Protein AF-V4JZV5-F1 (afdb_monomer)

Secondary structure (DSSP, 8-state):
--HHHHHHHHHHHHHHHHTS---------EEESS-SS-EEEEEETTTSTT--EEEEPGGG-EEEEE---TTEEEEEEEEEEEEETTEEEEEEEEEEEEESSTTS---B--EEEEEEE-STTT-EE----TTS-SSEEGGG----EEEEEEEEEEEESEEEEEEEEEEEESSTT-SS--TT-EEEEEEEEESS--TT-TT-EEEEEEEEEEEETTEEEEEEEEEEEEEEETSTTPEEEEEEEE--S--TTS-SS-SEEEEEEEHHHHHHHHHHHHHHHHTT--TT--EEEEEEEEEEEE-STT--EEEEEEEEEEEEE-PPPTT-------EE--B-----SSS-----B--EE-----------------HHHHHHHHHHHHHHHHHHHHHHHTT-

pLDDT: mean 79.64, std 24.13, range [24.34, 98.81]

Sequence (396 aa):
MSPRALSLLAVLILLALAVAPQASAQCMICYPMISNASYTLFSYAVLNNYNAYFMKLPQGATAMISPMLWNLVGGNGNVTMVLSDGHLAVYVNITGVVRAISFIPVVGFPDIMYGDYSWGPFYTMTSTYSFLRLPMPTDQVPSLWSIVNYSLSLREGSYNDFSYDIWLVRHPGATSLGPSDVELMLWMYANQSLAGLPYWVTWHSVTMPTIIDGQLKNLSYQVFILPRNGGPSGWMLIILIPELNYSEGAYHGLTRGVFGVNLRDLISTAVNIVGEFNGTQWESGLYLSVIQLGAEVDASGNGTMLMNFTVYSWDLCGNLSATQTYTVTQTVTRTVTSTLTSVSTTTLTSTVNRTLYSTVTEVVKEVLLTPIIVAAAVAVIAVAAAAALTVRTRRG

Solvent-accessible surface area (backbone atoms only — not comparable to full-atom values): 21598 Å² total; per-residue (Å²): 131,60,78,70,59,58,56,52,51,54,51,52,51,52,50,61,65,69,64,58,79,76,75,73,81,74,76,77,59,64,45,60,69,45,31,63,53,76,50,73,51,77,27,46,48,60,80,34,31,72,48,71,48,80,41,62,31,72,94,74,11,31,29,34,38,32,51,34,28,79,26,43,67,39,45,51,50,32,37,39,38,40,33,42,82,26,23,42,38,38,40,39,42,36,36,52,36,34,56,74,51,79,88,51,71,60,31,23,42,38,31,39,38,38,25,37,44,43,24,86,93,71,57,43,66,40,46,51,44,89,82,61,51,46,54,31,51,58,91,68,51,53,68,27,33,44,36,35,30,38,38,62,46,80,78,40,48,46,55,56,27,35,27,37,49,30,39,32,31,62,51,81,82,46,59,68,84,27,70,73,23,36,41,42,32,42,27,51,16,28,56,69,82,65,74,89,40,88,81,45,40,76,52,76,67,49,74,46,67,29,30,52,72,71,41,82,41,78,42,50,22,47,29,38,35,29,73,41,43,92,40,98,66,14,21,28,34,39,40,36,33,40,79,33,69,81,56,94,92,53,36,32,35,51,64,52,50,34,45,27,38,36,49,31,62,55,52,51,49,52,53,48,50,48,41,71,73,66,44,81,81,62,85,80,54,46,18,40,20,29,46,29,43,33,32,35,33,26,36,65,76,57,31,35,30,36,34,36,40,34,36,64,36,38,32,43,23,50,78,80,64,98,84,66,78,61,59,76,64,64,80,58,84,58,82,65,85,78,86,64,101,54,101,68,91,76,88,60,84,60,86,55,87,54,82,53,87,64,85,83,81,76,83,70,76,76,73,79,82,48,75,60,60,60,51,51,53,51,50,52,52,51,51,52,51,51,53,54,51,56,60,58,64,74,75,110

Mean predicted aligned error: 13.45 Å

Radius of gyration: 28.51 Å; Cα contacts (8 Å, |Δi|>4): 849; chains: 1; bounding box: 48×74×106 Å

Structure (mmCIF, N/CA/C/O backbone):
data_AF-V4JZV5-F1
#
_entry.id   AF-V4JZV5-F1
#
loop_
_atom_site.group_PDB
_atom_site.id
_atom_site.type_symbol
_atom_site.label_atom_id
_atom_site.label_alt_id
_atom_site.label_comp_id
_atom_site.label_asym_id
_atom_site.label_entity_id
_atom_site.label_seq_id
_atom_site.pdbx_PDB_ins_code
_atom_site.Cartn_x
_atom_site.Cartn_y
_atom_site.Cartn_z
_atom_site.occupancy
_atom_site.B_iso_or_equiv
_atom_site.auth_seq_id
_atom_site.auth_comp_id
_atom_site.auth_asym_id
_atom_site.auth_atom_id
_atom_site.pdbx_PDB_model_num
ATOM 1 N N . MET A 1 1 ? -6.642 2.880 71.887 1.00 51.09 1 MET A N 1
ATOM 2 C CA . MET A 1 1 ? -7.810 2.529 71.044 1.00 51.09 1 MET A CA 1
ATOM 3 C C . MET A 1 1 ? -8.387 1.216 71.534 1.00 51.09 1 MET A C 1
ATOM 5 O O . MET A 1 1 ? -7.610 0.324 71.853 1.00 51.09 1 MET A O 1
ATOM 9 N N . SER A 1 2 ? -9.712 1.104 71.660 1.00 48.66 2 SER A N 1
ATOM 10 C CA . SER A 1 2 ? -10.324 -0.158 72.090 1.00 48.66 2 SER A CA 1
ATOM 11 C C . SER A 1 2 ? -10.124 -1.229 71.005 1.00 48.66 2 SER A C 1
ATOM 13 O O . SER A 1 2 ? -10.115 -0.893 69.818 1.00 48.66 2 SER A O 1
ATOM 15 N N . PRO A 1 3 ? -9.980 -2.514 71.370 1.00 54.81 3 PRO A N 1
ATOM 16 C CA . PRO A 1 3 ? -9.777 -3.599 70.407 1.00 54.81 3 PRO A CA 1
ATOM 17 C C . PRO A 1 3 ? -10.898 -3.705 69.356 1.00 54.81 3 PRO A C 1
ATOM 19 O O . PRO A 1 3 ? -10.655 -4.197 68.262 1.00 54.81 3 PRO A O 1
ATOM 22 N N . ARG A 1 4 ? -12.093 -3.156 69.627 1.00 51.59 4 ARG A N 1
ATOM 23 C CA . ARG A 1 4 ? -13.196 -3.073 68.653 1.00 51.59 4 ARG A CA 1
ATOM 24 C C . ARG A 1 4 ? -12.948 -2.066 67.521 1.00 51.59 4 ARG A C 1
ATOM 26 O O . ARG A 1 4 ? -13.453 -2.268 66.423 1.00 51.59 4 ARG A O 1
ATOM 33 N N . ALA A 1 5 ? -12.164 -1.013 67.758 1.00 54.44 5 ALA A N 1
ATOM 34 C CA . ALA A 1 5 ? -11.871 0.008 66.749 1.00 54.44 5 ALA A CA 1
ATOM 35 C C . ALA A 1 5 ? -10.855 -0.472 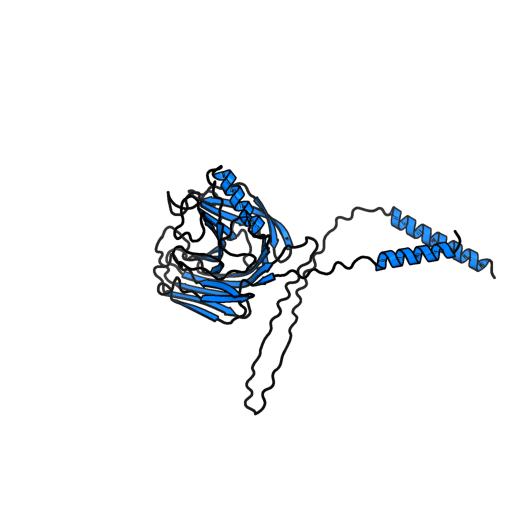65.695 1.00 54.44 5 ALA A C 1
ATOM 37 O O . ALA A 1 5 ? -10.956 -0.088 64.534 1.00 54.44 5 ALA A O 1
ATOM 38 N N . LEU A 1 6 ? -9.912 -1.349 66.073 1.00 50.91 6 LEU A N 1
ATOM 39 C CA . LEU A 1 6 ? -8.960 -1.945 65.124 1.00 50.91 6 LEU A CA 1
ATOM 40 C C . LEU A 1 6 ? -9.636 -2.951 64.184 1.00 50.91 6 LEU A C 1
ATOM 42 O O . LEU A 1 6 ? -9.325 -2.983 62.997 1.00 50.91 6 LEU A O 1
ATOM 46 N N . SER A 1 7 ? -10.579 -3.745 64.697 1.00 56.88 7 SER A N 1
ATOM 47 C CA . SER A 1 7 ? -11.317 -4.722 63.890 1.00 56.88 7 SER A CA 1
ATOM 48 C C . SER A 1 7 ? -12.187 -4.047 62.829 1.00 56.88 7 SER A C 1
ATOM 50 O O . SER A 1 7 ? -12.248 -4.521 61.700 1.00 56.88 7 SER A O 1
ATOM 52 N N . LEU A 1 8 ? -12.814 -2.912 63.164 1.00 58.75 8 LEU A N 1
ATOM 53 C CA . LEU A 1 8 ? -13.633 -2.154 62.215 1.00 58.75 8 LEU A CA 1
ATOM 54 C C . LEU A 1 8 ? -12.788 -1.536 61.092 1.00 58.75 8 LEU A C 1
ATOM 56 O O . LEU A 1 8 ? -13.187 -1.571 59.932 1.00 58.75 8 LEU A O 1
ATOM 60 N N . LEU A 1 9 ? -11.605 -1.011 61.429 1.00 59.06 9 LEU A N 1
ATOM 61 C CA . LEU A 1 9 ? -10.692 -0.402 60.461 1.00 59.06 9 LEU A CA 1
ATOM 62 C C . LEU A 1 9 ? -10.106 -1.446 59.497 1.00 59.06 9 LEU A C 1
ATOM 64 O O . LEU A 1 9 ? -10.027 -1.197 58.299 1.00 59.06 9 LEU A O 1
ATOM 68 N N . ALA A 1 10 ? -9.762 -2.638 59.998 1.00 58.75 10 ALA A N 1
ATOM 69 C CA . ALA A 1 10 ? -9.284 -3.743 59.168 1.00 58.75 10 ALA A CA 1
ATOM 70 C C . ALA A 1 10 ? -10.363 -4.248 58.192 1.00 58.75 10 ALA A C 1
ATOM 72 O O . ALA A 1 10 ? -10.065 -4.504 57.028 1.00 58.75 10 ALA A O 1
ATOM 73 N N . VAL A 1 11 ? -11.622 -4.332 58.637 1.00 62.78 11 VAL A N 1
ATOM 74 C CA . VAL A 1 11 ? -12.759 -4.713 57.782 1.00 62.78 11 VAL A CA 1
ATOM 75 C C . VAL A 1 11 ? -13.055 -3.635 56.735 1.00 62.78 11 VAL A C 1
ATOM 77 O O . VAL A 1 11 ? -13.302 -3.972 55.584 1.00 62.78 11 VAL A O 1
ATOM 80 N N . LEU A 1 12 ? -12.963 -2.349 57.088 1.00 52.53 12 LEU A N 1
ATOM 81 C CA . LEU A 1 12 ? -13.133 -1.238 56.142 1.00 52.53 12 LEU A CA 1
ATOM 82 C C . LEU A 1 12 ? -12.025 -1.185 55.081 1.00 52.53 12 LEU A C 1
ATOM 84 O O . LEU A 1 12 ? -12.325 -0.919 53.923 1.00 52.53 12 LEU A O 1
ATOM 88 N N . ILE A 1 13 ? -10.773 -1.488 55.439 1.00 54.53 13 ILE A N 1
ATOM 89 C CA . ILE A 1 13 ? -9.659 -1.579 54.478 1.00 54.53 13 ILE A CA 1
ATOM 90 C C . ILE A 1 13 ? -9.827 -2.802 53.562 1.00 54.53 13 ILE A C 1
ATOM 92 O O . ILE A 1 13 ? -9.618 -2.694 52.357 1.00 54.53 13 ILE A O 1
ATOM 96 N N . LEU A 1 14 ? -10.273 -3.944 54.098 1.00 47.50 14 LEU A N 1
ATOM 97 C CA . LEU A 1 14 ? -10.587 -5.137 53.301 1.00 47.50 14 LEU A CA 1
ATOM 98 C C . LEU A 1 14 ? -11.783 -4.920 52.362 1.00 47.50 14 LEU A C 1
ATOM 100 O O . LEU A 1 14 ? -11.731 -5.364 51.219 1.00 47.50 14 LEU A O 1
ATOM 104 N N . LEU A 1 15 ? -12.825 -4.196 52.792 1.00 43.84 15 LEU A N 1
ATOM 105 C CA . LEU A 1 15 ? -13.930 -3.802 51.911 1.00 43.84 15 LEU A CA 1
ATOM 106 C C . LEU A 1 15 ? -13.495 -2.761 50.870 1.00 43.84 15 LEU A C 1
ATOM 108 O O . LEU A 1 15 ? -13.915 -2.856 49.724 1.00 43.84 15 LEU A O 1
ATOM 112 N N . ALA A 1 16 ? -12.629 -1.807 51.220 1.00 46.97 16 ALA A N 1
ATOM 113 C CA . ALA A 1 16 ? -12.101 -0.829 50.267 1.00 46.97 16 ALA A CA 1
ATOM 114 C C . ALA A 1 16 ? -11.192 -1.474 49.201 1.00 46.97 16 ALA A C 1
ATOM 116 O O . ALA A 1 16 ? -11.177 -1.023 48.059 1.00 46.97 16 ALA A O 1
ATOM 117 N N . LEU A 1 17 ? -10.486 -2.558 49.543 1.00 45.44 17 LEU A N 1
ATOM 118 C CA . LEU A 1 17 ? -9.688 -3.357 48.602 1.00 45.44 17 LEU A CA 1
ATOM 119 C C . LEU A 1 17 ? -10.535 -4.328 47.760 1.00 45.44 17 LEU A C 1
ATOM 121 O O . LEU A 1 17 ? -10.130 -4.683 46.657 1.00 45.44 17 LEU A O 1
ATOM 125 N N . ALA A 1 18 ? -11.712 -4.739 48.243 1.00 43.03 18 ALA A N 1
ATOM 126 C CA . ALA A 1 18 ? -12.619 -5.639 47.525 1.00 43.03 18 ALA A CA 1
ATOM 127 C C . ALA A 1 18 ? -13.550 -4.926 46.521 1.00 43.03 18 ALA A C 1
ATOM 129 O O . ALA A 1 18 ? -14.179 -5.592 45.703 1.00 43.03 18 ALA A O 1
ATOM 130 N N . VAL A 1 19 ? -13.637 -3.590 46.567 1.00 40.59 19 VAL A N 1
ATOM 131 C CA . VAL A 1 19 ? -14.480 -2.765 45.672 1.00 40.59 19 VAL A CA 1
ATOM 132 C C . VAL A 1 19 ? -13.623 -1.917 44.721 1.00 40.59 19 VAL A C 1
ATOM 134 O O . VAL A 1 19 ? -14.071 -0.904 44.192 1.00 40.59 19 VAL A O 1
ATOM 137 N N . ALA A 1 20 ? -12.382 -2.329 44.450 1.00 39.53 20 ALA A N 1
ATOM 138 C CA . ALA A 1 20 ? -11.700 -1.827 43.265 1.00 39.53 20 ALA A CA 1
ATOM 139 C C . ALA A 1 20 ? -12.520 -2.290 42.046 1.00 39.53 20 ALA A C 1
ATOM 141 O O . ALA A 1 20 ? -12.701 -3.501 41.882 1.00 39.53 20 ALA A O 1
ATOM 142 N N . PRO A 1 21 ? -13.069 -1.379 41.221 1.00 38.00 21 PRO A N 1
ATOM 143 C CA . PRO A 1 21 ? -13.766 -1.786 40.016 1.00 38.00 21 PRO A CA 1
ATOM 144 C C . PRO A 1 21 ? -12.775 -2.599 39.188 1.00 38.00 21 PRO A C 1
ATOM 146 O O . PRO A 1 21 ? -11.748 -2.080 38.752 1.00 38.00 21 PRO A O 1
ATOM 149 N N . GLN A 1 22 ? -13.057 -3.891 39.006 1.00 39.22 22 GLN A N 1
ATOM 150 C CA . GLN A 1 22 ? -12.410 -4.651 37.951 1.00 39.22 22 GLN A CA 1
ATOM 151 C C . GLN A 1 22 ? -12.743 -3.899 36.671 1.00 39.22 22 GLN A C 1
ATOM 153 O O . GLN A 1 22 ? -13.903 -3.866 36.259 1.00 39.22 22 GLN A O 1
ATOM 158 N N . ALA A 1 23 ? -11.746 -3.218 36.103 1.00 39.34 23 ALA A N 1
ATOM 159 C CA . ALA A 1 23 ? -11.871 -2.612 34.796 1.00 39.34 23 ALA A CA 1
ATOM 160 C C . ALA A 1 23 ? -12.347 -3.725 33.865 1.00 39.34 23 ALA A C 1
ATOM 162 O O . ALA A 1 23 ? -11.618 -4.686 33.614 1.00 39.34 23 ALA A O 1
ATOM 163 N N . SER A 1 24 ? -13.609 -3.653 33.438 1.00 40.38 24 SER A N 1
ATOM 164 C CA . SER A 1 24 ? -14.135 -4.581 32.452 1.00 40.38 24 SER A CA 1
ATOM 165 C C . SER A 1 24 ? -13.2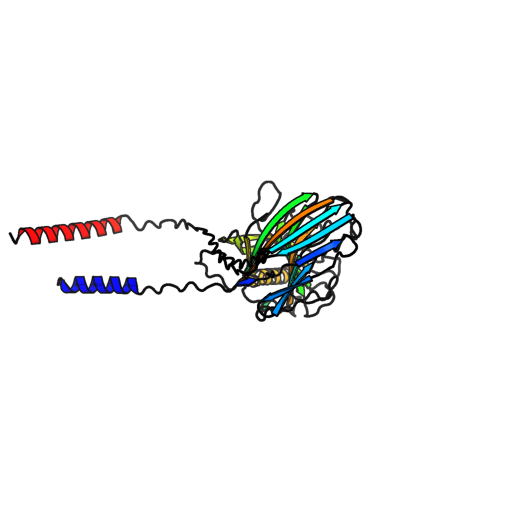06 -4.477 31.254 1.00 40.38 24 SER A C 1
ATOM 167 O O . SER A 1 24 ? -13.059 -3.379 30.712 1.00 40.38 24 SER A O 1
ATOM 169 N N . ALA A 1 25 ? -12.548 -5.575 30.883 1.00 43.59 25 ALA A N 1
ATOM 170 C CA . ALA A 1 25 ? -11.766 -5.639 29.662 1.00 43.59 25 ALA A CA 1
ATOM 171 C C . ALA A 1 25 ? -12.708 -5.265 28.515 1.00 43.59 25 ALA A C 1
ATOM 173 O O . ALA A 1 25 ? -13.576 -6.045 28.122 1.00 43.59 25 ALA A O 1
ATOM 174 N N . GLN A 1 26 ? -12.625 -4.015 28.067 1.00 44.69 26 GLN A N 1
ATOM 175 C CA . GLN A 1 26 ? -13.451 -3.519 26.986 1.00 44.69 26 GLN A CA 1
ATOM 176 C C . GLN A 1 26 ? -12.947 -4.250 25.749 1.00 44.69 26 GLN A C 1
ATOM 178 O O . GLN A 1 26 ? -11.830 -4.008 25.295 1.00 44.69 26 GLN A O 1
ATOM 183 N N . CYS A 1 27 ? -13.722 -5.233 25.291 1.00 51.75 27 CYS A N 1
ATOM 184 C CA . CYS A 1 27 ? -13.360 -6.042 24.142 1.00 51.75 27 CYS A CA 1
ATOM 185 C C . CYS A 1 27 ? -13.239 -5.098 22.945 1.00 51.75 27 CYS A C 1
ATOM 187 O O . CYS A 1 27 ? -14.209 -4.442 22.559 1.00 51.75 27 CYS A O 1
ATOM 189 N N . MET A 1 28 ? -12.023 -4.960 22.427 1.00 68.69 28 MET A N 1
ATOM 190 C CA . MET A 1 28 ? -11.754 -4.137 21.262 1.00 68.69 28 MET A CA 1
ATOM 191 C C . MET A 1 28 ? -12.550 -4.688 20.085 1.00 68.69 28 MET A C 1
ATOM 193 O O . MET A 1 28 ? -12.433 -5.862 19.739 1.00 68.69 28 MET A O 1
ATOM 197 N N . ILE A 1 29 ? -13.378 -3.840 19.484 1.00 83.56 29 ILE A N 1
ATOM 198 C CA . ILE A 1 29 ? -14.111 -4.215 18.281 1.00 83.56 29 ILE A CA 1
ATOM 199 C C . ILE A 1 29 ? -13.151 -4.057 17.103 1.00 83.56 29 ILE A C 1
ATOM 201 O O . ILE A 1 29 ? -12.681 -2.946 16.843 1.00 83.56 29 ILE A O 1
ATOM 205 N N . CYS A 1 30 ? -12.871 -5.167 16.423 1.00 91.88 30 CYS A N 1
ATOM 206 C CA . CYS A 1 30 ? -12.075 -5.221 15.203 1.00 91.88 30 CYS A CA 1
ATOM 207 C C . CYS A 1 30 ? -12.938 -5.689 14.029 1.00 91.88 30 CYS A C 1
ATOM 209 O O . CYS A 1 30 ? -13.787 -6.573 14.172 1.00 91.88 30 CYS A O 1
ATOM 211 N N . TYR A 1 31 ? -12.708 -5.080 12.873 1.00 94.62 31 TYR A N 1
ATOM 212 C CA . TYR A 1 31 ? -13.408 -5.338 11.626 1.00 94.62 31 TYR A CA 1
ATOM 213 C C . TYR A 1 31 ? -12.410 -5.897 10.613 1.00 94.62 31 TYR A C 1
ATOM 215 O O . TYR A 1 31 ? -11.485 -5.175 10.233 1.00 94.62 31 TYR A O 1
ATOM 223 N N . PRO A 1 32 ? -12.571 -7.152 10.166 1.00 96.00 32 PRO A N 1
ATOM 224 C CA . PRO A 1 32 ? -11.630 -7.751 9.239 1.00 96.00 32 PRO A CA 1
ATOM 225 C C . PRO A 1 32 ? -11.742 -7.098 7.862 1.00 96.00 32 PRO A C 1
ATOM 227 O O . PRO A 1 32 ? -12.836 -6.799 7.372 1.00 96.00 32 PRO A O 1
ATOM 230 N N . MET A 1 33 ? -10.592 -6.923 7.228 1.00 97.88 33 MET A N 1
ATOM 231 C CA . MET A 1 33 ? -10.426 -6.437 5.857 1.00 97.88 33 MET A CA 1
ATOM 232 C C . MET A 1 33 ? -10.083 -7.570 4.887 1.00 97.88 33 MET A C 1
ATOM 234 O O . MET A 1 33 ? -9.890 -7.333 3.700 1.00 97.88 33 MET A O 1
ATOM 238 N N . ILE A 1 34 ? -10.045 -8.810 5.384 1.00 97.19 34 ILE A N 1
ATOM 239 C CA . ILE A 1 34 ? -9.881 -10.037 4.606 1.00 97.19 34 ILE A CA 1
ATOM 240 C C . ILE A 1 34 ? -11.060 -10.953 4.912 1.00 97.19 34 ILE A C 1
ATOM 242 O O . ILE A 1 34 ? -11.467 -11.116 6.062 1.00 97.19 34 ILE A O 1
ATOM 246 N N . SER A 1 35 ? -11.647 -11.533 3.870 1.00 94.25 35 SER A N 1
ATOM 247 C CA . SER A 1 35 ? -12.785 -12.434 4.024 1.00 94.25 35 SER A CA 1
ATOM 248 C C . SER A 1 35 ? -12.348 -13.823 4.497 1.00 94.25 35 SER A C 1
ATOM 250 O O . SER A 1 35 ? -11.322 -14.343 4.069 1.00 94.25 35 SER A O 1
ATOM 252 N N . ASN A 1 36 ? -13.182 -14.474 5.311 1.00 92.50 36 ASN A N 1
ATOM 253 C CA . ASN A 1 36 ? -12.994 -15.879 5.699 1.00 92.50 36 ASN A CA 1
ATOM 254 C C . ASN A 1 36 ? -13.418 -16.873 4.601 1.00 92.50 36 ASN A C 1
ATOM 256 O O . ASN A 1 36 ? -13.377 -18.082 4.818 1.00 92.50 36 ASN A O 1
ATOM 260 N N . ALA A 1 37 ? -13.880 -16.387 3.446 1.00 91.00 37 ALA A N 1
ATOM 261 C CA . ALA A 1 37 ? -14.220 -17.234 2.310 1.00 91.00 37 ALA A CA 1
ATOM 262 C C . ALA A 1 37 ? -12.968 -17.873 1.687 1.00 91.00 37 ALA A C 1
ATOM 264 O O . ALA A 1 37 ? -11.870 -17.338 1.791 1.00 91.00 37 ALA A O 1
ATOM 265 N N . SER A 1 38 ? -13.152 -18.988 0.980 1.00 95.94 38 SER A N 1
ATOM 266 C CA . SER A 1 38 ? -12.095 -19.584 0.161 1.00 95.94 38 SER A CA 1
ATOM 267 C C . SER A 1 38 ? -12.269 -19.181 -1.300 1.00 95.94 38 SER A C 1
ATOM 269 O O . SER A 1 38 ? -13.339 -19.385 -1.878 1.00 95.94 38 SER A O 1
ATOM 271 N N . TYR A 1 39 ? -11.228 -18.618 -1.907 1.00 97.50 39 TYR A N 1
ATOM 272 C CA . TYR A 1 39 ? -11.208 -18.251 -3.322 1.00 97.50 39 TYR A CA 1
ATOM 273 C C . TYR A 1 39 ? -9.778 -18.292 -3.866 1.00 97.50 39 TYR A C 1
ATOM 275 O O . TYR A 1 39 ? -8.817 -18.064 -3.138 1.00 97.50 39 TYR A O 1
ATOM 283 N N . THR A 1 40 ? -9.610 -18.573 -5.156 1.00 98.06 40 THR A N 1
ATOM 284 C CA . THR A 1 40 ? -8.309 -18.470 -5.826 1.00 98.06 40 THR A CA 1
ATOM 285 C C . THR A 1 40 ? -8.460 -17.634 -7.082 1.00 98.06 40 THR A C 1
ATOM 287 O O . THR A 1 40 ? -9.161 -18.023 -8.015 1.00 98.06 40 THR A O 1
ATOM 290 N N . LEU A 1 41 ? -7.793 -16.483 -7.099 1.00 97.69 41 LEU A N 1
ATOM 291 C CA . LEU A 1 41 ? -7.659 -15.642 -8.274 1.00 97.69 41 LEU A CA 1
ATOM 292 C C . LEU A 1 41 ? -6.385 -16.047 -9.008 1.00 97.69 41 LEU A C 1
ATOM 294 O O . LEU A 1 41 ? -5.286 -15.916 -8.474 1.00 97.69 41 LEU A O 1
ATOM 298 N N . PHE A 1 42 ? -6.536 -16.544 -10.229 1.00 96.88 42 PHE A N 1
ATOM 299 C CA . PHE A 1 42 ? -5.415 -16.898 -11.086 1.00 96.88 42 PHE A CA 1
ATOM 300 C C . PHE A 1 42 ? -5.340 -15.925 -12.264 1.00 96.88 42 PHE A C 1
ATOM 302 O O . PHE A 1 42 ? -6.315 -15.764 -13.004 1.00 96.88 42 PHE A O 1
ATOM 309 N N . SER A 1 43 ? -4.175 -15.312 -12.463 1.00 95.88 43 SER A N 1
ATOM 310 C CA . SER A 1 43 ? -3.954 -14.318 -13.511 1.00 95.88 43 SER A CA 1
ATOM 311 C C . SER A 1 43 ? -2.691 -14.635 -14.294 1.00 95.88 43 SER A C 1
ATOM 313 O O . SER A 1 43 ? -1.581 -14.546 -13.773 1.00 95.88 43 SER A O 1
ATOM 315 N N . TYR A 1 44 ? -2.856 -14.990 -15.568 1.00 96.06 44 TYR A N 1
ATOM 316 C CA . TYR A 1 44 ? -1.735 -15.094 -16.497 1.00 96.06 44 TYR A CA 1
ATOM 317 C C . TYR A 1 44 ? -1.124 -13.713 -16.741 1.00 96.06 44 TYR A C 1
ATOM 319 O O . TYR A 1 44 ? -1.854 -12.738 -16.951 1.00 96.06 44 TYR A O 1
ATOM 327 N N . ALA A 1 45 ? 0.209 -13.660 -16.739 1.00 91.69 45 ALA A N 1
ATOM 328 C CA . ALA A 1 45 ? 0.969 -12.465 -17.081 1.00 91.69 45 ALA A CA 1
ATOM 329 C C . ALA A 1 45 ? 0.504 -11.889 -18.431 1.00 91.69 45 ALA A C 1
ATOM 331 O O . ALA A 1 45 ? 0.243 -12.644 -19.369 1.00 91.69 45 ALA A O 1
ATOM 332 N N . VAL A 1 46 ? 0.412 -10.559 -18.526 1.00 89.81 46 VAL A N 1
ATOM 333 C CA . VAL A 1 46 ? 0.015 -9.773 -19.713 1.00 89.81 46 VAL A CA 1
ATOM 334 C C . VAL A 1 46 ? -1.470 -9.865 -20.077 1.00 89.81 46 VAL A C 1
ATOM 336 O O . VAL A 1 46 ? -2.064 -8.858 -20.449 1.00 89.81 46 VAL A O 1
ATOM 339 N N . LEU A 1 47 ? -2.100 -11.035 -19.955 1.00 89.62 47 LEU A N 1
ATOM 340 C CA . LEU A 1 47 ? -3.501 -11.219 -20.352 1.00 89.62 47 LEU A CA 1
ATOM 341 C C . LEU A 1 47 ? -4.479 -10.609 -19.344 1.00 89.62 47 LEU A C 1
ATOM 343 O O . LEU A 1 47 ? -5.459 -9.984 -19.732 1.00 89.62 47 LEU A O 1
ATOM 347 N N . ASN A 1 48 ? -4.205 -10.801 -18.052 1.00 89.38 48 ASN A N 1
ATOM 348 C CA . ASN A 1 48 ? -5.159 -10.561 -16.968 1.00 89.38 48 ASN A CA 1
ATOM 349 C C . ASN A 1 48 ? -4.532 -9.739 -15.829 1.00 89.38 48 ASN A C 1
ATOM 351 O O . ASN A 1 48 ? -4.799 -9.984 -14.652 1.00 89.38 48 ASN A O 1
ATOM 355 N N . ASN A 1 49 ? -3.697 -8.756 -16.179 1.00 91.94 49 ASN A N 1
ATOM 356 C CA . ASN A 1 49 ? -2.944 -7.925 -15.229 1.00 91.94 49 ASN A CA 1
ATOM 357 C C . ASN A 1 49 ? -3.816 -7.163 -14.220 1.00 91.94 49 ASN A C 1
ATOM 359 O O . ASN A 1 49 ? -3.323 -6.807 -13.153 1.00 91.94 49 ASN A O 1
ATOM 363 N N . TYR A 1 50 ? -5.087 -6.926 -14.553 1.00 93.81 50 TYR A N 1
ATOM 364 C CA . TYR A 1 50 ? -6.058 -6.202 -13.724 1.00 93.81 50 TYR A CA 1
ATOM 365 C C . TYR A 1 50 ? -7.275 -7.058 -13.350 1.00 93.81 50 TYR A C 1
ATOM 367 O O . TYR A 1 50 ? -8.321 -6.524 -12.990 1.00 93.81 50 TYR A O 1
ATOM 375 N N . ASN A 1 51 ? -7.179 -8.386 -13.482 1.00 94.56 51 ASN A N 1
ATOM 376 C CA . ASN A 1 51 ? -8.253 -9.273 -13.042 1.00 94.56 51 ASN A CA 1
ATOM 377 C C . ASN A 1 51 ? -8.503 -9.080 -11.544 1.00 94.56 51 ASN A C 1
ATOM 379 O O . ASN A 1 51 ? -7.554 -8.953 -10.781 1.00 94.56 51 ASN A O 1
ATOM 383 N N . ALA A 1 52 ? -9.759 -9.085 -11.120 1.00 96.38 52 ALA A N 1
ATOM 384 C CA . ALA A 1 52 ? -10.114 -8.696 -9.767 1.00 96.38 52 ALA A CA 1
ATOM 385 C C . ALA A 1 52 ? -11.201 -9.595 -9.183 1.00 96.38 52 ALA A C 1
ATOM 387 O O . ALA A 1 52 ? -12.041 -10.144 -9.899 1.00 96.38 52 ALA A O 1
ATOM 388 N N . TYR A 1 53 ? -11.209 -9.715 -7.858 1.00 97.50 53 TYR A N 1
ATOM 389 C CA . TYR A 1 53 ? -12.269 -10.394 -7.122 1.00 97.50 53 TYR A CA 1
ATOM 390 C C . TYR A 1 53 ? -12.723 -9.563 -5.924 1.00 97.50 53 TYR A C 1
ATOM 392 O O . TYR A 1 53 ? -11.911 -9.177 -5.087 1.00 97.50 53 TYR A O 1
ATOM 400 N N . PHE A 1 54 ? -14.034 -9.331 -5.824 1.00 97.88 54 PHE A N 1
ATOM 401 C CA . PHE A 1 54 ? -14.657 -8.642 -4.695 1.00 97.88 54 PHE A CA 1
ATOM 402 C C . PHE A 1 54 ? -15.008 -9.648 -3.603 1.00 97.88 54 PHE A C 1
ATOM 404 O O . PHE A 1 54 ? -15.970 -10.412 -3.712 1.00 97.88 54 PHE A O 1
ATOM 411 N N . MET A 1 55 ? -14.237 -9.632 -2.524 1.00 97.38 55 MET A N 1
ATOM 412 C CA . MET A 1 55 ? -14.507 -10.436 -1.345 1.00 97.38 55 MET A CA 1
ATOM 413 C C . MET A 1 55 ? -15.485 -9.729 -0.404 1.00 97.38 55 MET A C 1
ATOM 415 O O . MET A 1 55 ? -15.392 -8.526 -0.155 1.00 97.38 55 MET A O 1
ATOM 419 N N . LYS A 1 56 ? -16.436 -10.494 0.142 1.00 97.31 56 LYS A N 1
ATOM 420 C CA . LYS A 1 56 ? -17.406 -9.993 1.124 1.00 97.31 56 LYS A CA 1
ATOM 421 C C . LYS A 1 56 ? -16.775 -9.915 2.506 1.00 97.31 56 LYS A C 1
ATOM 423 O O . LYS A 1 56 ? -16.225 -10.903 2.995 1.00 97.31 56 LYS A O 1
ATOM 428 N N . LEU A 1 57 ? -16.932 -8.766 3.141 1.00 96.75 57 LEU A N 1
ATOM 429 C CA . LEU A 1 57 ? -16.583 -8.508 4.529 1.00 96.75 57 LEU A CA 1
ATOM 430 C C . LEU A 1 57 ? -17.866 -8.493 5.391 1.00 96.75 57 LEU A C 1
ATOM 432 O O . LEU A 1 57 ? -18.984 -8.500 4.858 1.00 96.75 57 LEU A O 1
ATOM 436 N N . PRO A 1 58 ? -17.751 -8.503 6.730 1.00 93.44 58 PRO A N 1
ATOM 437 C CA . PRO A 1 58 ? -18.888 -8.296 7.620 1.00 93.44 58 PRO A CA 1
ATOM 438 C C . PRO A 1 58 ? -19.698 -7.027 7.313 1.00 93.44 58 PRO A C 1
ATOM 440 O O . PRO A 1 58 ? -19.225 -6.081 6.692 1.00 93.44 58 PRO A O 1
ATOM 443 N N . GLN A 1 59 ? -20.947 -7.001 7.791 1.00 92.44 59 GLN A N 1
ATOM 444 C CA . GLN A 1 59 ? -21.848 -5.838 7.693 1.00 92.44 59 GLN A CA 1
ATOM 445 C C . GLN A 1 59 ? -22.136 -5.351 6.261 1.00 92.44 59 GLN A C 1
ATOM 447 O O . GLN A 1 59 ? -22.551 -4.213 6.065 1.00 92.44 59 GLN A O 1
ATOM 452 N N . GLY A 1 60 ? -21.948 -6.216 5.260 1.00 92.69 60 GLY A N 1
ATOM 453 C CA . GLY A 1 60 ? -22.209 -5.892 3.857 1.00 92.69 60 GLY A CA 1
ATOM 454 C C . GLY A 1 60 ? -21.100 -5.088 3.177 1.00 92.69 60 GLY A C 1
ATOM 455 O O . GLY A 1 60 ? -21.258 -4.735 2.012 1.00 92.69 60 GLY A O 1
ATOM 456 N N . ALA A 1 61 ? -19.985 -4.826 3.865 1.00 97.75 61 ALA A N 1
ATOM 457 C CA . ALA A 1 61 ? -18.801 -4.254 3.242 1.00 97.75 61 ALA A CA 1
ATOM 458 C C . ALA A 1 61 ? -18.117 -5.275 2.312 1.00 97.75 61 ALA A C 1
ATOM 460 O O . ALA A 1 61 ? -18.370 -6.481 2.358 1.00 97.75 61 ALA A O 1
ATOM 461 N N . THR A 1 62 ? -17.225 -4.790 1.459 1.00 98.38 62 THR A N 1
ATOM 462 C CA . THR A 1 62 ? -16.427 -5.584 0.524 1.00 98.38 62 THR A CA 1
ATOM 463 C C . THR A 1 62 ? -15.029 -4.989 0.402 1.00 98.38 62 THR A C 1
ATOM 465 O O . THR A 1 62 ? -14.847 -3.785 0.583 1.00 98.38 62 THR A O 1
ATOM 468 N N . ALA A 1 63 ? -14.069 -5.825 0.037 1.00 98.12 63 ALA A N 1
ATOM 469 C CA . ALA A 1 63 ? -12.747 -5.421 -0.427 1.00 98.12 63 ALA A CA 1
ATOM 470 C C . ALA A 1 63 ? -12.452 -6.143 -1.746 1.00 98.12 63 ALA A C 1
ATOM 472 O O . ALA A 1 63 ? -13.073 -7.163 -2.048 1.00 98.12 63 ALA A O 1
ATOM 473 N N . MET A 1 64 ? -11.537 -5.615 -2.544 1.00 97.94 64 MET A N 1
ATOM 474 C CA . MET A 1 64 ? -11.141 -6.188 -3.827 1.00 97.94 64 MET A CA 1
ATOM 475 C C . MET A 1 64 ? -9.713 -6.712 -3.727 1.00 97.94 64 MET A C 1
ATOM 477 O O . MET A 1 64 ? -8.877 -6.050 -3.134 1.00 97.94 64 MET A O 1
ATOM 481 N N . ILE A 1 65 ? -9.427 -7.880 -4.295 1.00 98.25 65 ILE A N 1
ATOM 482 C CA . ILE A 1 65 ? -8.049 -8.334 -4.525 1.00 98.25 65 ILE A CA 1
ATOM 483 C C . ILE A 1 65 ? -7.727 -8.281 -6.013 1.00 98.25 65 ILE A C 1
ATOM 485 O O . ILE A 1 65 ? -8.588 -8.622 -6.832 1.00 98.25 65 ILE A O 1
ATOM 489 N N . SER A 1 66 ? -6.507 -7.879 -6.357 1.00 97.94 66 SER A N 1
ATOM 490 C CA . SER A 1 66 ? -6.035 -7.787 -7.739 1.00 97.94 66 SER A CA 1
ATOM 491 C C . SER A 1 66 ? -4.523 -8.023 -7.817 1.00 97.94 66 SER A C 1
ATOM 493 O O . SER A 1 66 ? -3.798 -7.651 -6.900 1.00 97.94 66 SER A O 1
ATOM 495 N N . PRO A 1 67 ? -3.993 -8.630 -8.895 1.00 97.44 67 PRO A N 1
ATOM 496 C CA . PRO A 1 67 ? -2.554 -8.697 -9.104 1.00 97.44 67 PRO A CA 1
ATOM 497 C C . PRO A 1 67 ? -1.966 -7.345 -9.549 1.00 97.44 67 PRO A C 1
ATOM 499 O O . PRO A 1 67 ? -0.754 -7.186 -9.471 1.00 97.44 67 PRO A O 1
ATOM 502 N N . MET A 1 68 ? -2.797 -6.415 -10.046 1.00 96.75 68 MET A N 1
ATOM 503 C CA . MET A 1 68 ? -2.452 -5.042 -10.456 1.00 96.75 68 MET A CA 1
ATOM 504 C C . MET A 1 68 ? -1.056 -4.902 -11.099 1.00 96.75 68 MET A C 1
ATOM 506 O O . MET A 1 68 ? -0.215 -4.103 -10.682 1.00 96.75 68 MET A O 1
ATOM 510 N N . LEU A 1 69 ? -0.793 -5.688 -12.146 1.00 97.06 69 LEU A N 1
ATOM 511 C CA . LEU A 1 69 ? 0.492 -5.704 -12.861 1.00 97.06 69 LEU A CA 1
ATOM 512 C C . LEU A 1 69 ? 0.559 -4.570 -13.888 1.00 97.06 69 LEU A C 1
ATOM 514 O O . LEU A 1 69 ? 0.628 -4.800 -15.096 1.00 97.06 69 LEU A O 1
ATOM 518 N N . TRP A 1 70 ? 0.453 -3.336 -13.398 1.00 95.00 70 TRP A N 1
ATOM 519 C CA . TRP A 1 70 ? 0.150 -2.166 -14.216 1.00 95.00 70 TRP A CA 1
ATOM 520 C C . TRP A 1 70 ? 1.256 -1.782 -15.202 1.00 95.00 70 TRP A C 1
ATOM 522 O O . TRP A 1 70 ? 0.961 -1.181 -16.233 1.00 95.00 70 TRP A O 1
ATOM 532 N N . ASN A 1 71 ? 2.507 -2.155 -14.926 1.00 96.19 71 ASN A N 1
ATOM 533 C CA . ASN A 1 71 ? 3.639 -1.867 -15.798 1.00 96.19 71 ASN A CA 1
ATOM 534 C C . ASN A 1 71 ? 4.062 -3.086 -16.636 1.00 96.19 71 ASN A C 1
ATOM 536 O O . ASN A 1 71 ? 5.010 -2.984 -17.404 1.00 96.19 71 ASN A O 1
ATOM 540 N N . LEU A 1 72 ? 3.409 -4.248 -16.518 1.00 97.06 72 LEU A N 1
ATOM 541 C CA . LEU A 1 72 ? 3.815 -5.480 -17.206 1.00 97.06 72 LEU A CA 1
ATOM 542 C C . LEU A 1 72 ? 3.205 -5.586 -18.615 1.00 97.06 72 LEU A C 1
ATOM 544 O O . LEU A 1 72 ? 2.002 -5.775 -18.755 1.00 97.06 72 LEU A O 1
ATOM 548 N N . VAL A 1 73 ? 4.026 -5.577 -19.667 1.00 96.44 73 VAL A N 1
ATOM 549 C CA . VAL A 1 73 ? 3.563 -5.743 -21.070 1.00 96.44 73 VAL A CA 1
ATOM 550 C C . VAL A 1 73 ? 4.117 -6.982 -21.766 1.00 96.44 73 VAL A C 1
ATOM 552 O O . VAL A 1 73 ? 3.674 -7.332 -22.857 1.00 96.44 73 VAL A O 1
ATOM 555 N N . GLY A 1 74 ? 5.072 -7.668 -21.143 1.00 96.12 74 GLY A N 1
ATOM 556 C CA . GLY A 1 74 ? 5.638 -8.918 -21.642 1.00 96.12 74 GLY A CA 1
ATOM 557 C C . GLY A 1 74 ? 6.161 -9.782 -20.501 1.00 96.12 74 GLY A C 1
ATOM 558 O O . GLY A 1 74 ? 6.529 -9.271 -19.447 1.00 96.12 74 GLY A O 1
ATOM 559 N N . GLY A 1 75 ? 6.176 -11.094 -20.711 1.00 96.06 75 GLY A N 1
ATOM 560 C CA . GLY A 1 75 ? 6.644 -12.078 -19.738 1.00 96.06 75 GLY A CA 1
ATOM 561 C C . GLY A 1 75 ? 5.805 -13.349 -19.765 1.00 96.06 75 GLY A C 1
ATOM 562 O O . GLY A 1 75 ? 4.709 -13.374 -20.320 1.00 96.06 75 GLY A O 1
ATOM 563 N N . ASN A 1 76 ? 6.330 -14.414 -19.164 1.00 97.56 76 ASN A N 1
ATOM 564 C CA . ASN A 1 76 ? 5.679 -15.718 -19.089 1.00 97.56 76 ASN A CA 1
ATOM 565 C C . ASN A 1 76 ? 5.473 -16.128 -17.636 1.00 97.56 76 ASN A C 1
ATOM 567 O O . ASN A 1 76 ? 6.413 -16.077 -16.843 1.00 97.56 76 ASN A O 1
ATOM 571 N N . GLY A 1 77 ? 4.269 -16.599 -17.314 1.00 97.31 77 GLY A N 1
ATOM 572 C CA . GLY A 1 77 ? 3.926 -17.090 -15.985 1.00 97.31 77 GLY A CA 1
ATOM 573 C C . GLY A 1 77 ? 2.607 -16.523 -15.473 1.00 97.31 77 GLY A C 1
ATOM 574 O O . GLY A 1 77 ? 1.692 -16.259 -16.258 1.00 97.31 77 GLY A O 1
ATOM 575 N N . ASN A 1 78 ? 2.478 -16.394 -14.156 1.00 97.88 78 ASN A N 1
ATOM 576 C CA . ASN A 1 78 ? 1.241 -15.973 -13.509 1.00 97.88 78 ASN A CA 1
ATOM 577 C C . ASN A 1 78 ? 1.462 -15.299 -12.149 1.00 97.88 78 ASN A C 1
ATOM 579 O O . ASN A 1 78 ? 2.518 -15.419 -11.524 1.00 97.88 78 ASN A O 1
ATOM 583 N N . VAL A 1 79 ? 0.405 -14.632 -11.696 1.00 98.38 79 VAL A N 1
ATOM 584 C CA . VAL A 1 79 ? 0.170 -14.318 -10.290 1.00 98.38 79 VAL A CA 1
ATOM 585 C C . VAL A 1 79 ? -1.030 -15.127 -9.821 1.00 98.38 79 VAL A C 1
ATOM 587 O O . VAL A 1 79 ? -2.070 -15.154 -10.483 1.00 98.38 79 VAL A O 1
ATOM 590 N N . THR A 1 80 ? -0.884 -15.791 -8.680 1.00 98.56 80 THR A N 1
ATOM 591 C CA . THR A 1 80 ? -1.961 -16.535 -8.023 1.00 98.56 80 THR A CA 1
ATOM 592 C C . THR A 1 80 ? -2.208 -15.941 -6.645 1.00 98.56 80 THR A C 1
ATOM 594 O O . THR A 1 80 ? -1.290 -15.884 -5.832 1.00 98.56 80 THR A O 1
ATOM 597 N N . MET A 1 81 ? -3.441 -15.527 -6.366 1.00 98.62 81 MET A N 1
ATOM 598 C CA . MET A 1 81 ? -3.858 -15.012 -5.062 1.00 98.62 81 MET A CA 1
ATOM 599 C C . MET A 1 81 ? -4.856 -15.986 -4.437 1.00 98.62 81 MET A C 1
ATOM 601 O O . MET A 1 81 ? -5.922 -16.240 -4.997 1.00 98.62 81 MET A O 1
ATOM 605 N N . VAL A 1 82 ? -4.503 -16.559 -3.292 1.00 98.50 82 VAL A N 1
ATOM 606 C CA . VAL A 1 82 ? -5.284 -17.566 -2.573 1.00 98.50 82 VAL A CA 1
ATOM 607 C C . VAL A 1 82 ? -5.834 -16.943 -1.301 1.00 98.50 82 VAL A C 1
ATOM 609 O O . VAL A 1 82 ? -5.087 -16.629 -0.377 1.00 98.50 82 VAL A O 1
ATOM 612 N N . LEU A 1 83 ? -7.150 -16.785 -1.263 1.00 97.81 83 LEU A N 1
ATOM 613 C CA . LEU A 1 83 ? -7.903 -16.415 -0.079 1.00 97.81 83 LEU A CA 1
ATOM 614 C C . LEU A 1 83 ? -8.351 -17.702 0.626 1.00 97.81 83 LEU A C 1
ATOM 616 O O . LEU A 1 83 ? -9.010 -18.538 0.005 1.00 97.81 83 LEU A O 1
ATOM 620 N N . SER A 1 84 ? -7.999 -17.874 1.898 1.00 96.00 84 SER A N 1
ATOM 621 C CA . SER A 1 84 ? -8.499 -18.976 2.730 1.00 96.00 84 SER A CA 1
ATOM 622 C C . SER A 1 84 ? -8.403 -18.616 4.202 1.00 96.00 84 SER A C 1
ATOM 624 O O . SER A 1 84 ? -7.386 -18.085 4.638 1.00 96.00 84 SER A O 1
ATOM 626 N N . ASP A 1 85 ? -9.443 -18.943 4.970 1.00 91.31 85 ASP A N 1
ATOM 627 C CA . ASP A 1 85 ? -9.439 -18.864 6.438 1.00 91.31 85 ASP A CA 1
ATOM 628 C C . ASP A 1 85 ? -9.063 -17.476 7.002 1.00 91.31 85 ASP A C 1
ATOM 630 O O . ASP A 1 85 ? -8.463 -17.374 8.068 1.00 91.31 85 ASP A O 1
ATOM 634 N N . GLY A 1 86 ? -9.415 -16.397 6.292 1.00 92.06 86 GLY A N 1
ATOM 635 C CA . GLY A 1 86 ? -9.102 -15.022 6.710 1.00 92.06 86 GLY A CA 1
ATOM 636 C C . GLY A 1 86 ? -7.679 -14.574 6.365 1.00 92.06 86 GLY A C 1
ATOM 637 O O . GLY A 1 86 ? -7.232 -13.526 6.828 1.00 92.06 86 GLY A O 1
ATOM 638 N N . HIS A 1 87 ? -6.974 -15.348 5.540 1.00 96.56 87 HIS A N 1
ATOM 639 C CA . HIS A 1 87 ? -5.634 -15.059 5.047 1.00 96.56 87 HIS A CA 1
ATOM 640 C C . HIS A 1 87 ? -5.642 -14.853 3.530 1.00 96.56 87 HIS A C 1
ATOM 642 O O . HIS A 1 87 ? -6.419 -15.487 2.813 1.00 96.56 87 HIS A O 1
ATOM 648 N N . LEU A 1 88 ? -4.720 -14.026 3.039 1.00 98.62 88 LEU A N 1
ATOM 649 C CA . LEU A 1 88 ? -4.426 -13.884 1.615 1.00 98.62 88 LEU A CA 1
ATOM 650 C C . LEU A 1 88 ? -2.966 -14.250 1.351 1.00 98.62 88 LEU A C 1
ATOM 652 O O . LEU A 1 88 ? -2.065 -13.571 1.837 1.00 98.62 88 LEU A O 1
ATOM 656 N N . ALA A 1 89 ? -2.726 -15.286 0.553 1.00 98.69 89 ALA A N 1
ATOM 657 C CA . ALA A 1 89 ? -1.402 -15.623 0.041 1.00 98.69 89 ALA A CA 1
ATOM 658 C C . ALA A 1 89 ? -1.293 -15.224 -1.432 1.00 98.69 89 ALA A C 1
ATOM 660 O O . ALA A 1 89 ? -2.148 -15.583 -2.237 1.00 98.69 89 ALA A O 1
ATOM 661 N N . VAL A 1 90 ? -0.237 -14.506 -1.798 1.00 98.75 90 VAL A N 1
ATOM 662 C CA . VAL A 1 90 ? 0.027 -14.057 -3.166 1.00 98.75 90 VAL A CA 1
ATOM 663 C C . VAL A 1 90 ? 1.322 -14.685 -3.644 1.00 98.75 90 VAL A C 1
ATOM 665 O O . VAL A 1 90 ? 2.360 -14.534 -3.008 1.00 98.75 90 VAL A O 1
ATOM 668 N N . TYR A 1 91 ? 1.262 -15.381 -4.773 1.00 98.69 91 TYR A N 1
ATOM 669 C CA . TYR A 1 91 ? 2.390 -16.035 -5.422 1.00 98.69 91 TYR A CA 1
ATOM 670 C C . TYR A 1 91 ? 2.634 -15.377 -6.771 1.00 98.69 91 TYR A C 1
ATOM 672 O O . TYR A 1 91 ? 1.759 -15.399 -7.634 1.00 98.69 91 TYR A O 1
ATOM 680 N N . VAL A 1 92 ? 3.827 -14.825 -6.965 1.00 98.62 92 VAL A N 1
ATOM 681 C CA . VAL A 1 92 ? 4.269 -14.231 -8.226 1.00 98.62 92 VAL A CA 1
ATOM 682 C C . VAL A 1 92 ? 5.315 -15.153 -8.837 1.00 98.62 92 VAL A C 1
ATOM 684 O O . VAL A 1 92 ? 6.348 -15.435 -8.225 1.00 98.62 92 VAL A O 1
ATOM 687 N N . ASN A 1 93 ? 5.030 -15.643 -10.041 1.00 98.38 93 ASN A N 1
ATOM 688 C CA . ASN A 1 93 ? 5.939 -16.471 -10.817 1.00 98.38 93 ASN A CA 1
ATOM 689 C C . ASN A 1 93 ? 5.917 -16.004 -12.269 1.00 98.38 93 ASN A C 1
ATOM 691 O O . ASN A 1 93 ? 5.099 -16.475 -13.058 1.00 98.38 93 ASN A O 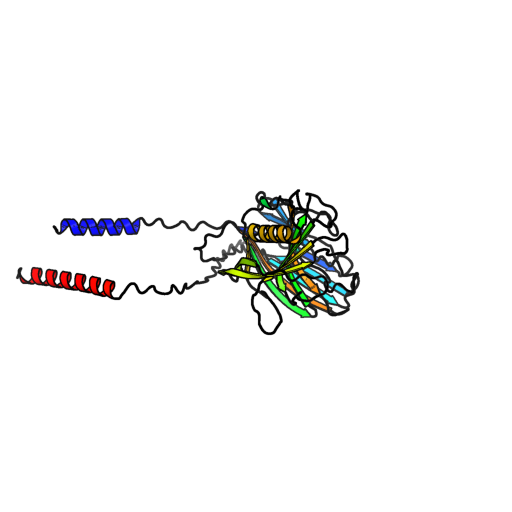1
ATOM 695 N N . ILE A 1 94 ? 6.781 -15.046 -12.597 1.00 98.31 94 ILE A N 1
ATOM 696 C CA . ILE A 1 94 ? 6.866 -14.447 -13.930 1.00 98.31 94 ILE A CA 1
ATOM 697 C C . ILE A 1 94 ? 8.332 -14.375 -14.350 1.00 98.31 94 ILE A C 1
ATOM 699 O O . ILE A 1 94 ? 9.172 -13.874 -13.613 1.00 98.31 94 ILE A O 1
ATOM 703 N N . THR A 1 95 ? 8.640 -14.849 -15.551 1.00 97.81 95 THR A N 1
ATOM 704 C CA . THR A 1 95 ? 9.979 -14.790 -16.159 1.00 97.81 95 THR A CA 1
ATOM 705 C C . THR A 1 95 ? 9.953 -13.942 -17.425 1.00 97.81 95 THR A C 1
ATOM 707 O O . THR A 1 95 ? 8.914 -13.833 -18.081 1.00 97.81 95 THR A O 1
ATOM 710 N N . GLY A 1 96 ? 11.096 -13.357 -17.790 1.00 96.81 96 GLY A N 1
ATOM 711 C CA . GLY A 1 96 ? 11.214 -12.558 -19.011 1.00 96.81 96 GLY A CA 1
ATOM 712 C C . GLY A 1 96 ? 10.368 -11.287 -18.964 1.00 96.81 96 GLY A C 1
ATOM 713 O O . GLY A 1 96 ? 9.709 -10.962 -19.949 1.00 96.81 96 GLY A O 1
ATOM 714 N N . VAL A 1 97 ? 10.328 -10.623 -17.806 1.00 97.19 97 VAL A N 1
ATOM 715 C CA . VAL A 1 97 ? 9.513 -9.422 -17.574 1.00 97.19 97 VAL A CA 1
ATOM 716 C C . VAL A 1 97 ? 9.859 -8.334 -18.593 1.00 97.19 97 VAL A C 1
ATOM 718 O O . VAL A 1 97 ? 11.024 -8.038 -18.823 1.00 97.19 97 VAL A O 1
ATOM 721 N N . VAL A 1 98 ? 8.852 -7.697 -19.184 1.00 96.31 98 VAL A N 1
ATOM 722 C CA . VAL A 1 98 ? 9.008 -6.506 -20.031 1.00 96.31 98 VAL A CA 1
ATOM 723 C C . VAL A 1 98 ? 8.053 -5.435 -19.532 1.00 96.31 98 VAL A C 1
ATOM 725 O O . VAL A 1 98 ? 6.870 -5.713 -19.317 1.00 96.31 98 VAL A O 1
ATOM 728 N N . ARG A 1 99 ? 8.566 -4.212 -19.359 1.00 96.06 99 ARG A N 1
ATOM 729 C CA . ARG A 1 99 ? 7.803 -3.076 -18.832 1.00 96.06 99 ARG A CA 1
ATOM 730 C C . ARG A 1 99 ? 7.239 -2.183 -19.927 1.00 96.06 99 ARG A C 1
ATOM 732 O O . ARG A 1 99 ? 7.907 -1.974 -20.938 1.00 96.06 99 ARG A O 1
ATOM 739 N N . ALA A 1 100 ? 6.056 -1.615 -19.692 1.00 94.62 100 ALA A N 1
ATOM 740 C CA . ALA A 1 100 ? 5.542 -0.506 -20.497 1.00 94.62 100 ALA A CA 1
ATOM 741 C C . ALA A 1 100 ? 6.454 0.721 -20.360 1.00 94.62 100 ALA A C 1
ATOM 743 O O . ALA A 1 100 ? 6.787 1.373 -21.347 1.00 94.62 100 ALA A O 1
ATOM 744 N N . ILE A 1 101 ? 6.874 1.013 -19.127 1.00 91.94 101 ILE A N 1
ATOM 745 C CA . ILE A 1 101 ? 7.672 2.176 -18.753 1.00 91.94 101 ILE A CA 1
ATOM 746 C C . ILE A 1 101 ? 8.982 1.679 -18.141 1.00 91.94 101 ILE A C 1
ATOM 748 O O . ILE A 1 101 ? 9.057 1.351 -16.960 1.00 91.94 101 ILE A O 1
ATOM 752 N N . SER A 1 102 ? 10.030 1.596 -18.962 1.00 88.38 102 SER A N 1
ATOM 753 C CA . SER A 1 102 ? 11.283 0.913 -18.608 1.00 88.38 102 SER A CA 1
ATOM 754 C C . SER A 1 102 ? 12.127 1.605 -17.534 1.00 88.38 102 SER A C 1
ATOM 756 O O . SER A 1 102 ? 12.995 0.960 -16.955 1.00 88.38 102 SER A O 1
ATOM 758 N N . PHE A 1 103 ? 11.923 2.904 -17.295 1.00 86.31 103 PHE A N 1
ATOM 759 C CA . PHE A 1 103 ? 12.654 3.657 -16.268 1.00 86.31 103 PHE A CA 1
ATOM 760 C C . PHE A 1 103 ? 11.957 3.647 -14.900 1.00 86.31 103 PHE A C 1
ATOM 762 O O . PHE A 1 103 ? 12.556 4.099 -13.928 1.00 86.31 103 PHE A O 1
ATOM 769 N N . ILE A 1 104 ? 10.718 3.145 -14.816 1.00 87.88 104 ILE A N 1
ATOM 770 C CA . ILE A 1 104 ? 10.055 2.891 -13.536 1.00 87.88 104 ILE A CA 1
ATOM 771 C C . ILE A 1 104 ? 10.331 1.430 -13.166 1.00 87.88 104 ILE A C 1
ATOM 773 O O . ILE A 1 104 ? 9.949 0.550 -13.939 1.00 87.88 104 ILE A O 1
ATOM 777 N N . PRO A 1 105 ? 11.006 1.149 -12.036 1.00 88.00 105 PRO A N 1
ATOM 778 C CA . PRO A 1 105 ? 11.378 -0.219 -11.681 1.00 88.00 105 PRO A CA 1
ATOM 779 C C . PRO A 1 105 ? 10.144 -1.089 -11.415 1.00 88.00 105 PRO A C 1
ATOM 781 O O . PRO A 1 105 ? 10.037 -2.191 -11.940 1.00 88.00 105 PRO A O 1
ATOM 784 N N . VAL A 1 106 ? 9.155 -0.560 -10.700 1.00 94.69 106 VAL A N 1
ATOM 785 C CA . VAL A 1 106 ? 7.949 -1.281 -10.277 1.00 94.69 106 VAL A CA 1
ATOM 786 C C . VAL A 1 106 ? 7.217 -1.911 -11.466 1.00 94.69 106 VAL A C 1
ATOM 788 O O . VAL A 1 106 ? 6.902 -1.243 -12.454 1.00 94.69 106 VAL A O 1
ATOM 791 N N . VAL A 1 107 ? 6.941 -3.212 -11.369 1.00 97.00 107 VAL A N 1
ATOM 792 C CA . VAL A 1 107 ? 6.193 -3.984 -12.373 1.00 97.00 107 VAL A CA 1
ATOM 793 C C . VAL A 1 107 ? 4.693 -3.959 -12.080 1.00 97.00 107 VAL A C 1
ATOM 795 O O . VAL A 1 107 ? 3.869 -3.939 -12.998 1.00 97.00 107 VAL A O 1
ATOM 798 N N . GLY A 1 108 ? 4.332 -3.970 -10.801 1.00 96.88 108 GLY A N 1
ATOM 799 C CA . GLY A 1 108 ? 2.952 -3.981 -10.346 1.00 96.88 108 GLY A CA 1
ATOM 800 C C . GLY A 1 108 ? 2.836 -3.913 -8.834 1.00 96.88 108 GLY A C 1
ATOM 801 O O . GLY A 1 108 ? 3.845 -3.957 -8.131 1.00 96.88 108 GLY A O 1
ATOM 802 N N . PHE A 1 109 ? 1.593 -3.861 -8.366 1.00 97.88 109 PHE A N 1
ATOM 803 C CA . PHE A 1 109 ? 1.250 -3.769 -6.951 1.00 97.88 109 PHE A CA 1
ATOM 804 C C . PHE A 1 109 ? 0.140 -4.768 -6.586 1.00 97.88 109 PHE A C 1
ATOM 806 O O . PHE A 1 109 ? -1.001 -4.357 -6.401 1.00 97.88 109 PHE A O 1
ATOM 813 N N . PRO A 1 110 ? 0.403 -6.093 -6.539 1.00 98.31 110 PRO A N 1
ATOM 814 C CA . PRO A 1 110 ? -0.611 -7.048 -6.101 1.00 98.31 110 PRO A CA 1
ATOM 815 C C . PRO A 1 110 ? -1.150 -6.673 -4.717 1.00 98.31 110 PRO A C 1
ATOM 817 O O . PRO A 1 110 ? -0.367 -6.546 -3.771 1.00 98.31 110 PRO A O 1
ATOM 820 N N . ASP A 1 111 ? -2.466 -6.506 -4.591 1.00 97.88 111 ASP A N 1
ATOM 821 C CA . ASP A 1 111 ? -3.039 -5.769 -3.467 1.00 97.88 111 ASP A CA 1
ATOM 822 C C . ASP A 1 111 ? -4.413 -6.257 -2.987 1.00 97.88 111 ASP A C 1
ATOM 824 O O . ASP A 1 111 ? -5.085 -7.111 -3.577 1.00 97.88 111 ASP A O 1
ATOM 828 N N . ILE A 1 112 ? -4.803 -5.679 -1.851 1.00 98.50 112 ILE A N 1
ATOM 829 C CA . ILE A 1 112 ? -6.155 -5.628 -1.316 1.00 98.50 112 ILE A CA 1
ATOM 830 C C . ILE A 1 112 ? -6.598 -4.164 -1.316 1.00 98.50 112 ILE A C 1
ATOM 832 O O . ILE A 1 112 ? -5.981 -3.345 -0.644 1.00 98.50 112 ILE A O 1
ATOM 836 N N . MET A 1 113 ? -7.701 -3.846 -1.985 1.00 98.06 113 MET A N 1
ATOM 837 C CA . MET A 1 113 ? -8.262 -2.503 -2.110 1.00 98.06 113 MET A CA 1
ATOM 838 C C . MET A 1 113 ? -9.588 -2.372 -1.346 1.00 98.06 113 MET A C 1
ATOM 840 O O . MET A 1 113 ? -10.477 -3.223 -1.449 1.00 98.06 113 MET A O 1
ATOM 844 N N . TYR A 1 114 ? -9.762 -1.260 -0.632 1.00 98.50 114 TYR A N 1
ATOM 845 C CA . TYR A 1 114 ? -11.010 -0.860 0.016 1.00 98.50 114 TYR A CA 1
ATOM 846 C C . TYR A 1 114 ? -11.320 0.616 -0.259 1.00 98.50 114 TYR A C 1
ATOM 848 O O . TYR A 1 114 ? -10.510 1.487 0.053 1.00 98.50 114 TYR A O 1
ATOM 856 N N . GLY A 1 115 ? -12.508 0.904 -0.796 1.00 98.00 115 GLY A N 1
ATOM 857 C CA . GLY A 1 115 ? -12.964 2.257 -1.116 1.00 98.00 115 GLY A CA 1
ATOM 858 C C . GLY A 1 115 ? -13.194 2.483 -2.608 1.00 98.00 115 GLY A C 1
ATOM 859 O O . GLY A 1 115 ? -13.600 1.568 -3.324 1.00 98.00 115 GLY A O 1
ATOM 860 N N . ASP A 1 116 ? -12.971 3.715 -3.050 1.00 97.31 116 ASP A N 1
ATOM 861 C CA . ASP A 1 116 ? -13.280 4.232 -4.381 1.00 97.31 116 ASP A CA 1
ATOM 862 C C . ASP A 1 116 ? -12.001 4.474 -5.201 1.00 97.31 116 ASP A C 1
ATOM 864 O O . ASP A 1 116 ? -11.237 5.400 -4.920 1.00 97.31 116 ASP A O 1
ATOM 868 N N . TYR A 1 117 ? -11.797 3.639 -6.223 1.00 95.62 117 TYR A N 1
ATOM 869 C CA . TYR A 1 117 ? -10.740 3.742 -7.230 1.00 95.62 117 TYR A CA 1
ATOM 870 C C . TYR A 1 117 ? -11.402 4.005 -8.593 1.00 95.62 117 TYR A C 1
ATOM 872 O O . TYR A 1 117 ? -11.412 3.167 -9.500 1.00 95.62 117 TYR A O 1
ATOM 880 N N . SER A 1 118 ? -12.037 5.171 -8.724 1.00 93.06 118 SER A N 1
ATOM 881 C CA . SER A 1 118 ? -12.805 5.571 -9.915 1.00 93.06 118 SER A CA 1
ATOM 882 C C . SER A 1 118 ? -11.950 6.062 -11.092 1.00 93.06 118 SER A C 1
ATOM 884 O O . SER A 1 118 ? -12.491 6.536 -12.091 1.00 93.06 118 SER A O 1
ATOM 886 N N . TRP A 1 119 ? -10.627 5.917 -11.024 1.00 93.19 119 TRP A N 1
ATOM 887 C CA . TRP A 1 119 ? -9.696 6.182 -12.123 1.00 93.19 119 TRP A CA 1
ATOM 888 C C . TRP A 1 119 ? -9.043 4.891 -12.638 1.00 93.19 119 TRP A C 1
ATOM 890 O O . TRP A 1 119 ? -9.277 3.785 -12.139 1.00 93.19 119 TRP A O 1
ATOM 900 N N . GLY A 1 120 ? -8.250 5.023 -13.701 1.00 87.88 120 GLY A N 1
ATOM 901 C CA . GLY A 1 120 ? -7.561 3.890 -14.309 1.00 87.88 120 GLY A CA 1
ATOM 902 C C . GLY A 1 120 ? -6.520 3.288 -13.359 1.00 87.88 120 GLY A C 1
ATOM 903 O O . GLY A 1 120 ? -5.809 4.048 -12.709 1.00 87.88 120 GLY A O 1
ATOM 904 N N . PRO A 1 121 ? -6.400 1.950 -13.286 1.00 88.81 121 PRO A N 1
ATOM 905 C CA . PRO A 1 121 ? -6.929 1.003 -14.269 1.00 88.81 121 PRO A CA 1
ATOM 906 C C . PRO A 1 121 ? -8.310 0.404 -13.949 1.00 88.81 121 PRO A C 1
ATOM 908 O O . PRO A 1 121 ? -8.880 -0.236 -14.830 1.00 88.81 121 PRO A O 1
ATOM 911 N N . PHE A 1 122 ? -8.853 0.561 -12.736 1.00 90.31 122 PHE A N 1
ATOM 912 C CA . PHE A 1 122 ? -10.016 -0.232 -12.311 1.00 90.31 122 PHE A CA 1
ATOM 913 C C . PHE A 1 122 ? -11.377 0.424 -12.543 1.00 90.31 122 PHE A C 1
ATOM 915 O O . PHE A 1 122 ? -12.314 -0.289 -12.899 1.00 90.31 122 PHE A O 1
ATOM 922 N N . TYR A 1 123 ? -11.507 1.741 -12.350 1.00 92.75 123 TYR A N 1
ATOM 923 C CA . TYR A 1 123 ? -12.792 2.451 -12.445 1.00 92.75 123 TYR A CA 1
ATOM 924 C C . TYR A 1 123 ? -13.908 1.796 -11.607 1.00 92.75 123 TYR A C 1
ATOM 926 O O . TYR A 1 123 ? -15.015 1.554 -12.093 1.00 92.75 123 TYR A O 1
ATOM 934 N N . THR A 1 124 ? -13.605 1.454 -10.352 1.00 94.00 124 THR A N 1
ATOM 935 C CA . THR A 1 124 ? -14.508 0.688 -9.485 1.00 94.00 124 THR A CA 1
ATOM 936 C C . THR A 1 124 ? -14.495 1.173 -8.041 1.00 94.00 124 THR A C 1
ATOM 938 O O . THR A 1 124 ? -13.544 1.796 -7.579 1.00 94.00 124 THR A O 1
ATOM 941 N N . MET A 1 125 ? -15.538 0.807 -7.298 1.00 95.62 125 MET A N 1
ATOM 942 C CA . MET A 1 125 ? -15.656 1.063 -5.86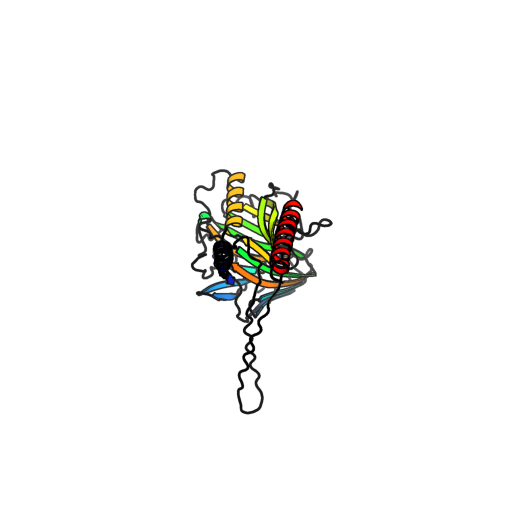5 1.00 95.62 125 MET A CA 1
ATOM 943 C C . MET A 1 125 ? -16.062 -0.204 -5.111 1.00 95.62 125 MET A C 1
ATOM 945 O O . MET A 1 125 ? -16.761 -1.067 -5.650 1.00 95.62 125 MET A O 1
ATOM 949 N N . THR A 1 126 ? -15.655 -0.314 -3.851 1.00 97.69 126 THR A N 1
ATOM 950 C CA . THR A 1 126 ? -16.145 -1.345 -2.937 1.00 97.69 126 THR A CA 1
ATOM 951 C C . THR A 1 126 ? -17.347 -0.832 -2.139 1.00 97.69 126 THR A C 1
ATOM 953 O O . THR A 1 126 ? -17.516 0.362 -1.912 1.00 97.69 126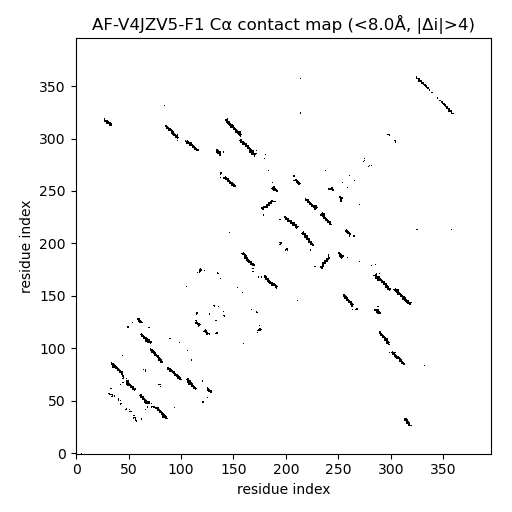 THR A O 1
ATOM 956 N N . SER A 1 127 ? -18.207 -1.739 -1.674 1.00 97.75 127 SER A N 1
ATOM 957 C CA . SER A 1 127 ? -19.136 -1.424 -0.583 1.00 97.75 127 SER A CA 1
ATOM 958 C C . SER A 1 127 ? -18.354 -1.256 0.721 1.00 97.75 127 SER A C 1
ATOM 960 O O . SER A 1 127 ? -17.538 -2.108 1.067 1.00 97.75 127 SER A O 1
ATOM 962 N N . THR A 1 128 ? -18.602 -0.185 1.465 1.00 96.81 128 THR A N 1
ATOM 963 C CA . THR A 1 128 ? -17.799 0.198 2.636 1.00 96.81 128 THR A CA 1
ATOM 964 C C . THR A 1 128 ? -18.539 -0.015 3.957 1.00 96.81 128 THR A C 1
ATOM 966 O O . THR A 1 128 ? -19.766 0.074 4.015 1.00 96.81 128 THR A O 1
ATOM 969 N N . TYR A 1 129 ? -17.798 -0.211 5.046 1.00 96.75 129 TYR A N 1
ATOM 970 C CA . TYR A 1 129 ? -18.323 -0.156 6.407 1.00 96.75 129 TYR A CA 1
ATOM 971 C C . TYR A 1 129 ? -19.008 1.180 6.701 1.00 96.75 129 TYR A C 1
ATOM 973 O O . TYR A 1 129 ? -18.595 2.242 6.236 1.00 96.75 129 TYR A O 1
ATOM 981 N N . SER A 1 130 ? -20.043 1.144 7.541 1.00 95.19 130 SER A N 1
ATOM 982 C CA . SER A 1 130 ? -20.847 2.328 7.858 1.00 95.19 130 SER A CA 1
ATOM 983 C C . SER A 1 130 ? -20.069 3.427 8.588 1.00 95.19 130 SER A C 1
ATOM 985 O O . SER A 1 130 ? -20.405 4.596 8.421 1.00 95.19 130 SER A O 1
ATOM 987 N N . PHE A 1 131 ? -19.047 3.058 9.363 1.00 94.44 131 PHE A N 1
ATOM 988 C CA . PHE A 1 131 ? -18.191 3.980 10.113 1.00 94.44 131 PHE A CA 1
ATOM 989 C C . PHE A 1 131 ? -17.011 4.529 9.291 1.00 94.44 131 PHE A C 1
ATOM 991 O O . PHE A 1 131 ? -16.414 5.517 9.699 1.00 94.44 131 PHE A O 1
ATOM 998 N N . LEU A 1 132 ? -16.671 3.909 8.155 1.00 96.69 132 LEU A N 1
ATOM 999 C CA . LEU A 1 132 ? -15.574 4.306 7.264 1.00 96.69 132 LEU A CA 1
ATOM 1000 C C . LEU A 1 132 ? -16.064 4.242 5.811 1.00 96.69 132 LEU A C 1
ATOM 1002 O O . LEU A 1 132 ? -15.650 3.381 5.034 1.00 96.69 132 LEU A O 1
ATOM 1006 N N . ARG A 1 133 ? -17.015 5.120 5.479 1.00 96.69 133 ARG A N 1
ATOM 1007 C CA . ARG A 1 133 ? -17.624 5.224 4.147 1.00 96.69 133 ARG A CA 1
ATOM 1008 C C . ARG A 1 133 ? -16.743 6.044 3.219 1.00 96.69 133 ARG A C 1
ATOM 1010 O O . ARG A 1 133 ? -16.753 7.262 3.329 1.00 96.69 133 ARG A O 1
ATOM 1017 N N . LEU A 1 134 ? -15.994 5.382 2.346 1.00 97.56 134 LEU A N 1
ATOM 1018 C CA . LEU A 1 134 ? -15.120 6.048 1.384 1.00 97.56 134 LEU A CA 1
ATOM 1019 C C . LEU A 1 134 ? -15.862 6.305 0.054 1.00 97.56 134 LEU A C 1
ATOM 1021 O O . LEU A 1 134 ? -16.646 5.444 -0.354 1.00 97.56 134 LEU A O 1
ATOM 1025 N N . PRO A 1 135 ? -15.641 7.454 -0.610 1.00 97.50 135 PRO A N 1
ATOM 1026 C CA . PRO A 1 135 ? -14.750 8.539 -0.198 1.00 97.50 135 PRO A CA 1
ATOM 1027 C C . PRO A 1 135 ? -15.277 9.328 1.019 1.00 97.50 135 PRO A C 1
ATOM 1029 O O . PRO A 1 135 ? -16.472 9.599 1.126 1.00 97.50 135 PRO A O 1
ATOM 1032 N N . MET A 1 136 ? -14.381 9.711 1.936 1.00 97.00 136 MET A N 1
ATOM 1033 C CA . MET A 1 136 ? -14.698 10.421 3.189 1.00 97.00 136 MET A CA 1
ATOM 1034 C C . MET A 1 136 ? -13.823 11.669 3.347 1.00 97.00 136 MET A C 1
ATOM 1036 O O . MET A 1 136 ? -12.619 11.551 3.131 1.00 97.00 136 MET A O 1
ATOM 1040 N N . PRO A 1 137 ? -14.352 12.831 3.780 1.00 96.50 137 PRO A N 1
ATOM 1041 C CA . PRO A 1 137 ? -13.518 13.977 4.150 1.00 96.50 137 PRO A CA 1
ATOM 1042 C C . PRO A 1 137 ? -12.418 13.586 5.147 1.00 96.50 137 PRO A C 1
ATOM 1044 O O . PRO A 1 137 ? -12.684 12.874 6.119 1.00 96.50 137 PRO A O 1
ATOM 1047 N N . THR A 1 138 ? -11.179 14.028 4.926 1.00 95.75 138 THR A N 1
ATOM 1048 C CA . THR A 1 138 ? -10.026 13.599 5.741 1.00 95.75 138 THR A CA 1
ATOM 1049 C C . THR A 1 138 ? -10.151 13.970 7.221 1.00 95.75 138 THR A C 1
ATOM 1051 O O . THR A 1 138 ? -9.653 13.247 8.081 1.00 95.75 138 THR A O 1
ATOM 1054 N N . ASP A 1 139 ? -10.852 15.058 7.538 1.00 94.00 139 ASP A N 1
ATOM 1055 C CA . ASP A 1 139 ? -11.142 15.512 8.905 1.00 94.00 139 ASP A CA 1
ATOM 1056 C C . ASP A 1 139 ? -12.225 14.674 9.617 1.00 94.00 139 ASP A C 1
ATOM 1058 O O . ASP A 1 139 ? -12.356 14.728 10.841 1.00 94.00 139 ASP A O 1
ATOM 1062 N N . GLN A 1 140 ? -12.971 13.858 8.869 1.00 96.00 140 GLN A N 1
ATOM 1063 C CA . GLN A 1 140 ? -14.011 12.963 9.384 1.00 96.00 140 GLN A CA 1
ATOM 1064 C C . GLN A 1 140 ? -13.536 11.519 9.557 1.00 96.00 140 GLN A C 1
ATOM 1066 O O . GLN A 1 140 ? -14.274 10.703 10.117 1.00 96.00 140 GLN A O 1
ATOM 1071 N N . VAL A 1 141 ? -12.308 11.194 9.136 1.00 96.25 141 VAL A N 1
ATOM 1072 C CA . VAL A 1 141 ? -11.753 9.842 9.270 1.00 96.25 141 VAL A CA 1
ATOM 1073 C C . VAL A 1 141 ? -11.782 9.419 10.750 1.00 96.25 141 VAL A C 1
ATOM 1075 O O . VAL A 1 141 ? -11.256 10.125 11.625 1.00 96.25 141 VAL A O 1
ATOM 1078 N N . PRO A 1 142 ? -12.430 8.290 11.095 1.00 95.00 142 PRO A N 1
ATOM 1079 C CA . PRO A 1 142 ? -12.486 7.810 12.469 1.00 95.00 142 PRO A CA 1
ATOM 1080 C C . PRO A 1 142 ? -11.093 7.402 12.959 1.00 95.00 142 PRO A C 1
ATOM 1082 O O . PRO A 1 142 ? -10.255 6.924 12.199 1.00 95.00 142 PRO A O 1
ATOM 1085 N N . SER A 1 143 ? -10.860 7.553 14.262 1.00 94.25 143 SER A N 1
ATOM 1086 C CA . SER A 1 143 ? -9.658 7.018 14.903 1.00 94.25 143 SER A CA 1
ATOM 1087 C C . SER A 1 143 ? -9.773 5.495 14.963 1.00 94.25 143 SER A C 1
ATOM 1089 O O . SER A 1 143 ? -10.470 4.950 15.821 1.00 94.25 143 SER A O 1
ATOM 1091 N N . LEU A 1 144 ? -9.136 4.829 14.003 1.00 95.19 144 LEU A N 1
ATOM 1092 C CA . LEU A 1 144 ? -9.113 3.380 13.852 1.00 95.19 144 LEU A CA 1
ATOM 1093 C C . LEU A 1 144 ? -7.678 2.920 13.675 1.00 95.19 144 LEU A C 1
ATOM 1095 O O . LEU A 1 144 ? -6.937 3.480 12.873 1.00 95.19 144 LEU A O 1
ATOM 1099 N N . TRP A 1 145 ? -7.313 1.862 14.376 1.00 96.94 145 TRP A N 1
ATOM 1100 C CA . TRP A 1 145 ? -6.053 1.177 14.165 1.00 96.94 145 TRP A CA 1
ATOM 1101 C C . TRP A 1 145 ? -6.186 0.210 13.000 1.00 96.94 145 TRP A C 1
ATOM 1103 O O . TRP A 1 145 ? -6.975 -0.725 13.072 1.00 96.94 145 TRP A O 1
ATOM 1113 N N . SER A 1 146 ? -5.414 0.432 11.942 1.00 97.75 146 SER A N 1
ATOM 1114 C CA . SER A 1 146 ? -5.231 -0.530 10.861 1.00 97.75 146 SER A CA 1
ATOM 1115 C C . SER A 1 146 ? -4.057 -1.427 11.218 1.00 97.75 146 SER A C 1
ATOM 1117 O O . SER A 1 146 ? -2.918 -0.961 11.246 1.00 97.75 146 SER A O 1
ATOM 1119 N N . ILE A 1 147 ? -4.339 -2.685 11.552 1.00 97.88 147 ILE A N 1
ATOM 1120 C CA . ILE A 1 147 ? -3.366 -3.657 12.056 1.00 97.88 147 ILE A CA 1
ATOM 1121 C C . ILE A 1 147 ? -3.237 -4.785 11.042 1.00 97.88 147 ILE A C 1
ATOM 1123 O O . ILE A 1 147 ? -4.225 -5.424 10.688 1.00 97.88 147 ILE A O 1
ATOM 1127 N N . VAL A 1 148 ? -2.014 -5.044 10.593 1.00 98.38 148 VAL A N 1
ATOM 1128 C CA . VAL A 1 148 ? -1.695 -6.049 9.581 1.00 98.38 148 VAL A CA 1
ATOM 1129 C C . VAL A 1 148 ? -0.668 -7.015 10.139 1.00 98.38 148 VAL A C 1
ATOM 1131 O O . VAL A 1 148 ? 0.333 -6.600 10.714 1.00 98.38 148 VAL A O 1
ATOM 1134 N N . ASN A 1 149 ? -0.897 -8.309 9.940 1.00 98.31 149 ASN A N 1
ATOM 1135 C CA . ASN A 1 149 ? 0.097 -9.350 10.160 1.00 98.31 149 ASN A CA 1
ATOM 1136 C C . ASN A 1 149 ? 0.490 -9.945 8.811 1.00 98.31 149 ASN A C 1
ATOM 1138 O O . ASN A 1 149 ? -0.375 -10.470 8.107 1.00 98.31 149 ASN A O 1
ATOM 1142 N N . TYR A 1 150 ? 1.767 -9.890 8.447 1.00 98.62 150 TYR A N 1
ATOM 1143 C CA . TYR A 1 150 ? 2.219 -10.351 7.137 1.00 98.62 150 TYR A CA 1
ATOM 1144 C C . TYR A 1 150 ? 3.583 -11.040 7.172 1.00 98.62 150 TYR A C 1
ATOM 1146 O O . TYR A 1 150 ? 4.295 -11.030 8.176 1.00 98.62 150 TYR A O 1
ATOM 1154 N N . SER A 1 151 ? 3.951 -11.662 6.053 1.00 98.06 151 SER A N 1
ATOM 1155 C CA . SER A 1 151 ? 5.312 -12.125 5.782 1.00 98.06 151 SER A CA 1
ATOM 1156 C C . SER A 1 151 ? 5.644 -12.050 4.300 1.00 98.06 151 SER A C 1
ATOM 1158 O O . SER A 1 151 ? 4.806 -12.393 3.467 1.00 98.06 151 SER A O 1
ATOM 1160 N N . LEU A 1 152 ? 6.888 -11.695 3.996 1.00 97.50 152 LEU A N 1
ATOM 1161 C CA . LEU A 1 152 ? 7.464 -11.650 2.658 1.00 97.50 152 LEU A CA 1
ATOM 1162 C C . LEU A 1 152 ? 8.440 -12.817 2.466 1.00 97.50 152 LEU A C 1
ATOM 1164 O O . LEU A 1 152 ? 9.205 -13.177 3.365 1.00 97.50 152 LEU A O 1
ATOM 1168 N N . SER A 1 153 ? 8.442 -13.395 1.271 1.00 96.44 153 SER A N 1
ATOM 1169 C CA . SER A 1 153 ? 9.380 -14.427 0.842 1.00 96.44 153 SER A CA 1
ATOM 1170 C C . SER A 1 153 ? 9.834 -14.129 -0.583 1.00 96.44 153 SER A C 1
ATOM 1172 O O . SER A 1 153 ? 9.026 -14.005 -1.504 1.00 96.44 153 SER A O 1
ATOM 1174 N N . LEU A 1 154 ? 11.145 -13.999 -0.757 1.00 95.25 154 LEU A N 1
ATOM 1175 C CA . LEU A 1 154 ? 11.775 -13.622 -2.014 1.00 95.25 154 LEU A CA 1
ATOM 1176 C C . LEU A 1 154 ? 12.756 -14.715 -2.439 1.00 95.25 154 LEU A C 1
ATOM 1178 O O . LEU A 1 154 ? 13.605 -15.122 -1.645 1.00 95.25 154 LEU A O 1
ATOM 1182 N N . ARG A 1 155 ? 12.641 -15.180 -3.686 1.00 96.62 155 ARG A N 1
ATOM 1183 C CA . ARG A 1 155 ? 13.617 -16.074 -4.321 1.00 96.62 155 ARG A CA 1
ATOM 1184 C C . ARG A 1 155 ? 14.358 -15.364 -5.454 1.00 96.62 155 ARG A C 1
ATOM 1186 O O . ARG A 1 155 ? 15.579 -15.435 -5.492 1.00 96.62 155 ARG A O 1
ATOM 1193 N N . GLU A 1 156 ? 13.635 -14.693 -6.350 1.00 96.88 156 GLU A N 1
ATOM 1194 C CA . GLU A 1 156 ? 14.188 -13.885 -7.448 1.00 96.88 156 GLU A CA 1
ATOM 1195 C C . GLU A 1 156 ? 13.342 -12.623 -7.667 1.00 96.88 156 GLU A C 1
ATOM 1197 O O . GLU A 1 156 ? 12.124 -12.656 -7.469 1.00 96.88 156 GLU A O 1
ATOM 1202 N N . GLY A 1 157 ? 13.987 -11.536 -8.097 1.00 95.31 157 GLY A N 1
ATOM 1203 C CA . GLY A 1 157 ? 13.387 -10.205 -8.225 1.00 95.31 157 GLY A CA 1
ATOM 1204 C C . GLY A 1 157 ? 13.607 -9.360 -6.972 1.00 95.31 157 GLY A C 1
ATOM 1205 O O . GLY A 1 157 ? 14.582 -9.565 -6.245 1.00 95.31 157 GLY A O 1
ATOM 1206 N N . SER A 1 158 ? 12.695 -8.433 -6.704 1.00 94.69 158 SER A N 1
ATOM 1207 C CA . SER A 1 158 ? 12.699 -7.609 -5.497 1.00 94.69 158 SER A CA 1
ATOM 1208 C C . SER A 1 158 ? 11.295 -7.150 -5.117 1.00 94.69 158 SER A C 1
ATOM 1210 O O . SER A 1 158 ? 10.439 -6.946 -5.973 1.00 94.69 158 SER A O 1
ATOM 1212 N N . TYR A 1 159 ? 11.084 -6.966 -3.816 1.00 94.94 159 TYR A N 1
ATOM 1213 C CA . TYR A 1 159 ? 10.018 -6.113 -3.301 1.00 94.94 159 TYR A CA 1
ATOM 1214 C C . TYR A 1 159 ? 10.598 -4.719 -3.127 1.00 94.94 159 TYR A C 1
ATOM 1216 O O . TYR A 1 159 ? 11.546 -4.592 -2.353 1.00 94.94 159 TYR A O 1
ATOM 1224 N N . ASN A 1 160 ? 10.070 -3.710 -3.814 1.00 93.88 160 ASN A N 1
ATOM 1225 C CA . ASN A 1 160 ? 10.446 -2.321 -3.543 1.00 93.88 160 ASN A CA 1
ATOM 1226 C C . ASN A 1 160 ? 9.921 -1.912 -2.168 1.00 93.88 160 ASN A C 1
ATOM 1228 O O . ASN A 1 160 ? 10.672 -1.398 -1.335 1.00 93.88 160 ASN A O 1
ATOM 1232 N N . ASP A 1 161 ? 8.674 -2.292 -1.898 1.00 96.38 161 ASP A N 1
ATOM 1233 C CA . ASP A 1 161 ? 8.033 -2.142 -0.606 1.00 96.38 161 ASP A CA 1
ATOM 1234 C C . ASP A 1 161 ? 6.978 -3.228 -0.337 1.00 96.38 161 ASP A C 1
ATOM 1236 O O . ASP A 1 161 ? 6.601 -4.021 -1.203 1.00 96.38 161 ASP A O 1
ATOM 1240 N N . PHE A 1 162 ? 6.537 -3.266 0.919 1.00 98.12 162 PHE A N 1
ATOM 1241 C CA . PHE A 1 162 ? 5.215 -3.752 1.299 1.00 98.12 162 PHE A CA 1
ATOM 1242 C C . PHE A 1 162 ? 4.543 -2.614 2.054 1.00 98.12 162 PHE A C 1
ATOM 1244 O O . PHE A 1 162 ? 5.072 -2.152 3.074 1.00 98.12 162 PHE A O 1
ATOM 1251 N N . SER A 1 163 ? 3.420 -2.129 1.542 1.00 98.31 163 SER A N 1
ATOM 1252 C CA . SER A 1 163 ? 2.925 -0.812 1.908 1.00 98.31 163 SER A CA 1
ATOM 1253 C C . SER A 1 163 ? 1.412 -0.707 1.919 1.00 98.31 163 SER A C 1
ATOM 1255 O O . SER A 1 163 ? 0.687 -1.519 1.337 1.00 98.31 163 SER A O 1
ATOM 1257 N N . TYR A 1 164 ? 0.948 0.332 2.611 1.00 98.75 164 TYR A N 1
ATOM 1258 C CA . TYR A 1 164 ? -0.312 0.945 2.233 1.00 98.75 164 TYR A CA 1
ATOM 1259 C C . TYR A 1 164 ? -0.075 1.921 1.084 1.00 98.75 164 TYR A C 1
ATOM 1261 O O . TYR A 1 164 ? 0.872 2.701 1.167 1.00 98.75 164 TYR A O 1
ATOM 1269 N N . ASP A 1 165 ? -0.970 1.915 0.100 1.00 98.00 165 ASP A N 1
ATOM 1270 C CA . ASP A 1 165 ? -1.104 2.935 -0.945 1.00 98.00 165 ASP A CA 1
ATOM 1271 C C . ASP A 1 165 ? -2.491 3.580 -0.790 1.00 98.00 165 ASP A C 1
ATOM 1273 O O . ASP A 1 165 ? -3.529 2.915 -0.857 1.00 98.00 165 ASP A O 1
ATOM 1277 N N . ILE A 1 166 ? -2.511 4.857 -0.417 1.00 98.62 166 ILE A N 1
ATOM 1278 C CA . ILE A 1 166 ? -3.708 5.574 0.013 1.00 98.62 166 ILE A CA 1
ATOM 1279 C C . ILE A 1 166 ? -3.888 6.813 -0.848 1.00 98.62 166 ILE A C 1
ATOM 1281 O O . ILE A 1 166 ? -3.020 7.681 -0.886 1.00 98.62 166 ILE A O 1
ATOM 1285 N N . TRP A 1 167 ? -5.070 6.971 -1.438 1.00 98.00 167 TRP A N 1
ATOM 1286 C CA . TRP A 1 167 ? -5.361 8.138 -2.268 1.00 98.00 167 TRP A CA 1
ATOM 1287 C C . TRP A 1 167 ? -6.243 9.146 -1.550 1.00 98.00 167 TRP A C 1
ATOM 1289 O O . TRP A 1 167 ? -7.350 8.823 -1.100 1.00 98.00 167 TRP A O 1
ATOM 1299 N N . LEU A 1 168 ? -5.759 10.387 -1.490 1.00 96.81 168 LEU A N 1
ATOM 1300 C CA . LEU A 1 168 ? -6.497 11.553 -1.021 1.00 96.81 168 LEU A CA 1
ATOM 1301 C C . LEU A 1 168 ? -6.824 12.441 -2.221 1.00 96.81 168 LEU A C 1
ATOM 1303 O O . LEU A 1 168 ? -5.935 13.030 -2.833 1.00 96.81 168 LEU A O 1
ATOM 1307 N N . VAL A 1 169 ? -8.102 12.540 -2.561 1.00 95.19 169 VAL A N 1
ATOM 1308 C CA . VAL A 1 169 ? -8.576 13.243 -3.760 1.00 95.19 169 VAL A CA 1
ATOM 1309 C C . VAL A 1 169 ? -9.331 14.508 -3.385 1.00 95.19 169 VAL A C 1
ATOM 1311 O O . VAL A 1 169 ? -9.943 14.589 -2.321 1.00 95.19 169 VAL A O 1
ATOM 1314 N N . ARG A 1 170 ? -9.346 15.508 -4.265 1.00 90.50 170 ARG A N 1
ATOM 1315 C CA . ARG A 1 170 ? -10.082 16.762 -4.002 1.00 90.50 170 ARG A CA 1
ATOM 1316 C C . ARG A 1 170 ? -11.596 16.628 -3.998 1.00 90.50 170 ARG A C 1
ATOM 1318 O O . ARG A 1 170 ? -12.286 17.450 -3.404 1.00 90.50 170 ARG A O 1
ATOM 1325 N N . HIS A 1 171 ? -12.126 15.667 -4.742 1.00 90.00 171 HIS A N 1
ATOM 1326 C CA . HIS A 1 171 ? -13.563 15.479 -4.861 1.00 90.00 171 HIS A CA 1
ATOM 1327 C C . HIS A 1 171 ? -13.907 13.990 -4.960 1.00 90.00 171 HIS A C 1
ATOM 1329 O O . HIS A 1 171 ? -13.219 13.253 -5.668 1.00 90.00 171 HIS A O 1
ATOM 1335 N N . PRO A 1 172 ? -14.980 13.546 -4.282 1.00 92.81 172 PRO A N 1
ATOM 1336 C CA . PRO A 1 172 ? -15.555 12.218 -4.465 1.00 92.81 172 PRO A CA 1
ATOM 1337 C C . PRO A 1 172 ? -15.808 11.882 -5.938 1.00 92.81 172 PRO A C 1
ATOM 1339 O O . PRO A 1 172 ? -16.259 12.745 -6.695 1.00 92.81 172 PRO A O 1
ATOM 1342 N N . GLY A 1 173 ? -15.568 10.629 -6.333 1.00 88.94 173 GLY A N 1
ATOM 1343 C CA . GLY A 1 173 ? -15.806 10.170 -7.703 1.00 88.94 173 GLY A CA 1
ATOM 1344 C C . GLY A 1 173 ? -14.860 10.774 -8.745 1.00 88.94 173 GLY A C 1
ATOM 1345 O O . GLY A 1 173 ? -15.220 10.853 -9.922 1.00 88.94 173 GLY A O 1
ATOM 1346 N N . ALA A 1 174 ? -13.672 11.232 -8.335 1.00 90.81 174 ALA A N 1
ATOM 1347 C CA . ALA A 1 174 ? -12.625 11.635 -9.266 1.00 90.81 174 ALA A CA 1
ATOM 1348 C C . ALA A 1 174 ? -12.323 10.491 -10.252 1.00 90.81 174 ALA A C 1
ATOM 1350 O O . ALA A 1 174 ? -12.159 9.340 -9.858 1.00 90.81 174 ALA A O 1
ATOM 1351 N N . THR A 1 175 ? -12.241 10.810 -11.544 1.00 93.12 175 THR A N 1
ATOM 1352 C CA . THR A 1 175 ? -11.954 9.828 -12.614 1.00 93.12 175 THR A CA 1
ATOM 1353 C C . THR A 1 175 ? -10.548 9.963 -13.197 1.00 93.12 175 THR A C 1
ATOM 1355 O O . THR A 1 175 ? -10.136 9.187 -14.061 1.00 93.12 175 THR A O 1
ATOM 1358 N N . SER A 1 176 ? -9.791 10.939 -12.698 1.00 91.62 176 SER A N 1
ATOM 1359 C CA . SER A 1 176 ? -8.399 11.209 -13.041 1.00 91.62 176 SER A CA 1
ATOM 1360 C C . SER A 1 176 ? -7.707 11.908 -11.877 1.00 91.62 176 SER A C 1
ATOM 1362 O O . SER A 1 176 ? -8.336 12.724 -11.202 1.00 91.62 176 SER A O 1
ATOM 1364 N N . LEU A 1 177 ? -6.414 11.648 -11.716 1.00 92.06 177 LEU A N 1
ATOM 1365 C CA . LEU A 1 177 ? -5.563 12.251 -10.694 1.00 92.06 177 LEU A CA 1
ATOM 1366 C C . LEU A 1 177 ? -4.816 13.465 -11.255 1.00 92.06 177 LEU A C 1
ATOM 1368 O O . LEU A 1 177 ? -4.456 13.488 -12.435 1.00 92.06 177 LEU A O 1
ATOM 1372 N N . GLY A 1 178 ? -4.563 14.468 -10.420 1.00 90.62 178 GLY A N 1
ATOM 1373 C CA . GLY A 1 178 ? -3.882 15.690 -10.832 1.00 90.62 178 GLY A CA 1
ATOM 1374 C C . GLY A 1 178 ? -3.148 16.431 -9.707 1.00 90.62 178 GLY A C 1
ATOM 1375 O O . GLY A 1 178 ? -2.995 15.904 -8.609 1.00 90.62 178 GLY A O 1
ATOM 1376 N N . PRO A 1 179 ? -2.720 17.689 -9.948 1.00 87.00 179 PRO A N 1
ATOM 1377 C CA . PRO A 1 179 ? -1.758 18.437 -9.113 1.00 87.00 179 PRO A CA 1
ATOM 1378 C C . PRO A 1 179 ? -2.153 18.773 -7.681 1.00 87.00 179 PRO A C 1
ATOM 1380 O O . PRO A 1 179 ? -1.425 19.478 -6.987 1.00 87.00 179 PRO A O 1
ATOM 1383 N N . SER A 1 180 ? -3.327 18.348 -7.252 1.00 87.62 180 SER A N 1
ATOM 1384 C CA . SER A 1 180 ? -3.846 18.629 -5.919 1.00 87.62 180 SER A CA 1
ATOM 1385 C C . SER A 1 180 ? -4.465 17.388 -5.284 1.00 87.62 180 SER A C 1
ATOM 1387 O O . SER A 1 180 ? -5.169 17.505 -4.289 1.00 87.62 180 SER A O 1
ATOM 1389 N N . ASP A 1 181 ? -4.237 16.225 -5.888 1.00 93.31 181 ASP A N 1
ATOM 1390 C CA . ASP A 1 181 ? -4.495 14.934 -5.272 1.00 93.31 181 ASP A CA 1
ATOM 1391 C C . ASP A 1 181 ? -3.179 14.439 -4.642 1.00 93.31 181 ASP A C 1
ATOM 1393 O O . ASP A 1 181 ? -2.087 14.909 -4.996 1.00 93.31 181 ASP A O 1
ATOM 1397 N N . VAL A 1 182 ? -3.283 13.535 -3.669 1.00 95.62 182 VAL A N 1
ATOM 1398 C CA . VAL A 1 182 ? -2.143 12.979 -2.930 1.00 95.62 182 VAL A CA 1
ATOM 1399 C C . VAL A 1 182 ? -2.199 11.468 -2.978 1.00 95.62 182 VAL A C 1
ATOM 1401 O O . VAL A 1 182 ? -3.212 10.867 -2.626 1.00 95.62 182 VAL A O 1
ATOM 1404 N N . GLU A 1 183 ? -1.075 10.880 -3.341 1.00 97.81 183 GLU A N 1
ATOM 1405 C CA . GLU A 1 183 ? -0.746 9.489 -3.077 1.00 97.81 183 GLU A CA 1
ATOM 1406 C C . GLU A 1 183 ? 0.052 9.458 -1.770 1.00 97.81 183 GLU A C 1
ATOM 1408 O O . GLU A 1 183 ? 1.116 10.070 -1.654 1.00 97.81 183 GLU A O 1
ATOM 1413 N N . LEU A 1 184 ? -0.499 8.825 -0.746 1.00 98.50 184 LEU A N 1
ATOM 1414 C CA . LEU A 1 184 ? 0.132 8.635 0.549 1.00 98.50 184 LEU A CA 1
ATOM 1415 C C . LEU A 1 184 ? 0.508 7.167 0.675 1.00 98.50 184 LEU A C 1
ATOM 1417 O O . LEU A 1 184 ? -0.367 6.318 0.833 1.00 98.50 184 LEU A O 1
ATOM 1421 N N . MET A 1 185 ? 1.805 6.881 0.688 1.00 98.62 185 MET A N 1
ATOM 1422 C CA . MET A 1 185 ? 2.291 5.537 0.943 1.00 98.62 185 MET A CA 1
ATOM 1423 C C . MET A 1 185 ? 2.930 5.416 2.322 1.00 98.62 185 MET A C 1
ATOM 1425 O O . MET A 1 185 ? 3.692 6.276 2.769 1.00 98.62 185 MET A O 1
ATOM 1429 N N . LEU A 1 186 ? 2.651 4.299 2.987 1.00 98.50 186 LEU A N 1
ATOM 1430 C CA . LEU A 1 186 ? 3.315 3.893 4.222 1.00 98.50 186 LEU A CA 1
ATOM 1431 C C . LEU A 1 186 ? 4.014 2.561 3.980 1.00 98.50 186 LEU A C 1
ATOM 1433 O O . LEU A 1 186 ? 3.375 1.509 3.975 1.00 98.50 186 LEU A O 1
ATOM 1437 N N . TRP A 1 187 ? 5.326 2.614 3.782 1.00 97.69 187 TRP A N 1
ATOM 1438 C CA . TRP A 1 187 ? 6.161 1.460 3.467 1.00 97.69 187 TRP A CA 1
ATOM 1439 C C . TRP A 1 187 ? 6.545 0.730 4.752 1.00 97.69 187 TRP A C 1
ATOM 1441 O O . TRP A 1 187 ? 7.541 1.045 5.392 1.00 97.69 187 TRP A O 1
ATOM 1451 N N . MET A 1 188 ? 5.748 -0.261 5.154 1.00 97.00 188 MET A N 1
ATOM 1452 C CA . MET A 1 188 ? 6.019 -1.093 6.339 1.00 97.00 188 MET A CA 1
ATOM 1453 C C . MET A 1 188 ? 7.260 -1.977 6.155 1.00 97.00 188 MET A C 1
ATOM 1455 O O . MET A 1 188 ? 7.885 -2.403 7.127 1.00 97.00 188 MET A O 1
ATOM 1459 N N . TYR A 1 189 ? 7.621 -2.225 4.899 1.00 95.44 189 TYR A N 1
ATOM 1460 C CA . TYR A 1 189 ? 8.909 -2.713 4.435 1.00 95.44 189 TYR A CA 1
ATOM 1461 C C . TYR A 1 189 ? 9.344 -1.863 3.246 1.00 95.44 189 TYR A C 1
ATOM 1463 O O . TYR A 1 189 ? 8.507 -1.506 2.427 1.00 95.44 189 TYR A O 1
ATOM 1471 N N . ALA A 1 190 ? 10.643 -1.611 3.129 1.00 93.81 190 ALA A N 1
ATOM 1472 C CA . ALA A 1 190 ? 11.254 -0.948 1.985 1.00 93.81 190 ALA A CA 1
ATOM 1473 C C . ALA A 1 190 ? 12.607 -1.597 1.704 1.00 93.81 190 ALA A C 1
ATOM 1475 O O . ALA A 1 190 ? 13.346 -1.854 2.655 1.00 93.81 190 ALA A O 1
ATOM 1476 N N . ASN A 1 191 ? 12.966 -1.838 0.444 1.00 89.44 191 ASN A N 1
ATOM 1477 C CA . ASN A 1 191 ? 14.298 -2.344 0.078 1.00 89.44 191 ASN A CA 1
ATOM 1478 C C . ASN A 1 191 ? 15.320 -1.251 -0.257 1.00 89.44 191 ASN A C 1
ATOM 1480 O O . ASN A 1 191 ? 16.492 -1.560 -0.471 1.00 89.44 191 ASN A O 1
ATOM 1484 N N . GLN A 1 192 ? 14.885 0.005 -0.294 1.00 85.44 192 GLN A N 1
ATOM 1485 C CA . GLN A 1 192 ? 15.687 1.138 -0.728 1.00 85.44 192 GLN A CA 1
ATOM 1486 C C . GLN A 1 192 ? 15.348 2.397 0.070 1.00 85.44 192 GLN A C 1
ATOM 1488 O O . GLN A 1 192 ? 14.251 2.534 0.611 1.00 85.44 192 GLN A O 1
ATOM 1493 N N . SER A 1 193 ? 16.298 3.331 0.111 1.00 86.56 193 SER A N 1
ATOM 1494 C CA . SER A 1 193 ? 16.047 4.709 0.534 1.00 86.56 193 SER A CA 1
ATOM 1495 C C . SER A 1 193 ? 15.849 5.593 -0.693 1.00 86.56 193 SER A C 1
ATOM 1497 O O . SER A 1 193 ? 16.470 5.374 -1.733 1.00 86.56 193 SER A O 1
ATOM 1499 N N . LEU A 1 194 ? 15.012 6.619 -0.551 1.00 90.06 194 LEU A N 1
ATOM 1500 C CA . LEU A 1 194 ? 14.764 7.621 -1.589 1.00 90.06 194 LEU A CA 1
ATOM 1501 C C . LEU A 1 194 ? 15.623 8.882 -1.397 1.00 90.06 194 LEU A C 1
ATOM 1503 O O . LEU A 1 194 ? 15.565 9.816 -2.198 1.00 90.06 194 LEU A O 1
ATOM 1507 N N . ALA A 1 195 ? 16.442 8.920 -0.341 1.00 90.00 195 ALA A N 1
ATOM 1508 C CA . ALA A 1 195 ? 17.290 10.059 -0.029 1.00 90.00 195 ALA A CA 1
ATOM 1509 C C . ALA A 1 195 ? 18.303 10.330 -1.152 1.00 90.00 195 ALA A C 1
ATOM 1511 O O . ALA A 1 195 ? 19.069 9.456 -1.552 1.00 90.00 195 ALA A O 1
ATOM 1512 N N . GLY A 1 196 ? 18.330 11.573 -1.637 1.00 88.19 196 GLY A N 1
ATOM 1513 C CA . GLY A 1 196 ? 19.268 12.011 -2.674 1.00 88.19 196 GLY A CA 1
ATOM 1514 C C . GLY A 1 196 ? 18.928 11.549 -4.095 1.00 88.19 196 GLY A C 1
ATOM 1515 O O . GLY A 1 196 ? 19.671 11.886 -5.019 1.00 88.19 196 GLY A O 1
ATOM 1516 N N . LEU A 1 197 ? 17.822 10.824 -4.301 1.00 89.75 197 LEU A N 1
ATOM 1517 C CA . LEU A 1 197 ? 17.339 10.512 -5.645 1.00 89.75 197 LEU A CA 1
ATOM 1518 C C . LEU A 1 197 ? 16.808 11.781 -6.344 1.00 89.75 197 LEU A C 1
ATOM 1520 O O . LEU A 1 197 ? 16.258 12.665 -5.684 1.00 89.75 197 LEU A O 1
ATOM 1524 N N . PRO A 1 198 ? 16.937 11.896 -7.681 1.00 89.44 198 PRO A N 1
ATOM 1525 C CA . PRO A 1 198 ? 16.433 13.052 -8.419 1.00 89.44 198 PRO A CA 1
ATOM 1526 C C . PRO A 1 198 ? 14.940 13.305 -8.179 1.00 89.44 198 PRO A C 1
ATOM 1528 O O . PRO A 1 198 ? 14.153 12.365 -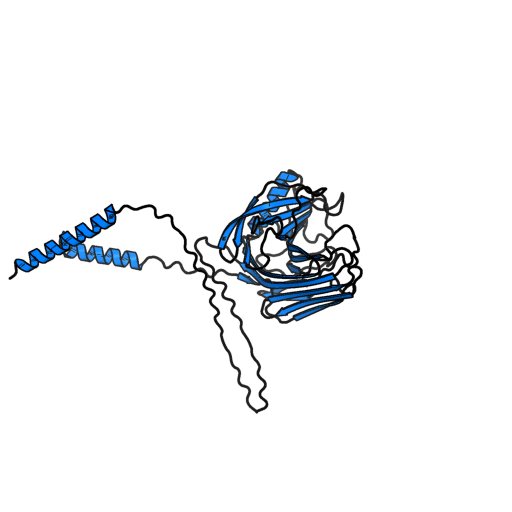8.135 1.00 89.44 198 PRO A O 1
ATOM 1531 N N . TYR A 1 199 ? 14.556 14.583 -8.089 1.00 89.88 199 TYR A N 1
ATOM 1532 C CA . TYR A 1 199 ? 13.177 15.074 -7.899 1.00 89.88 199 TYR A CA 1
ATOM 1533 C C . TYR A 1 199 ? 12.525 14.777 -6.541 1.00 89.88 199 TYR A C 1
ATOM 1535 O O . TYR A 1 199 ? 11.532 15.426 -6.207 1.00 89.88 199 TYR A O 1
ATOM 1543 N N . TRP A 1 200 ? 13.089 13.865 -5.750 1.00 93.88 200 TRP A N 1
ATOM 1544 C CA . TRP A 1 200 ? 12.648 13.594 -4.388 1.00 93.88 200 TRP A CA 1
ATOM 1545 C C . TRP A 1 200 ? 13.117 14.686 -3.428 1.00 93.88 200 TRP A C 1
ATOM 1547 O O . TRP A 1 200 ? 14.268 15.124 -3.456 1.00 93.88 200 TRP A O 1
ATOM 1557 N N . VAL A 1 201 ? 12.219 15.098 -2.540 1.00 95.12 201 VAL A N 1
ATOM 1558 C CA . VAL A 1 201 ? 12.523 15.956 -1.399 1.00 95.12 201 VAL A CA 1
ATOM 1559 C C . VAL A 1 201 ? 12.568 15.088 -0.150 1.00 95.12 201 VAL A C 1
ATOM 1561 O O . VAL A 1 201 ? 11.563 14.486 0.225 1.00 95.12 201 VAL A O 1
ATOM 1564 N N . THR A 1 202 ? 13.722 15.046 0.515 1.00 95.12 202 THR A N 1
ATOM 1565 C CA . THR A 1 202 ? 13.817 14.521 1.881 1.00 95.12 202 THR A CA 1
ATOM 1566 C C . THR A 1 202 ? 13.211 15.548 2.829 1.00 95.12 202 THR A C 1
ATOM 1568 O O . THR A 1 202 ? 13.750 16.646 2.985 1.00 95.12 202 THR A O 1
ATOM 1571 N N . TRP A 1 203 ? 12.084 15.203 3.440 1.00 95.12 203 TRP A N 1
ATOM 1572 C CA . TRP A 1 203 ? 11.420 16.026 4.443 1.00 95.12 203 TRP A CA 1
ATOM 1573 C C . TRP A 1 203 ? 11.954 15.694 5.843 1.00 95.12 203 TRP A C 1
ATOM 1575 O O . TRP A 1 203 ? 12.701 14.729 6.026 1.00 95.12 203 TRP A O 1
ATOM 1585 N N . HIS A 1 204 ? 11.614 16.500 6.849 1.00 93.38 204 HIS A N 1
ATOM 1586 C CA . HIS A 1 204 ? 11.983 16.155 8.220 1.00 93.38 204 HIS A CA 1
ATOM 1587 C C . HIS A 1 204 ? 11.198 14.924 8.695 1.00 93.38 204 HIS A C 1
ATOM 1589 O O . HIS A 1 204 ? 10.057 14.700 8.286 1.00 93.38 204 HIS A O 1
ATOM 1595 N N . SER A 1 205 ? 11.800 14.138 9.588 1.00 93.50 205 SER A N 1
ATOM 1596 C CA . SER A 1 205 ? 11.136 12.961 10.143 1.00 93.50 205 SER A CA 1
ATOM 1597 C C . SER A 1 205 ? 9.888 13.341 10.942 1.00 93.50 205 SER A C 1
ATOM 1599 O O . SER A 1 205 ? 9.808 14.418 11.542 1.00 93.50 205 SER A O 1
ATOM 1601 N N . VAL A 1 206 ? 8.924 12.424 10.978 1.00 96.44 206 VAL A N 1
ATOM 1602 C CA . VAL A 1 206 ? 7.713 12.517 11.808 1.00 96.44 206 VAL A CA 1
ATOM 1603 C C . VAL A 1 206 ? 7.673 11.351 12.784 1.00 96.44 206 VAL A C 1
ATOM 1605 O O . VAL A 1 206 ? 8.241 10.295 12.523 1.00 96.44 206 VAL A O 1
ATOM 1608 N N . THR A 1 207 ? 7.030 11.531 13.935 1.00 96.25 207 THR A N 1
ATOM 1609 C CA . THR A 1 207 ? 6.881 10.464 14.933 1.00 96.25 207 THR A CA 1
ATOM 1610 C C . THR A 1 207 ? 5.414 10.111 15.096 1.00 96.25 207 THR A C 1
ATOM 1612 O O . THR A 1 207 ? 4.603 10.999 15.343 1.00 96.25 207 THR A O 1
ATOM 1615 N N . MET A 1 208 ? 5.080 8.822 15.000 1.00 95.56 208 MET A N 1
ATOM 1616 C CA . MET A 1 208 ? 3.706 8.339 15.163 1.00 95.56 208 MET A CA 1
ATOM 1617 C C . MET A 1 208 ? 3.633 7.118 16.092 1.00 95.56 208 MET A C 1
ATOM 1619 O O . MET A 1 208 ? 4.512 6.244 16.038 1.00 95.56 208 MET A O 1
ATOM 1623 N N . PRO A 1 209 ? 2.574 7.004 16.916 1.00 95.56 209 PRO A N 1
ATOM 1624 C CA . PRO A 1 209 ? 2.250 5.769 17.617 1.00 95.56 209 PRO A CA 1
ATOM 1625 C C . PRO A 1 209 ? 2.041 4.622 16.620 1.00 95.56 209 PRO A C 1
ATOM 1627 O O . PRO A 1 209 ? 1.234 4.713 15.700 1.00 95.56 209 PRO A O 1
ATOM 1630 N N . THR A 1 210 ? 2.781 3.536 16.806 1.00 96.06 210 THR A N 1
ATOM 1631 C CA . THR A 1 210 ? 2.827 2.385 15.901 1.00 96.06 210 THR A CA 1
ATOM 1632 C C . THR A 1 210 ? 2.847 1.094 16.710 1.00 96.06 210 THR A C 1
ATOM 1634 O O . THR A 1 210 ? 3.550 0.989 17.715 1.00 96.06 210 THR A O 1
ATOM 1637 N N . ILE A 1 211 ? 2.088 0.093 16.279 1.00 95.06 211 ILE A N 1
ATOM 1638 C CA . ILE A 1 211 ? 2.135 -1.258 16.835 1.00 95.06 211 ILE A CA 1
ATOM 1639 C C . ILE A 1 211 ? 3.179 -2.054 16.064 1.00 95.06 211 ILE A C 1
ATOM 1641 O O . ILE A 1 211 ? 3.036 -2.224 14.858 1.00 95.06 211 ILE A O 1
ATOM 1645 N N . ILE A 1 212 ? 4.178 -2.582 16.766 1.00 94.00 212 ILE A N 1
ATOM 1646 C CA . ILE A 1 212 ? 5.142 -3.550 16.231 1.00 94.00 212 ILE A CA 1
ATOM 1647 C C . ILE A 1 212 ? 5.067 -4.809 17.082 1.00 94.00 212 ILE A C 1
ATOM 1649 O O . ILE A 1 212 ? 5.310 -4.748 18.289 1.00 94.00 212 ILE A O 1
ATOM 1653 N N . ASP A 1 213 ? 4.692 -5.931 16.468 1.00 91.62 213 ASP A N 1
ATOM 1654 C CA . ASP A 1 213 ? 4.571 -7.243 17.119 1.00 91.62 213 ASP A CA 1
ATOM 1655 C C . ASP A 1 213 ? 3.765 -7.196 18.430 1.00 91.62 213 ASP A C 1
ATOM 1657 O O . ASP A 1 213 ? 4.124 -7.771 19.459 1.00 91.62 213 ASP A O 1
ATOM 1661 N N . GLY A 1 214 ? 2.649 -6.461 18.391 1.00 84.62 214 GLY A N 1
ATOM 1662 C CA . GLY A 1 214 ? 1.733 -6.294 19.519 1.00 84.62 214 GLY A CA 1
ATOM 1663 C C . GLY A 1 214 ? 2.177 -5.271 20.567 1.00 84.62 214 GLY A C 1
ATOM 1664 O O . GLY A 1 214 ? 1.496 -5.115 21.575 1.00 84.62 214 GLY A O 1
ATOM 1665 N N . GLN A 1 215 ? 3.282 -4.551 20.364 1.00 88.81 215 GLN A N 1
ATOM 1666 C CA . GLN A 1 215 ? 3.716 -3.482 21.265 1.00 88.81 215 GLN A CA 1
ATOM 1667 C C . GLN A 1 215 ? 3.471 -2.109 20.643 1.00 88.81 215 GLN A C 1
ATOM 1669 O O . GLN A 1 215 ? 4.002 -1.810 19.576 1.00 88.81 215 GLN A O 1
ATOM 1674 N N . LEU A 1 216 ? 2.712 -1.261 21.340 1.00 91.38 216 LEU A N 1
ATOM 1675 C CA . LEU A 1 216 ? 2.531 0.140 20.971 1.00 91.38 216 LEU A CA 1
ATOM 1676 C C . LEU A 1 216 ? 3.786 0.942 21.342 1.00 91.38 216 LEU A C 1
ATOM 1678 O O . LEU A 1 216 ? 4.174 0.988 22.509 1.00 91.38 216 LEU A O 1
ATOM 1682 N N . LYS A 1 217 ? 4.420 1.566 20.352 1.00 91.69 217 LYS A N 1
ATOM 1683 C CA . LYS A 1 217 ? 5.635 2.378 20.495 1.00 91.69 217 LYS A CA 1
ATOM 1684 C C . LYS A 1 217 ? 5.532 3.614 19.614 1.00 91.69 217 LYS A C 1
ATOM 1686 O O . LYS A 1 217 ? 4.897 3.576 18.570 1.00 91.69 217 LYS A O 1
ATOM 1691 N N . ASN A 1 218 ? 6.203 4.694 19.991 1.00 93.94 218 ASN A N 1
ATOM 1692 C CA . ASN A 1 218 ? 6.377 5.829 19.088 1.00 93.94 218 ASN A CA 1
ATOM 1693 C C . ASN A 1 218 ? 7.567 5.543 18.170 1.00 93.94 218 ASN A C 1
ATOM 1695 O O . ASN A 1 218 ? 8.684 5.384 18.663 1.00 93.94 218 ASN A O 1
ATOM 1699 N N . LEU A 1 219 ? 7.322 5.456 16.862 1.00 93.75 219 LEU A N 1
ATOM 1700 C CA . LEU A 1 219 ? 8.370 5.278 15.857 1.00 93.75 219 LEU A CA 1
ATOM 1701 C C . LEU A 1 219 ? 8.605 6.575 15.094 1.00 93.75 219 LEU A C 1
ATOM 1703 O O . LEU A 1 219 ? 7.654 7.294 14.788 1.00 93.75 219 LEU A O 1
ATOM 1707 N N . SER A 1 220 ? 9.873 6.833 14.782 1.00 94.50 220 SER A N 1
ATOM 1708 C CA . SER A 1 220 ? 10.294 7.843 13.813 1.00 94.50 220 SER A CA 1
ATOM 1709 C C . SER A 1 220 ? 10.115 7.293 12.397 1.00 94.50 220 SER A C 1
ATOM 1711 O O . SER A 1 220 ? 10.353 6.108 12.155 1.00 94.50 220 SER A O 1
ATOM 1713 N N . TYR A 1 221 ? 9.693 8.151 11.478 1.00 95.31 221 TYR A N 1
ATOM 1714 C CA . TYR A 1 221 ? 9.493 7.854 10.067 1.00 95.31 221 TYR A CA 1
ATOM 1715 C C . TYR A 1 221 ? 10.302 8.829 9.226 1.00 95.31 221 TYR A C 1
ATOM 1717 O O . TYR A 1 221 ? 10.183 10.043 9.407 1.00 95.31 221 TYR A O 1
ATOM 1725 N N . GLN A 1 222 ? 11.070 8.303 8.275 1.00 94.75 222 GLN A N 1
ATOM 1726 C CA . GLN A 1 222 ? 11.622 9.102 7.187 1.00 94.75 222 GLN A CA 1
ATOM 1727 C C . GLN A 1 222 ? 10.496 9.464 6.230 1.00 94.75 222 GLN A C 1
ATOM 1729 O O . GLN A 1 222 ? 9.662 8.619 5.901 1.00 94.75 222 GLN A O 1
ATOM 1734 N N . VAL A 1 223 ? 10.483 10.721 5.797 1.00 96.88 223 VAL A N 1
ATOM 1735 C CA . VAL A 1 223 ? 9.436 11.263 4.937 1.00 96.88 223 VAL A CA 1
ATOM 1736 C C . VAL A 1 223 ? 10.062 11.737 3.636 1.00 96.88 223 VAL A C 1
ATOM 1738 O O . VAL A 1 223 ? 10.985 12.555 3.637 1.00 96.88 223 VAL A O 1
ATOM 1741 N N . PHE A 1 224 ? 9.542 11.234 2.524 1.00 96.75 224 PHE A N 1
ATOM 1742 C CA . PHE A 1 224 ? 9.962 11.617 1.183 1.00 96.75 224 PHE A CA 1
ATOM 1743 C C . PHE A 1 224 ? 8.773 12.152 0.404 1.00 96.75 224 PHE A C 1
ATOM 1745 O O . PHE A 1 224 ? 7.683 11.589 0.460 1.00 96.75 224 PHE A O 1
ATOM 1752 N N . ILE A 1 225 ? 8.988 13.243 -0.324 1.00 96.44 225 ILE A N 1
ATOM 1753 C CA . ILE A 1 225 ? 7.948 13.894 -1.115 1.00 96.44 225 ILE A CA 1
ATOM 1754 C C . ILE A 1 225 ? 8.414 13.961 -2.563 1.00 96.44 225 ILE A C 1
ATOM 1756 O O . ILE A 1 225 ? 9.488 14.492 -2.850 1.00 96.44 225 ILE A O 1
ATOM 1760 N N . LEU A 1 226 ? 7.589 13.467 -3.479 1.00 94.19 226 LEU A N 1
ATOM 1761 C CA . LEU A 1 226 ? 7.708 13.711 -4.910 1.00 94.19 226 LEU A CA 1
ATOM 1762 C C . LEU A 1 226 ? 6.572 14.666 -5.322 1.00 94.19 226 LEU A C 1
ATOM 1764 O O . LEU A 1 226 ? 5.428 14.235 -5.461 1.00 94.19 226 LEU A O 1
ATOM 1768 N N . PRO A 1 227 ? 6.842 15.974 -5.509 1.00 91.12 227 PRO A N 1
ATOM 1769 C CA . PRO A 1 227 ? 5.777 16.981 -5.605 1.00 91.12 227 PRO A CA 1
ATOM 1770 C C . PRO A 1 227 ? 4.892 16.894 -6.855 1.00 91.12 227 PRO A C 1
ATOM 1772 O O . PRO A 1 227 ? 3.842 17.528 -6.898 1.00 91.12 227 PRO A O 1
ATOM 1775 N N . ARG A 1 228 ? 5.362 16.207 -7.904 1.00 88.69 228 ARG A N 1
ATOM 1776 C CA . ARG A 1 228 ? 4.717 16.114 -9.224 1.00 88.69 228 ARG A CA 1
ATOM 1777 C C . ARG A 1 22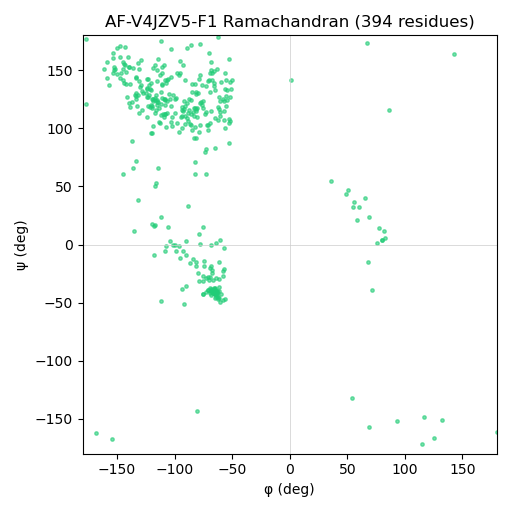8 ? 4.944 14.725 -9.835 1.00 88.69 228 ARG A C 1
ATOM 1779 O O . ARG A 1 228 ? 5.605 14.589 -10.868 1.00 88.69 228 ARG A O 1
ATOM 1786 N N . ASN A 1 229 ? 4.463 13.689 -9.151 1.00 88.88 229 ASN A N 1
ATOM 1787 C CA . ASN A 1 229 ? 4.547 12.307 -9.616 1.00 88.88 229 ASN A CA 1
ATOM 1788 C C . ASN A 1 229 ? 3.727 12.115 -10.901 1.00 88.88 229 ASN A C 1
ATOM 1790 O O . ASN A 1 229 ? 2.593 12.569 -10.981 1.00 88.88 229 ASN A O 1
ATOM 1794 N N . GLY A 1 230 ? 4.294 11.470 -11.923 1.00 79.44 230 GLY A N 1
ATOM 1795 C CA . GLY A 1 230 ? 3.648 11.328 -13.238 1.00 79.44 230 GLY A CA 1
ATOM 1796 C C . GLY A 1 230 ? 3.805 12.535 -14.181 1.00 79.44 230 GLY A C 1
ATOM 1797 O O . GLY A 1 230 ? 3.255 12.528 -15.282 1.00 79.44 230 GLY A O 1
ATOM 1798 N N . GLY A 1 231 ? 4.586 13.556 -13.802 1.00 84.00 231 GLY A N 1
ATOM 1799 C CA . GLY A 1 231 ? 4.960 14.683 -14.668 1.00 84.00 231 GLY A CA 1
ATOM 1800 C C . GLY A 1 231 ? 4.409 16.040 -14.208 1.00 84.00 231 GLY A C 1
ATOM 1801 O O . GLY A 1 231 ? 3.851 16.148 -13.122 1.00 84.00 231 GLY A O 1
ATOM 1802 N N . PRO A 1 232 ? 4.540 17.115 -15.014 1.00 82.38 232 PRO A N 1
ATOM 1803 C CA . PRO A 1 232 ? 4.228 18.484 -14.581 1.00 82.38 232 PRO A CA 1
ATOM 1804 C C . PRO A 1 232 ? 2.793 18.713 -14.087 1.00 82.38 232 PRO A C 1
ATOM 1806 O O . PRO A 1 232 ? 2.575 19.609 -13.274 1.00 82.38 232 PRO A O 1
ATOM 1809 N N . SER A 1 233 ? 1.829 17.923 -14.557 1.00 85.50 233 SER A N 1
ATOM 1810 C CA . SER A 1 233 ? 0.421 17.960 -14.128 1.00 85.50 233 SER A CA 1
ATOM 1811 C C . SER A 1 233 ? 0.041 16.781 -13.227 1.00 85.50 233 SER A C 1
ATOM 1813 O O . SER A 1 233 ? -1.139 16.498 -13.050 1.00 85.50 233 SER A O 1
ATOM 1815 N N . GLY A 1 234 ? 1.040 16.085 -12.700 1.00 89.81 234 GLY A N 1
ATOM 1816 C CA . GLY A 1 234 ? 0.895 14.943 -11.820 1.00 89.81 234 GLY A CA 1
ATOM 1817 C C . GLY A 1 234 ? 0.561 15.317 -10.381 1.00 89.81 234 GLY A C 1
ATOM 1818 O O . GLY A 1 234 ? 0.580 16.497 -10.036 1.00 89.81 234 GLY A O 1
ATOM 1819 N N . TRP A 1 235 ? 0.261 14.318 -9.558 1.00 93.19 235 TRP A N 1
ATOM 1820 C CA . TRP A 1 235 ? -0.125 14.464 -8.151 1.00 93.19 235 TRP A CA 1
ATOM 1821 C C . TRP A 1 235 ? 1.089 14.543 -7.217 1.00 93.19 235 TRP A C 1
ATOM 1823 O O . TRP A 1 235 ? 2.233 14.349 -7.633 1.00 93.19 235 TRP A O 1
ATOM 1833 N N . MET A 1 236 ? 0.851 14.843 -5.941 1.00 94.38 236 MET A N 1
ATOM 1834 C CA . MET A 1 236 ? 1.889 14.757 -4.915 1.00 94.38 236 MET A CA 1
ATOM 1835 C C . MET A 1 236 ? 1.969 13.325 -4.384 1.00 94.38 236 MET A C 1
ATOM 1837 O O . MET A 1 236 ? 0.951 12.767 -3.997 1.00 94.38 236 MET A O 1
ATOM 1841 N N . LEU A 1 237 ? 3.168 12.754 -4.308 1.00 96.50 237 LEU A N 1
ATOM 1842 C CA . LEU A 1 237 ? 3.412 11.477 -3.636 1.00 96.50 237 LEU A CA 1
ATOM 1843 C C . LEU A 1 237 ? 4.186 11.724 -2.339 1.00 96.50 237 LEU A C 1
ATOM 1845 O O . LEU A 1 237 ? 5.249 12.346 -2.361 1.00 96.50 237 LEU A O 1
ATOM 1849 N N . ILE A 1 238 ? 3.642 11.259 -1.216 1.00 97.75 238 ILE A N 1
ATOM 1850 C CA . ILE A 1 238 ? 4.257 11.308 0.113 1.00 97.75 238 ILE A CA 1
ATOM 1851 C C . ILE A 1 238 ? 4.505 9.873 0.569 1.00 97.75 238 ILE A C 1
ATOM 1853 O O . ILE A 1 238 ? 3.569 9.087 0.672 1.00 97.75 238 ILE A O 1
ATOM 1857 N N . ILE A 1 239 ? 5.755 9.546 0.885 1.00 97.94 239 ILE A N 1
ATOM 1858 C CA . ILE A 1 239 ? 6.160 8.218 1.350 1.00 97.94 239 ILE A CA 1
ATOM 1859 C C . ILE A 1 239 ? 6.701 8.321 2.769 1.00 97.94 239 ILE A C 1
ATOM 1861 O O . ILE A 1 239 ? 7.622 9.097 3.033 1.00 97.94 239 ILE A O 1
ATOM 1865 N N . LEU A 1 240 ? 6.143 7.514 3.671 1.00 97.62 240 LEU A N 1
ATOM 1866 C CA . LEU A 1 240 ? 6.617 7.347 5.040 1.00 97.62 240 LEU A CA 1
ATOM 1867 C C . LEU A 1 240 ? 7.268 5.970 5.183 1.00 97.62 240 LEU A C 1
ATOM 1869 O O . LEU A 1 240 ? 6.628 4.950 4.931 1.00 97.62 240 LEU A O 1
ATOM 1873 N N . ILE A 1 241 ? 8.521 5.942 5.641 1.00 95.38 241 ILE A N 1
ATOM 1874 C CA . ILE A 1 241 ? 9.285 4.711 5.888 1.00 95.38 241 ILE A CA 1
ATOM 1875 C C . ILE A 1 241 ? 9.688 4.671 7.372 1.00 95.38 241 ILE A C 1
ATOM 1877 O O . ILE A 1 241 ? 10.364 5.599 7.826 1.00 95.38 241 ILE A O 1
ATOM 1881 N N . PRO A 1 242 ? 9.287 3.656 8.160 1.00 93.81 242 PRO A N 1
ATOM 1882 C CA . PRO A 1 242 ? 9.614 3.579 9.578 1.00 93.81 242 PRO A CA 1
ATOM 1883 C C . PRO A 1 242 ? 11.113 3.356 9.787 1.00 93.81 242 PRO A C 1
ATOM 1885 O O . PRO A 1 242 ? 11.753 2.558 9.113 1.00 93.81 242 PRO A O 1
ATOM 1888 N N . GLU A 1 243 ? 11.695 3.995 10.793 1.00 89.19 243 GLU A N 1
ATOM 1889 C CA . GLU A 1 243 ? 13.089 3.759 11.172 1.00 89.19 243 GLU A CA 1
ATOM 1890 C C . GLU A 1 243 ? 13.199 2.509 12.058 1.00 89.19 243 GLU A C 1
ATOM 1892 O O . GLU A 1 243 ? 13.430 2.578 13.265 1.00 89.19 243 GLU A O 1
ATOM 1897 N N . LEU A 1 244 ? 12.989 1.340 11.445 1.00 85.81 244 LEU A N 1
ATOM 1898 C CA . LEU A 1 244 ? 13.003 0.028 12.091 1.00 85.81 244 LEU A CA 1
ATOM 1899 C C . LEU A 1 244 ? 14.012 -0.911 11.415 1.00 85.81 244 LEU A C 1
ATOM 1901 O O . LEU A 1 244 ? 14.124 -0.917 10.196 1.00 85.81 244 LEU A O 1
ATOM 1905 N N . ASN A 1 245 ? 14.703 -1.745 12.204 1.00 72.12 245 ASN A N 1
ATOM 1906 C CA . ASN A 1 245 ? 15.653 -2.765 11.724 1.00 72.12 245 ASN A CA 1
ATOM 1907 C C . ASN A 1 245 ? 16.785 -2.224 10.832 1.00 72.12 245 ASN A C 1
ATOM 1909 O O . ASN A 1 245 ? 17.247 -2.905 9.922 1.00 72.12 245 ASN A O 1
ATOM 1913 N N . TYR A 1 246 ? 17.277 -1.021 11.133 1.00 61.53 246 TYR A N 1
ATOM 1914 C CA . TYR A 1 246 ? 18.412 -0.444 10.425 1.00 61.53 246 TYR A CA 1
ATOM 1915 C C . TYR A 1 246 ? 19.720 -1.161 10.788 1.00 61.53 246 TYR A C 1
ATOM 1917 O O . TYR A 1 246 ? 20.310 -0.914 11.842 1.00 61.53 246 TYR A O 1
ATOM 1925 N N . SER A 1 247 ? 20.198 -2.031 9.903 1.00 52.75 247 SER A N 1
ATOM 1926 C CA . SER A 1 247 ? 21.567 -2.548 9.939 1.00 52.75 247 SER A CA 1
ATOM 1927 C C . SER A 1 247 ? 22.112 -2.670 8.521 1.00 52.75 247 SER A C 1
ATOM 1929 O O . SER A 1 247 ? 21.488 -3.302 7.677 1.00 52.75 247 SER A O 1
ATOM 1931 N N . GLU A 1 248 ? 23.280 -2.076 8.272 1.00 51.12 248 GLU A N 1
ATOM 1932 C CA . GLU A 1 248 ? 24.068 -2.287 7.044 1.00 51.12 248 GLU A CA 1
ATOM 1933 C C . GLU A 1 248 ? 23.361 -1.908 5.724 1.00 51.12 248 GLU A C 1
ATOM 1935 O O . GLU A 1 248 ? 23.636 -2.474 4.671 1.00 51.12 248 GLU A O 1
ATOM 1940 N N . GLY A 1 249 ? 22.495 -0.889 5.759 1.00 53.72 249 GLY A N 1
ATOM 1941 C CA . GLY A 1 249 ? 22.044 -0.188 4.550 1.00 53.72 249 GLY A CA 1
ATOM 1942 C C . GLY 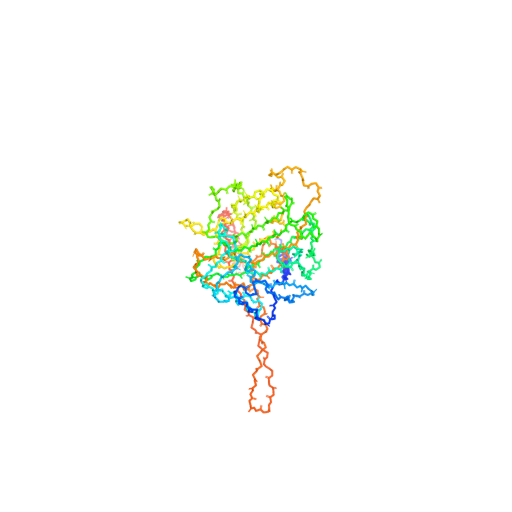A 1 249 ? 20.992 -0.909 3.706 1.00 53.72 249 GLY A C 1
ATOM 1943 O O . GLY A 1 249 ? 20.761 -0.497 2.572 1.00 53.72 249 GLY A O 1
ATOM 1944 N N . ALA A 1 250 ? 20.337 -1.945 4.231 1.00 57.88 250 ALA A N 1
ATOM 1945 C CA . ALA A 1 250 ? 19.238 -2.600 3.539 1.00 57.88 250 ALA A CA 1
ATOM 1946 C C . ALA A 1 250 ? 18.119 -2.951 4.527 1.00 57.88 250 ALA A C 1
ATOM 1948 O O . ALA A 1 250 ? 18.325 -3.715 5.465 1.00 57.88 250 ALA A O 1
ATOM 1949 N N . TYR A 1 251 ? 16.931 -2.416 4.245 1.00 62.78 251 TYR A N 1
ATOM 1950 C CA . TYR A 1 251 ? 15.637 -2.654 4.893 1.00 62.78 251 TYR A CA 1
ATOM 1951 C C . TYR A 1 251 ? 15.312 -1.808 6.132 1.00 62.78 251 TYR A C 1
ATOM 1953 O O . TYR A 1 251 ? 15.928 -1.928 7.182 1.00 62.78 251 TYR A O 1
ATOM 1961 N N . HIS A 1 252 ? 14.277 -0.974 6.009 1.00 77.69 252 HIS A N 1
ATOM 1962 C CA . HIS A 1 252 ? 13.809 -0.057 7.055 1.00 77.69 252 HIS A CA 1
ATOM 1963 C C . HIS A 1 252 ? 12.387 -0.423 7.509 1.00 77.69 252 HIS A C 1
ATOM 1965 O O . HIS A 1 252 ? 11.462 0.372 7.435 1.00 77.69 252 HIS A O 1
ATOM 1971 N N . GLY A 1 253 ? 12.166 -1.681 7.887 1.00 87.25 253 GLY A N 1
ATOM 1972 C CA . GLY A 1 253 ? 10.823 -2.177 8.179 1.00 87.25 253 GLY A CA 1
ATOM 1973 C C . GLY A 1 253 ? 10.780 -3.646 8.589 1.00 87.25 253 GLY A C 1
ATOM 1974 O O . GLY A 1 253 ? 11.787 -4.231 8.997 1.00 87.25 253 GLY A O 1
ATOM 1975 N N . LEU A 1 254 ? 9.601 -4.260 8.493 1.00 91.12 254 LEU A N 1
ATOM 1976 C CA . LEU A 1 254 ? 9.379 -5.669 8.821 1.00 91.12 254 LEU A CA 1
ATOM 1977 C C . LEU A 1 254 ? 9.318 -6.525 7.553 1.00 91.12 254 LEU A C 1
ATOM 1979 O O . LEU A 1 254 ? 8.516 -6.281 6.662 1.00 91.12 254 LEU A O 1
ATOM 1983 N N . THR A 1 255 ? 10.097 -7.603 7.483 1.00 92.31 255 THR A N 1
ATOM 1984 C CA . THR A 1 255 ? 9.873 -8.651 6.463 1.00 92.31 255 THR A CA 1
ATOM 1985 C C . THR A 1 255 ? 8.771 -9.623 6.874 1.00 92.31 255 THR A C 1
ATOM 1987 O O . THR A 1 255 ? 8.251 -10.367 6.046 1.00 92.31 255 THR A O 1
ATOM 1990 N N . ARG A 1 256 ? 8.438 -9.655 8.165 1.00 95.25 256 ARG A N 1
ATOM 1991 C CA . ARG A 1 256 ? 7.329 -10.404 8.747 1.00 95.25 256 ARG A CA 1
ATOM 1992 C C . ARG A 1 256 ? 6.950 -9.808 10.097 1.00 95.25 256 ARG A C 1
ATOM 1994 O O . ARG A 1 256 ? 7.818 -9.243 10.757 1.00 95.25 256 ARG A O 1
ATOM 2001 N N . GLY A 1 257 ? 5.719 -10.038 10.529 1.00 94.19 257 GLY A N 1
ATOM 2002 C CA . GLY A 1 257 ? 5.247 -9.657 11.856 1.00 94.19 257 GLY A CA 1
ATOM 2003 C C . GLY A 1 257 ? 3.990 -8.806 11.800 1.00 94.19 257 GLY A C 1
ATOM 2004 O O . GLY A 1 257 ? 3.327 -8.722 10.763 1.00 94.19 257 GLY A O 1
ATOM 2005 N N . VAL A 1 258 ? 3.666 -8.195 12.938 1.00 96.69 258 VAL A N 1
ATOM 2006 C CA . VAL A 1 258 ? 2.501 -7.319 13.081 1.00 96.69 258 VAL A CA 1
ATOM 2007 C C . VAL A 1 258 ? 2.935 -5.866 12.987 1.00 96.69 258 VAL A C 1
ATOM 2009 O O . VAL A 1 258 ? 3.768 -5.420 13.775 1.00 96.69 258 VAL A O 1
ATOM 2012 N N . PHE A 1 259 ? 2.316 -5.123 12.079 1.00 97.56 259 PHE A N 1
ATOM 2013 C CA . PHE A 1 259 ? 2.462 -3.682 11.940 1.00 97.56 259 PHE A CA 1
ATOM 2014 C C . PHE A 1 259 ? 1.094 -3.020 12.084 1.00 97.56 259 PHE A C 1
ATOM 2016 O O . PHE A 1 259 ? 0.122 -3.467 11.476 1.00 97.56 259 PHE A O 1
ATOM 2023 N N . GLY A 1 260 ? 0.986 -1.954 12.870 1.00 97.25 260 GLY A N 1
ATOM 2024 C CA . GLY A 1 260 ? -0.273 -1.231 12.999 1.00 97.25 260 GLY A CA 1
ATOM 2025 C C . GLY A 1 260 ? -0.101 0.265 13.170 1.00 97.25 260 GLY A C 1
ATOM 2026 O O . GLY A 1 260 ? 0.782 0.709 13.895 1.00 97.25 260 GLY A O 1
ATOM 2027 N N . VAL A 1 261 ? -0.980 1.035 12.539 1.00 97.56 261 VAL A N 1
ATOM 2028 C CA . VAL A 1 261 ? -1.020 2.502 12.628 1.00 97.56 261 VAL A CA 1
ATOM 2029 C C . VAL A 1 261 ? -2.445 2.983 12.806 1.00 97.56 261 VAL A C 1
ATOM 2031 O O . VAL A 1 261 ? -3.392 2.338 12.355 1.00 97.56 261 VAL A O 1
ATOM 2034 N N . ASN A 1 262 ? -2.609 4.130 13.455 1.00 97.44 262 ASN A N 1
ATOM 2035 C CA . ASN A 1 262 ? -3.898 4.791 13.499 1.00 97.44 262 ASN A CA 1
ATOM 2036 C C . ASN A 1 262 ? -4.148 5.526 12.172 1.00 97.44 262 ASN A C 1
ATOM 2038 O O . ASN A 1 262 ? -3.369 6.395 11.786 1.00 97.44 262 ASN A O 1
ATOM 2042 N N . LEU A 1 263 ? -5.235 5.184 11.478 1.00 97.38 263 LEU A N 1
ATOM 2043 C CA . LEU A 1 263 ? -5.588 5.772 10.186 1.00 97.38 263 LEU A CA 1
ATOM 2044 C C . LEU A 1 263 ? -5.789 7.285 10.283 1.00 97.38 263 LEU A C 1
ATOM 2046 O O . LEU A 1 263 ? -5.292 8.009 9.428 1.00 97.38 263 LEU A O 1
ATOM 2050 N N . ARG A 1 264 ? -6.461 7.787 11.327 1.00 96.31 264 ARG A N 1
ATOM 2051 C CA . ARG A 1 264 ? -6.641 9.234 11.511 1.00 96.31 264 ARG A CA 1
ATOM 2052 C C . ARG A 1 264 ? -5.296 9.932 11.667 1.00 96.31 264 ARG A C 1
ATOM 2054 O O . ARG A 1 264 ? -5.080 10.948 11.014 1.00 96.31 264 ARG A O 1
ATOM 2061 N N . ASP A 1 265 ? -4.405 9.389 12.491 1.00 96.19 265 ASP A N 1
ATOM 2062 C CA . ASP A 1 265 ? -3.094 9.997 12.730 1.00 96.19 265 ASP A CA 1
ATOM 2063 C C . ASP A 1 265 ? -2.250 9.996 11.445 1.00 96.19 265 ASP A C 1
ATOM 2065 O O . ASP A 1 265 ? -1.680 11.029 11.089 1.00 96.19 265 ASP A O 1
ATOM 2069 N N . LEU A 1 266 ? -2.255 8.891 10.688 1.00 98.12 266 LEU A N 1
ATOM 2070 C CA . LEU A 1 266 ? -1.565 8.781 9.399 1.00 98.12 266 LEU A CA 1
ATOM 2071 C C . LEU A 1 266 ? -2.089 9.805 8.376 1.00 98.12 266 LEU A C 1
ATOM 2073 O O . LEU A 1 266 ? -1.301 10.547 7.790 1.00 98.12 266 LEU A O 1
ATOM 2077 N N . ILE A 1 267 ? -3.412 9.894 8.198 1.00 97.62 267 ILE A N 1
ATOM 2078 C CA . ILE A 1 267 ? -4.027 10.861 7.277 1.00 97.62 267 ILE A CA 1
ATOM 2079 C C . ILE A 1 267 ? -3.763 12.300 7.728 1.00 97.62 267 ILE A C 1
ATOM 2081 O O . ILE A 1 267 ? -3.384 13.138 6.912 1.00 97.62 267 ILE A O 1
ATOM 2085 N N . SER A 1 268 ? -3.921 12.598 9.020 1.00 95.31 268 SER A N 1
ATOM 2086 C CA . SER A 1 268 ? -3.669 13.942 9.554 1.00 95.31 268 SER A CA 1
ATOM 2087 C C . SER A 1 268 ? -2.215 14.373 9.353 1.00 95.31 268 SER A C 1
ATOM 2089 O O . SER A 1 268 ? -1.955 15.524 9.011 1.00 95.31 268 SER A O 1
ATOM 2091 N N . THR A 1 269 ? -1.273 13.434 9.480 1.00 96.06 269 THR A N 1
ATOM 2092 C CA . THR A 1 269 ? 0.152 13.667 9.234 1.00 96.06 269 THR A CA 1
ATOM 2093 C C . THR A 1 269 ? 0.392 14.066 7.782 1.00 96.06 269 THR A C 1
ATOM 2095 O O . THR A 1 269 ? 1.051 15.072 7.529 1.00 96.06 269 THR A O 1
ATOM 2098 N N . ALA A 1 270 ? -0.200 13.343 6.829 1.00 95.38 270 ALA A N 1
ATOM 2099 C CA . ALA A 1 270 ? -0.102 13.680 5.412 1.00 95.38 270 ALA A CA 1
ATOM 2100 C C . ALA A 1 270 ? -0.711 15.055 5.096 1.00 95.38 270 ALA A C 1
ATOM 2102 O O . ALA A 1 270 ? -0.082 15.860 4.415 1.00 95.38 270 ALA A O 1
ATOM 2103 N N . VAL A 1 271 ? -1.896 15.362 5.636 1.00 93.44 271 VAL A N 1
ATOM 2104 C CA . VAL A 1 271 ? -2.552 16.670 5.449 1.00 93.44 271 VAL A CA 1
ATOM 2105 C C . VAL A 1 271 ? -1.706 17.814 6.023 1.00 93.44 271 VAL A C 1
ATOM 2107 O O . VAL A 1 271 ? -1.591 18.861 5.387 1.00 93.44 271 VAL A O 1
ATOM 2110 N N . ASN A 1 272 ? -1.067 17.615 7.179 1.00 92.62 272 ASN A N 1
ATOM 2111 C CA . ASN A 1 272 ? -0.156 18.605 7.757 1.00 92.62 272 ASN A CA 1
ATOM 2112 C C . ASN A 1 272 ? 1.076 18.823 6.870 1.00 92.62 272 ASN A C 1
ATOM 2114 O O . ASN A 1 272 ? 1.399 19.969 6.566 1.00 92.62 272 ASN A O 1
ATOM 2118 N N . ILE A 1 273 ? 1.708 17.745 6.386 1.00 93.50 273 ILE A N 1
ATOM 2119 C CA . ILE A 1 273 ? 2.842 17.829 5.450 1.00 93.50 273 ILE A CA 1
ATOM 2120 C C . ILE A 1 273 ? 2.445 18.617 4.199 1.00 93.50 273 ILE A C 1
ATOM 2122 O O . ILE A 1 273 ? 3.169 19.518 3.788 1.00 93.50 273 ILE A O 1
ATOM 2126 N N . VAL A 1 274 ? 1.283 18.325 3.610 1.00 91.44 274 VAL A N 1
ATOM 2127 C CA . VAL A 1 274 ? 0.765 19.063 2.449 1.00 91.44 274 VAL A CA 1
ATOM 2128 C C . VAL A 1 274 ? 0.619 20.554 2.759 1.00 91.44 274 VAL A C 1
ATOM 2130 O O . VAL A 1 274 ? 1.060 21.388 1.966 1.00 91.44 274 VAL A O 1
ATOM 2133 N N . GLY A 1 275 ? 0.017 20.894 3.903 1.00 89.88 275 GLY A N 1
ATOM 2134 C CA . GLY A 1 275 ? -0.188 22.282 4.321 1.00 89.88 275 GLY A CA 1
ATOM 2135 C C . GLY A 1 275 ? 1.123 23.041 4.540 1.00 89.88 275 GLY A C 1
ATOM 2136 O O . GLY A 1 275 ? 1.244 24.195 4.129 1.00 89.88 275 GLY A O 1
ATOM 2137 N N . GLU A 1 276 ? 2.124 22.388 5.129 1.00 90.50 276 GLU A N 1
ATOM 2138 C CA . GLU A 1 276 ? 3.461 22.953 5.337 1.00 90.50 27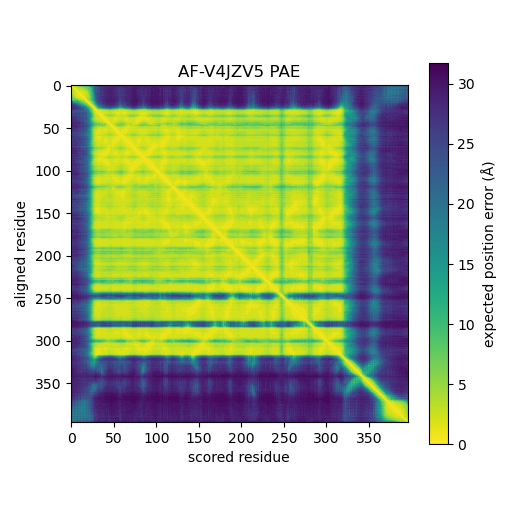6 GLU A CA 1
ATOM 2139 C C . GLU A 1 276 ? 4.249 23.085 4.026 1.00 90.50 276 GLU A C 1
ATOM 2141 O O . GLU A 1 276 ? 4.930 24.088 3.811 1.00 90.50 276 GLU A O 1
ATOM 2146 N N . PHE A 1 277 ? 4.140 22.099 3.132 1.00 87.44 277 PHE A N 1
ATOM 2147 C CA . PHE A 1 277 ? 4.892 22.043 1.881 1.00 87.44 277 PHE A CA 1
ATOM 2148 C C . PHE A 1 277 ? 4.353 23.011 0.815 1.00 87.44 277 PHE A C 1
ATOM 2150 O O . PHE A 1 277 ? 5.132 23.676 0.132 1.00 87.44 277 PHE A O 1
ATOM 2157 N N . ASN A 1 278 ? 3.026 23.102 0.657 1.00 78.00 278 ASN A N 1
ATOM 2158 C CA . ASN A 1 278 ? 2.369 23.863 -0.419 1.00 78.00 278 ASN A CA 1
ATOM 2159 C C . ASN A 1 278 ? 1.661 25.153 0.047 1.00 78.00 278 ASN A C 1
ATOM 2161 O O . ASN A 1 278 ? 1.156 25.910 -0.789 1.00 78.00 278 ASN A O 1
ATOM 2165 N N . GLY A 1 279 ? 1.592 25.425 1.354 1.00 64.62 279 GLY A N 1
ATOM 2166 C CA . GLY A 1 279 ? 0.817 26.540 1.906 1.00 64.62 279 GLY A CA 1
ATOM 2167 C C . GLY A 1 279 ? -0.703 26.354 1.764 1.00 64.62 279 GLY A C 1
ATOM 2168 O O . GLY A 1 279 ? -1.210 25.245 1.622 1.00 64.62 279 GLY A O 1
ATOM 2169 N N . THR A 1 280 ? -1.464 27.456 1.778 1.00 52.25 280 THR A N 1
ATOM 2170 C CA . THR A 1 280 ? -2.945 27.454 1.797 1.00 52.25 280 THR A CA 1
ATOM 2171 C C . THR A 1 280 ? -3.617 27.110 0.458 1.00 52.25 280 THR A C 1
ATOM 2173 O O . THR A 1 280 ? -4.807 27.359 0.302 1.00 52.25 280 THR A O 1
ATOM 2176 N N . GLN A 1 281 ? -2.909 26.547 -0.530 1.00 59.16 281 GLN A N 1
ATOM 2177 C CA . GLN A 1 281 ? -3.451 26.326 -1.887 1.00 59.16 281 GLN A CA 1
ATOM 2178 C C . GLN A 1 281 ? -4.575 25.263 -1.974 1.00 59.16 281 GLN A C 1
ATOM 2180 O O . GLN A 1 281 ? -5.079 24.988 -3.060 1.00 59.16 281 GLN A O 1
ATOM 2185 N N . TRP A 1 282 ? -4.959 24.640 -0.855 1.00 64.31 282 TRP A N 1
ATOM 2186 C CA . TRP A 1 282 ? -5.838 23.466 -0.796 1.00 64.31 282 TRP A CA 1
ATOM 2187 C C . TRP A 1 282 ? -7.138 23.797 -0.042 1.00 64.31 282 TRP A C 1
ATOM 2189 O O . TRP A 1 282 ? -7.551 23.097 0.878 1.00 64.31 282 TRP A O 1
ATOM 2199 N N . GLU A 1 283 ? -7.788 24.895 -0.439 1.00 53.19 283 GLU A N 1
ATOM 2200 C CA . GLU A 1 283 ? -8.939 25.510 0.252 1.00 53.19 283 GLU A CA 1
ATOM 2201 C C . GLU A 1 283 ? -10.196 24.617 0.361 1.00 53.19 283 GLU A C 1
ATOM 2203 O O . GLU A 1 283 ? -11.089 24.922 1.148 1.00 53.19 283 GLU A O 1
ATOM 2208 N N . SER A 1 284 ? -10.287 23.518 -0.400 1.00 60.97 284 SER A N 1
ATOM 2209 C CA . SER A 1 284 ? -11.464 22.622 -0.428 1.00 60.97 284 SER A CA 1
ATOM 2210 C C . SER A 1 284 ? -11.331 21.349 0.418 1.00 60.97 284 SER A C 1
ATOM 2212 O O . SER A 1 284 ? -12.287 20.575 0.495 1.00 60.97 284 SER A O 1
ATOM 2214 N N . GLY A 1 285 ? -10.195 21.151 1.096 1.00 83.50 285 GLY A N 1
ATOM 2215 C CA . GLY A 1 285 ? -9.914 19.915 1.829 1.00 83.50 285 GLY A CA 1
ATOM 2216 C C . GLY A 1 285 ? -9.740 18.702 0.905 1.00 83.50 285 GLY A C 1
ATOM 2217 O O . GLY A 1 285 ? -9.922 18.781 -0.309 1.00 83.50 285 GLY A O 1
ATOM 2218 N N . LEU A 1 286 ? -9.346 17.569 1.484 1.00 93.00 286 LEU A N 1
ATOM 2219 C CA . LEU A 1 286 ? -9.169 16.307 0.768 1.00 93.00 286 LEU A CA 1
ATOM 2220 C C . LEU A 1 286 ? -10.180 15.268 1.243 1.00 93.00 286 LEU A C 1
ATOM 2222 O O . LEU A 1 286 ? -10.717 15.341 2.350 1.00 93.00 286 LEU A O 1
ATOM 2226 N N . TYR A 1 287 ? -10.391 14.263 0.404 1.00 96.81 287 TYR A N 1
ATOM 2227 C CA . TYR A 1 287 ? -11.206 13.096 0.686 1.00 96.81 287 TYR A CA 1
ATOM 2228 C C . TYR A 1 287 ? -10.329 11.853 0.619 1.00 96.81 287 TYR A C 1
ATOM 2230 O O . TYR A 1 287 ? -9.699 11.596 -0.402 1.00 96.81 287 TYR A O 1
ATOM 2238 N N . LEU A 1 288 ? -10.322 11.053 1.680 1.00 98.06 288 LEU A N 1
ATOM 2239 C CA . LEU A 1 288 ? -9.788 9.698 1.652 1.00 98.06 288 LEU A CA 1
ATOM 2240 C C . LEU A 1 288 ? -10.648 8.857 0.703 1.00 98.06 288 LEU A C 1
ATOM 2242 O O . LEU A 1 288 ? -11.798 8.572 1.032 1.00 98.06 288 LEU A O 1
ATOM 2246 N N . SER A 1 289 ? -10.109 8.494 -0.462 1.00 98.06 289 SER A N 1
ATOM 2247 C CA . SER A 1 289 ? -10.836 7.781 -1.520 1.00 98.06 289 SER A CA 1
ATOM 2248 C C . SER A 1 289 ? -10.699 6.273 -1.392 1.00 98.06 289 SER A C 1
ATOM 2250 O O . SER A 1 289 ? -11.695 5.555 -1.362 1.00 98.06 289 SER A O 1
ATOM 2252 N N . VAL A 1 290 ? -9.466 5.785 -1.272 1.00 97.88 290 VAL A N 1
ATOM 2253 C CA . VAL A 1 290 ? -9.160 4.353 -1.264 1.00 97.88 290 VAL A CA 1
ATOM 2254 C C . VAL A 1 290 ? -7.976 4.071 -0.352 1.00 97.88 290 VAL A C 1
ATOM 2256 O O . VAL A 1 290 ? -7.083 4.904 -0.204 1.00 97.88 290 VAL A O 1
ATOM 2259 N N . ILE A 1 291 ? -8.001 2.897 0.270 1.00 98.62 291 ILE A N 1
ATOM 2260 C CA . ILE A 1 291 ? -6.892 2.321 1.024 1.00 98.62 291 ILE A CA 1
ATOM 2261 C C . ILE A 1 291 ? -6.549 1.002 0.346 1.00 98.62 291 ILE A C 1
ATOM 2263 O O . ILE A 1 291 ? -7.393 0.102 0.279 1.00 98.62 291 ILE A O 1
ATOM 2267 N N . GLN A 1 292 ? -5.323 0.888 -0.139 1.00 98.44 292 GLN A N 1
ATOM 2268 C CA . GLN A 1 292 ? -4.771 -0.337 -0.691 1.00 98.44 292 GLN A CA 1
ATOM 2269 C C . GLN A 1 292 ? -3.679 -0.867 0.234 1.00 98.44 292 GLN A C 1
ATOM 2271 O O . GLN A 1 292 ? -3.002 -0.096 0.911 1.00 98.44 292 GLN A O 1
ATOM 2276 N N . LEU A 1 293 ? -3.536 -2.186 0.290 1.00 98.81 293 LEU A N 1
ATOM 2277 C CA . LEU A 1 293 ? -2.496 -2.892 1.031 1.00 98.81 293 LEU A CA 1
ATOM 2278 C C . LEU A 1 293 ? -1.885 -3.944 0.112 1.00 98.81 293 LEU A C 1
ATOM 2280 O O . LEU A 1 293 ? -2.585 -4.866 -0.311 1.00 98.81 293 LEU A O 1
ATOM 2284 N N . GLY A 1 294 ? -0.592 -3.840 -0.166 1.00 98.50 294 GLY A N 1
ATOM 2285 C CA . GLY A 1 294 ? 0.056 -4.692 -1.155 1.00 98.50 294 GLY A CA 1
ATOM 2286 C C . GLY A 1 294 ? 1.572 -4.605 -1.119 1.00 98.50 294 GLY A C 1
ATOM 2287 O O . GLY A 1 294 ? 2.166 -4.176 -0.129 1.00 98.50 294 GLY A O 1
ATOM 2288 N N . ALA A 1 295 ? 2.194 -5.057 -2.203 1.00 98.19 295 ALA A N 1
ATOM 2289 C CA . ALA A 1 295 ? 3.639 -5.004 -2.376 1.00 98.19 295 ALA A CA 1
ATOM 2290 C C . ALA A 1 295 ? 3.997 -4.504 -3.773 1.00 98.19 295 ALA A C 1
ATOM 2292 O O . ALA A 1 295 ? 3.539 -5.087 -4.757 1.00 98.19 295 ALA A O 1
ATOM 2293 N N . GLU A 1 296 ? 4.859 -3.495 -3.878 1.00 97.88 296 GLU A N 1
ATOM 2294 C CA . GLU A 1 296 ? 5.463 -3.149 -5.162 1.00 97.88 296 GLU A CA 1
ATOM 2295 C C . GLU A 1 296 ? 6.494 -4.218 -5.542 1.00 97.88 296 GLU A C 1
ATOM 2297 O O . GLU A 1 296 ? 7.519 -4.392 -4.874 1.00 97.88 296 GLU A O 1
ATOM 2302 N N . VAL A 1 297 ? 6.218 -4.961 -6.616 1.00 97.50 297 VAL A N 1
ATOM 2303 C CA . VAL A 1 297 ? 7.070 -6.064 -7.086 1.00 97.50 297 VAL A CA 1
ATOM 2304 C C . VAL A 1 297 ? 7.888 -5.659 -8.302 1.00 97.50 297 VAL A C 1
ATOM 2306 O O . VAL A 1 297 ? 7.415 -4.932 -9.178 1.00 97.50 297 VAL A O 1
ATOM 2309 N N . ASP A 1 298 ? 9.114 -6.165 -8.372 1.00 96.19 298 ASP A N 1
ATOM 2310 C CA . ASP A 1 298 ? 10.071 -5.828 -9.416 1.00 96.19 298 ASP A CA 1
ATOM 2311 C C . ASP A 1 298 ? 10.949 -7.034 -9.825 1.00 96.19 298 ASP A C 1
ATOM 2313 O O . ASP A 1 298 ? 11.166 -7.982 -9.066 1.00 96.19 298 ASP A O 1
ATOM 2317 N N . ALA A 1 299 ? 11.464 -6.999 -11.055 1.00 94.81 299 ALA A N 1
ATOM 2318 C CA . ALA A 1 299 ? 12.504 -7.871 -11.588 1.00 94.81 299 ALA A CA 1
ATOM 2319 C C . ALA A 1 299 ? 13.717 -7.049 -12.036 1.00 94.81 299 ALA A C 1
ATOM 2321 O O . ALA A 1 299 ? 13.582 -6.060 -12.749 1.00 94.81 299 ALA A O 1
ATOM 2322 N N . SER A 1 300 ? 14.933 -7.521 -11.766 1.00 89.12 300 SER A N 1
ATOM 2323 C CA . SER A 1 300 ? 16.121 -6.876 -12.337 1.00 89.12 300 SER A CA 1
ATOM 2324 C C . SER A 1 300 ? 16.093 -6.935 -13.873 1.00 89.12 300 SER A C 1
ATOM 2326 O O . SER A 1 300 ? 16.096 -8.022 -14.457 1.00 89.12 300 SER A O 1
ATOM 2328 N N . GLY A 1 301 ? 16.036 -5.773 -14.536 1.00 87.00 301 GLY A N 1
ATOM 2329 C CA . GLY A 1 301 ? 15.939 -5.678 -15.997 1.00 87.00 301 GLY A CA 1
ATOM 2330 C C . GLY A 1 301 ? 14.763 -6.485 -16.559 1.00 87.00 301 GLY A C 1
ATOM 2331 O O . GLY A 1 301 ? 13.654 -6.423 -16.028 1.00 87.00 301 GLY A O 1
ATOM 2332 N N . ASN A 1 302 ? 15.011 -7.282 -17.605 1.00 89.81 302 ASN A N 1
ATOM 2333 C CA . ASN A 1 302 ? 14.017 -8.211 -18.162 1.00 89.81 302 ASN A CA 1
ATOM 2334 C C . ASN A 1 302 ? 14.038 -9.595 -17.485 1.00 89.81 302 ASN A C 1
ATOM 2336 O O . ASN A 1 302 ? 13.874 -10.629 -18.134 1.00 89.81 302 ASN A O 1
ATOM 2340 N N . GLY A 1 303 ? 14.349 -9.614 -16.190 1.00 93.94 303 GLY A N 1
ATOM 2341 C CA . GLY A 1 303 ? 14.592 -10.822 -15.418 1.00 93.94 303 GLY A CA 1
ATOM 2342 C C . GLY A 1 303 ? 13.321 -11.523 -14.948 1.00 93.94 303 GLY A C 1
ATOM 2343 O O . GLY A 1 303 ? 12.302 -11.594 -15.640 1.00 93.94 303 GLY A O 1
ATOM 2344 N N . THR A 1 304 ? 13.417 -12.072 -13.744 1.00 97.31 304 THR A N 1
ATOM 2345 C CA . THR A 1 304 ? 12.440 -12.988 -13.165 1.00 97.31 304 THR A CA 1
ATOM 2346 C C . THR A 1 304 ? 11.916 -12.447 -11.835 1.00 97.31 304 THR A C 1
ATOM 2348 O O . THR A 1 304 ? 12.680 -11.907 -11.039 1.00 97.31 304 THR A O 1
ATOM 2351 N N . MET A 1 305 ? 10.622 -12.647 -11.588 1.00 97.38 305 MET A N 1
ATOM 2352 C CA . MET A 1 305 ? 9.950 -12.473 -10.302 1.00 97.38 305 MET A CA 1
ATOM 2353 C C . MET A 1 305 ? 9.496 -13.847 -9.801 1.00 97.38 305 MET A C 1
ATOM 2355 O O . MET A 1 305 ? 8.523 -14.404 -10.311 1.00 97.38 305 MET A O 1
ATOM 2359 N N . LEU A 1 306 ? 10.207 -14.392 -8.811 1.00 98.00 306 LEU A N 1
ATOM 2360 C CA . LEU A 1 306 ? 9.799 -15.574 -8.047 1.00 98.00 306 LEU A CA 1
ATOM 2361 C C . LEU A 1 306 ? 9.706 -15.169 -6.583 1.00 98.00 306 LEU A C 1
ATOM 2363 O O . LEU A 1 306 ? 10.706 -15.135 -5.862 1.00 98.00 306 LEU A O 1
ATOM 2367 N N . MET A 1 307 ? 8.501 -14.843 -6.145 1.00 98.06 307 MET A N 1
ATOM 2368 C CA . MET A 1 307 ? 8.276 -14.319 -4.805 1.00 98.06 307 MET A CA 1
ATOM 2369 C C . MET A 1 307 ? 6.866 -14.639 -4.329 1.00 98.06 307 MET A C 1
ATOM 2371 O O . MET A 1 307 ? 5.980 -14.983 -5.111 1.00 98.06 307 MET A O 1
ATOM 2375 N N . ASN A 1 308 ? 6.669 -14.583 -3.022 1.00 98.06 308 ASN A N 1
ATOM 2376 C CA . ASN A 1 308 ? 5.349 -14.658 -2.425 1.00 98.06 308 ASN A CA 1
ATOM 2377 C C . ASN A 1 308 ? 5.267 -13.781 -1.182 1.00 98.06 308 ASN A C 1
ATOM 2379 O O . ASN A 1 308 ? 6.271 -13.558 -0.499 1.00 98.06 308 ASN A O 1
ATOM 2383 N N . PHE A 1 309 ? 4.073 -13.292 -0.891 1.00 98.56 309 PHE A N 1
ATOM 2384 C CA . PHE A 1 309 ? 3.769 -12.698 0.398 1.00 98.56 309 PHE A CA 1
ATOM 2385 C C . PHE A 1 309 ? 2.464 -13.270 0.927 1.00 98.56 309 PHE A C 1
ATOM 2387 O O . PHE A 1 309 ? 1.636 -13.799 0.187 1.00 98.56 309 PHE A O 1
ATOM 2394 N N . THR A 1 310 ? 2.294 -13.217 2.238 1.00 98.69 310 THR A N 1
ATOM 2395 C CA . THR A 1 310 ? 1.061 -13.643 2.895 1.00 98.69 310 THR A CA 1
ATOM 2396 C C . THR A 1 310 ? 0.636 -12.574 3.874 1.00 98.69 310 THR A C 1
ATOM 2398 O O . THR A 1 310 ? 1.436 -12.166 4.712 1.00 98.69 310 THR A O 1
ATOM 2401 N N . VAL A 1 311 ? -0.619 -12.149 3.773 1.00 98.75 311 VAL A N 1
ATOM 2402 C CA . VAL A 1 311 ? -1.298 -11.330 4.771 1.00 98.75 311 VAL A CA 1
ATOM 2403 C C . VAL A 1 311 ? -2.130 -12.274 5.631 1.00 98.75 311 VAL A C 1
ATOM 2405 O O . VAL A 1 311 ? -3.156 -12.795 5.197 1.00 98.75 311 VAL A O 1
ATOM 2408 N N . TYR A 1 312 ? -1.649 -12.545 6.843 1.00 98.25 312 TYR A N 1
ATOM 2409 C CA . TYR A 1 312 ? -2.321 -13.415 7.805 1.00 98.25 312 TYR A CA 1
ATOM 2410 C C . TYR A 1 312 ? -3.519 -12.732 8.465 1.00 98.25 312 TYR A C 1
ATOM 2412 O O . TYR A 1 312 ? -4.441 -13.404 8.916 1.00 98.25 312 TYR A O 1
ATOM 2420 N N . SER A 1 313 ? -3.508 -11.410 8.565 1.00 97.19 313 SER A N 1
ATOM 2421 C CA . SER A 1 313 ? -4.689 -10.641 8.936 1.00 97.19 313 SER A CA 1
ATOM 2422 C C . SER A 1 313 ? -4.505 -9.190 8.526 1.00 97.19 313 SER A C 1
ATOM 2424 O O . SER A 1 313 ? -3.382 -8.687 8.486 1.00 97.19 313 SER A O 1
ATOM 2426 N N . TRP A 1 314 ? -5.618 -8.526 8.241 1.00 98.12 314 TRP A N 1
ATOM 2427 C CA . TRP A 1 314 ? -5.709 -7.077 8.170 1.00 98.12 314 TRP A CA 1
ATOM 2428 C C . TRP A 1 314 ? -7.022 -6.683 8.835 1.00 98.12 314 TRP A C 1
ATOM 2430 O O . TRP A 1 314 ? -8.086 -7.109 8.389 1.00 98.12 314 TRP A O 1
ATOM 2440 N N . ASP A 1 315 ? -6.945 -5.916 9.916 1.00 96.69 315 ASP A N 1
ATOM 2441 C CA . ASP A 1 315 ? -8.083 -5.563 10.755 1.00 96.69 315 ASP A CA 1
ATOM 2442 C C . ASP A 1 315 ? -8.122 -4.056 11.016 1.00 96.69 315 ASP A C 1
ATOM 2444 O O . ASP A 1 315 ? -7.092 -3.426 11.262 1.00 96.69 315 ASP A O 1
ATOM 2448 N N . LEU A 1 316 ? -9.328 -3.486 11.014 1.00 96.62 316 LEU A N 1
ATOM 2449 C CA . LEU A 1 316 ? -9.599 -2.139 11.507 1.00 96.62 316 LEU A CA 1
ATOM 2450 C C . LEU A 1 316 ? -10.173 -2.228 12.915 1.00 96.62 316 LEU A C 1
ATOM 2452 O O . LEU A 1 316 ? -11.288 -2.708 13.104 1.00 96.62 316 LEU A O 1
ATOM 2456 N N . CYS A 1 317 ? -9.438 -1.753 13.908 1.00 94.12 317 CYS A N 1
ATOM 2457 C CA . CYS A 1 317 ? -9.821 -1.839 15.309 1.00 94.12 317 CYS A CA 1
ATOM 2458 C C . CYS A 1 317 ? -10.118 -0.460 15.905 1.00 94.12 317 CYS A C 1
ATOM 2460 O O . CYS A 1 317 ? -9.494 0.539 15.547 1.00 94.12 317 CYS A O 1
ATOM 2462 N N . GLY A 1 318 ? -11.076 -0.397 16.833 1.00 87.44 318 GLY A N 1
ATOM 2463 C CA . GLY A 1 318 ? -11.373 0.823 17.590 1.00 87.44 318 GLY A CA 1
ATOM 2464 C C . GLY A 1 318 ? -10.205 1.305 18.465 1.00 87.44 318 GLY A C 1
ATOM 2465 O O . GLY A 1 318 ? -9.151 0.675 18.537 1.00 87.44 318 GLY A O 1
ATOM 2466 N N . ASN A 1 319 ? -10.403 2.436 19.153 1.00 70.44 319 ASN A N 1
ATOM 2467 C CA . ASN A 1 319 ? -9.370 3.051 19.991 1.00 70.44 319 ASN A CA 1
ATOM 2468 C C . ASN A 1 319 ? -8.748 2.070 20.993 1.00 70.44 319 ASN A C 1
ATOM 2470 O O . ASN A 1 319 ? -9.431 1.460 21.817 1.00 70.44 319 ASN A O 1
ATOM 2474 N N . LEU A 1 320 ? -7.422 2.003 20.942 1.00 63.31 320 LEU A N 1
ATOM 2475 C CA . LEU A 1 320 ? -6.586 1.299 21.896 1.00 63.31 320 LEU A CA 1
ATOM 2476 C C . LEU A 1 320 ? -6.463 2.125 23.178 1.00 63.31 320 LEU A C 1
ATOM 2478 O O . LEU A 1 320 ? -5.997 3.262 23.140 1.00 63.31 320 LEU A O 1
ATOM 2482 N N . SER A 1 321 ? -6.841 1.557 24.323 1.00 50.78 321 SER A N 1
ATOM 2483 C CA . SER A 1 321 ? -6.459 2.128 25.620 1.00 50.78 321 SER A CA 1
ATOM 2484 C C . SER A 1 321 ? -5.033 1.694 25.958 1.00 50.78 321 SER A C 1
ATOM 2486 O O . SER A 1 321 ? -4.731 0.503 25.935 1.00 50.78 321 SER A O 1
ATOM 2488 N N . ALA A 1 322 ? -4.179 2.657 26.322 1.00 43.44 322 ALA A N 1
ATOM 2489 C CA . ALA A 1 322 ? -2.729 2.522 26.540 1.00 43.44 322 ALA A CA 1
ATOM 2490 C C . ALA A 1 322 ? -2.288 1.528 27.642 1.00 43.44 322 ALA A C 1
ATOM 2492 O O . ALA A 1 322 ? -1.103 1.411 27.927 1.00 43.44 322 ALA A O 1
ATOM 2493 N N . THR A 1 323 ? -3.216 0.801 28.264 1.00 40.94 323 THR A N 1
ATOM 2494 C CA . THR A 1 323 ? -2.961 -0.132 29.376 1.00 40.94 323 THR A CA 1
ATOM 2495 C C . THR A 1 323 ? -3.312 -1.582 29.026 1.00 40.94 323 THR A C 1
ATOM 2497 O O . THR A 1 323 ? -3.493 -2.402 29.922 1.00 40.94 323 THR A O 1
ATOM 2500 N N . GLN A 1 324 ? -3.460 -1.918 27.742 1.00 39.62 324 GLN A N 1
ATOM 2501 C CA . GLN A 1 324 ? -3.864 -3.264 27.333 1.00 39.62 324 GLN A CA 1
ATOM 2502 C C . GLN A 1 324 ? -2.724 -4.035 26.670 1.00 39.62 324 GLN A C 1
ATOM 2504 O O . GLN A 1 324 ? -2.126 -3.604 25.688 1.00 39.62 324 GLN A O 1
ATOM 2509 N N . THR A 1 325 ? -2.447 -5.212 27.223 1.00 36.78 325 THR A N 1
ATOM 2510 C CA . THR A 1 325 ? -1.679 -6.269 26.570 1.00 36.78 325 THR A CA 1
ATOM 2511 C C . THR A 1 325 ? -2.578 -6.929 25.527 1.00 36.78 325 THR A C 1
ATOM 2513 O O . THR A 1 325 ? -3.674 -7.383 25.857 1.00 36.78 325 THR A O 1
ATOM 2516 N N . TYR A 1 326 ? -2.148 -6.967 24.266 1.00 42.44 326 TYR A N 1
ATOM 2517 C CA . TYR A 1 326 ? -2.972 -7.499 23.183 1.00 42.44 326 TYR A CA 1
ATOM 2518 C C . TYR A 1 326 ? -2.788 -9.005 23.028 1.00 42.44 326 TYR A C 1
ATOM 2520 O O . TYR A 1 326 ? -1.683 -9.497 22.804 1.00 42.44 326 TYR A O 1
ATOM 2528 N N . THR A 1 327 ? -3.904 -9.727 23.072 1.00 35.66 327 THR A N 1
ATOM 2529 C CA . THR A 1 327 ? -3.989 -11.116 22.627 1.00 35.66 327 THR A CA 1
ATOM 2530 C C . THR A 1 327 ? -4.883 -11.160 21.398 1.00 35.66 327 THR A C 1
ATOM 2532 O O . THR A 1 327 ? -6.105 -11.061 21.503 1.00 35.66 327 THR A O 1
ATOM 2535 N N . VAL A 1 328 ? -4.280 -11.326 20.221 1.00 35.41 328 VAL A N 1
ATOM 2536 C CA . VAL A 1 328 ? -5.035 -11.626 19.001 1.00 35.41 328 VAL A CA 1
ATOM 2537 C C . VAL A 1 328 ? -5.554 -13.057 19.132 1.00 35.41 328 VAL A C 1
ATOM 2539 O O . VAL A 1 328 ? -4.797 -14.019 19.005 1.00 35.41 328 VAL A O 1
ATOM 2542 N N . THR A 1 329 ? -6.842 -13.199 19.442 1.00 33.12 329 THR A N 1
ATOM 2543 C CA . THR A 1 329 ? -7.524 -14.499 19.443 1.00 33.12 329 THR A CA 1
ATOM 2544 C C . THR A 1 329 ? -8.229 -14.659 18.105 1.00 33.12 329 THR A C 1
ATOM 2546 O O . THR A 1 329 ? -9.337 -14.161 17.919 1.00 33.12 329 THR A O 1
ATOM 2549 N N . GLN A 1 330 ? -7.599 -15.350 17.155 1.00 36.06 330 GLN A N 1
ATOM 2550 C CA . GLN A 1 330 ? -8.310 -15.805 15.961 1.00 36.06 330 GLN A CA 1
ATOM 2551 C C . GLN A 1 330 ? -9.182 -17.005 16.337 1.00 36.06 330 GLN A C 1
ATOM 2553 O O . GLN A 1 330 ? -8.683 -18.052 16.750 1.00 36.06 330 GLN A O 1
ATOM 2558 N N . THR A 1 331 ? -10.497 -16.851 16.191 1.00 32.38 331 THR A N 1
ATOM 2559 C CA . THR A 1 331 ? -11.430 -17.980 16.265 1.00 32.38 331 THR A CA 1
ATOM 2560 C C . THR A 1 331 ? -11.487 -18.625 14.886 1.00 32.38 331 THR A C 1
ATOM 2562 O O . THR A 1 331 ? -12.182 -18.138 14.000 1.00 32.38 331 THR A O 1
ATOM 2565 N N . VAL A 1 332 ? -10.742 -19.714 14.690 1.00 33.06 332 VAL A N 1
ATOM 2566 C CA . VAL A 1 332 ? -10.815 -20.505 13.454 1.00 33.06 332 VAL A CA 1
ATOM 2567 C C . VAL A 1 332 ? -11.941 -21.525 13.605 1.00 33.06 332 VAL A C 1
ATOM 2569 O O . VAL A 1 332 ? -11.797 -22.536 14.294 1.00 33.06 332 VAL A O 1
ATOM 2572 N N . THR A 1 333 ? -13.087 -21.276 12.970 1.00 33.50 333 THR A N 1
ATOM 2573 C CA . THR A 1 333 ? -14.161 -22.273 12.865 1.00 33.50 333 THR A CA 1
ATOM 2574 C C . THR A 1 333 ? -13.842 -23.233 11.724 1.00 33.50 333 THR A C 1
ATOM 2576 O O . THR A 1 333 ? -14.188 -22.996 10.571 1.00 33.50 333 THR A O 1
ATOM 2579 N N . ARG A 1 334 ? -13.169 -24.342 12.041 1.00 33.09 334 ARG A N 1
ATOM 2580 C CA . ARG A 1 334 ? -12.865 -25.390 11.062 1.00 33.09 334 ARG A CA 1
ATOM 2581 C C . ARG A 1 334 ? -14.067 -26.326 10.912 1.00 33.09 334 ARG A C 1
ATOM 2583 O O . ARG A 1 334 ? -14.352 -27.111 11.812 1.00 33.09 334 ARG A O 1
ATOM 2590 N N . THR A 1 335 ? -14.743 -26.283 9.766 1.00 33.97 335 THR A N 1
ATOM 2591 C CA . THR A 1 335 ? -15.756 -27.291 9.411 1.00 33.97 335 THR A CA 1
ATOM 2592 C C . THR A 1 335 ? -15.070 -28.420 8.649 1.00 33.97 335 THR A C 1
ATOM 2594 O O . THR A 1 335 ? -14.717 -28.262 7.484 1.00 33.97 335 THR A O 1
ATOM 2597 N N . VAL A 1 336 ? -14.841 -29.562 9.302 1.00 27.64 336 VAL A N 1
ATOM 2598 C CA . VAL A 1 336 ? -14.329 -30.766 8.630 1.00 27.64 336 VAL A CA 1
ATOM 2599 C C . VAL A 1 336 ? -15.517 -31.633 8.229 1.00 27.64 336 VAL A C 1
ATOM 2601 O O . VAL A 1 336 ? -16.177 -32.213 9.085 1.00 27.64 336 VAL A O 1
ATOM 2604 N N . THR A 1 337 ? -15.783 -31.739 6.927 1.00 33.34 337 THR A N 1
ATOM 2605 C CA . THR A 1 337 ? -16.729 -32.729 6.395 1.00 33.34 337 THR A CA 1
ATOM 2606 C C . THR A 1 337 ? -15.934 -33.966 5.995 1.00 33.34 337 THR A C 1
ATOM 2608 O O . THR A 1 337 ? -15.284 -33.972 4.954 1.00 33.34 337 THR A O 1
ATOM 2611 N N . SER A 1 338 ? -15.930 -35.003 6.832 1.00 30.31 338 SER A N 1
ATOM 2612 C CA . SER A 1 338 ? -15.374 -36.306 6.456 1.00 30.31 338 SER A CA 1
ATOM 2613 C C . SER A 1 338 ? -16.486 -37.203 5.925 1.00 30.31 338 SER A C 1
ATOM 2615 O O . SER A 1 338 ? -17.330 -37.668 6.690 1.00 30.31 338 SER A O 1
ATOM 2617 N N . THR A 1 339 ? -16.476 -37.466 4.620 1.00 28.27 339 THR A N 1
ATOM 2618 C CA . THR A 1 339 ? -17.346 -38.469 3.998 1.00 28.27 339 THR A CA 1
ATOM 2619 C C . THR A 1 339 ? -16.752 -39.850 4.257 1.00 28.27 339 THR A C 1
ATOM 2621 O O . THR A 1 339 ? -15.836 -40.283 3.563 1.00 28.27 339 THR A O 1
ATOM 2624 N N . LEU A 1 340 ? -17.238 -40.535 5.291 1.00 32.75 340 LEU A N 1
ATOM 2625 C CA . LEU A 1 340 ? -16.987 -41.962 5.463 1.00 32.75 340 LEU A CA 1
ATOM 2626 C C . LEU A 1 340 ? -17.966 -42.737 4.581 1.00 32.75 340 LEU A C 1
ATOM 2628 O O . LEU A 1 340 ? -19.169 -42.486 4.600 1.00 32.75 340 LEU A O 1
ATOM 2632 N N . THR A 1 341 ? -17.447 -43.692 3.814 1.00 36.84 341 THR A N 1
ATOM 2633 C CA . THR A 1 341 ? -18.226 -44.651 3.022 1.00 36.84 341 THR A CA 1
ATOM 2634 C C . THR A 1 341 ? -18.879 -45.689 3.943 1.00 36.84 341 THR A C 1
ATOM 2636 O O . THR A 1 341 ? -18.588 -46.877 3.883 1.00 36.84 341 THR A O 1
ATOM 2639 N N . SER A 1 342 ? -19.737 -45.240 4.852 1.00 35.62 342 SER A N 1
ATOM 2640 C CA . SER A 1 342 ? -20.710 -46.059 5.567 1.00 35.62 342 SER A CA 1
ATOM 2641 C C . SER A 1 342 ? -21.816 -45.145 6.095 1.00 35.62 342 SER A C 1
ATOM 2643 O O . SER A 1 342 ? -21.598 -43.982 6.420 1.00 35.62 342 SER A O 1
ATOM 2645 N N . VAL A 1 343 ? -23.042 -45.660 6.074 1.00 38.06 343 VAL A N 1
ATOM 2646 C CA . VAL A 1 343 ? -24.302 -44.936 6.273 1.00 38.06 343 VAL A CA 1
ATOM 2647 C C . VAL A 1 343 ? -24.394 -44.362 7.692 1.00 38.06 343 VAL A C 1
ATOM 2649 O O . VAL A 1 343 ? -24.967 -45.001 8.566 1.00 38.06 343 VAL A O 1
ATOM 2652 N N . SER A 1 344 ? -23.802 -43.191 7.942 1.00 35.31 344 SER A N 1
ATOM 2653 C CA . SER A 1 344 ? -24.120 -42.257 9.038 1.00 35.31 344 SER A CA 1
ATOM 2654 C C . SER A 1 344 ? -23.262 -40.993 8.930 1.00 35.31 344 SER A C 1
ATOM 2656 O O . SER A 1 344 ? -22.035 -41.055 8.968 1.00 35.31 344 SER A O 1
ATOM 2658 N N . THR A 1 345 ? -23.911 -39.834 8.816 1.00 33.78 345 THR A N 1
ATOM 2659 C CA . THR A 1 345 ? -23.256 -38.521 8.833 1.00 33.78 345 THR A CA 1
ATOM 2660 C C . THR A 1 345 ? -22.992 -38.110 10.280 1.00 33.78 345 THR A C 1
ATOM 2662 O O . THR A 1 345 ? -23.940 -37.899 11.036 1.00 33.78 345 THR A O 1
ATOM 2665 N N . THR A 1 346 ? -21.727 -37.963 10.671 1.00 31.12 346 THR A N 1
ATOM 2666 C CA . THR A 1 346 ? -21.351 -37.469 12.006 1.00 31.12 346 THR A CA 1
ATOM 2667 C C . THR A 1 346 ? -20.698 -36.097 11.870 1.00 31.12 346 THR A C 1
ATOM 2669 O O . THR A 1 346 ? -19.601 -35.981 11.331 1.00 31.12 346 THR A O 1
ATOM 2672 N N . THR A 1 347 ? -21.365 -35.046 12.352 1.00 35.41 347 THR A N 1
ATOM 2673 C CA . THR A 1 347 ? -20.801 -33.689 12.415 1.00 35.41 347 THR A CA 1
ATOM 2674 C C . THR A 1 347 ? -19.912 -33.574 13.652 1.00 35.41 347 THR A C 1
ATOM 2676 O O . THR A 1 347 ? -20.404 -33.657 14.776 1.00 35.41 347 THR A O 1
ATOM 2679 N N . LEU A 1 348 ? -18.605 -33.379 13.463 1.00 27.89 348 LEU A N 1
ATOM 2680 C CA . LEU A 1 348 ? -17.665 -33.088 14.547 1.00 27.89 348 LEU A CA 1
ATOM 2681 C C . LEU A 1 348 ? -17.335 -31.593 14.547 1.00 27.89 348 LEU A C 1
ATOM 2683 O O . LEU A 1 348 ? -16.639 -31.100 13.662 1.00 27.89 348 LEU A O 1
ATOM 2687 N N . THR A 1 349 ? -17.817 -30.878 15.560 1.00 32.22 349 THR A N 1
ATOM 2688 C CA . THR A 1 349 ? -17.436 -29.486 15.826 1.00 32.22 349 THR A CA 1
ATOM 2689 C C . THR A 1 349 ? -16.244 -29.486 16.778 1.00 32.22 349 THR A C 1
ATOM 2691 O O . THR A 1 349 ? -16.396 -29.841 17.945 1.00 32.22 349 THR A O 1
ATOM 2694 N N . SER A 1 350 ? -15.055 -29.094 16.313 1.00 28.30 350 SER A N 1
ATOM 2695 C CA . SER A 1 350 ? -13.911 -28.849 17.202 1.00 28.30 350 SER A CA 1
ATOM 2696 C C . SER A 1 350 ? -13.651 -27.350 17.321 1.00 28.30 350 SER A C 1
ATOM 2698 O O . SER A 1 350 ? -13.235 -26.712 16.353 1.00 28.30 350 SER A O 1
ATOM 2700 N N . THR A 1 351 ? -13.861 -26.793 18.509 1.00 29.20 351 THR A N 1
ATOM 2701 C CA . THR A 1 351 ? -13.453 -25.424 18.841 1.00 29.20 351 THR A CA 1
ATOM 2702 C C . THR A 1 351 ? -11.986 -25.443 19.259 1.00 29.20 351 THR A C 1
ATOM 2704 O O . THR A 1 351 ? -11.649 -26.023 20.289 1.00 29.20 351 THR A O 1
ATOM 2707 N N . VAL A 1 352 ? -11.105 -24.823 18.473 1.00 26.94 352 VAL A N 1
ATOM 2708 C CA . VAL A 1 352 ? -9.698 -24.630 18.854 1.00 26.94 352 VAL A CA 1
ATOM 2709 C C . VAL A 1 352 ? -9.522 -23.186 19.305 1.00 26.94 352 VAL A C 1
ATOM 2711 O O . VAL A 1 352 ? -9.427 -22.277 18.486 1.00 26.94 352 VAL A O 1
ATOM 2714 N N . ASN A 1 353 ? -9.469 -22.979 20.619 1.00 27.42 353 ASN A N 1
ATOM 2715 C CA . ASN A 1 353 ? -9.089 -21.695 21.200 1.00 27.42 353 ASN A CA 1
ATOM 2716 C C . ASN A 1 353 ? -7.559 -21.602 21.187 1.00 27.42 353 ASN A C 1
ATOM 2718 O O . ASN A 1 353 ? -6.893 -22.329 21.925 1.00 27.42 353 ASN A O 1
ATOM 2722 N N . ARG A 1 354 ? -6.988 -20.736 20.342 1.00 27.42 354 ARG A N 1
ATOM 2723 C CA . ARG A 1 354 ? -5.544 -20.469 20.334 1.00 27.42 354 ARG A CA 1
ATOM 2724 C C . ARG A 1 354 ? -5.281 -19.129 21.016 1.00 27.42 354 ARG A C 1
ATOM 2726 O O . ARG A 1 354 ? -5.551 -18.074 20.454 1.00 27.42 354 ARG A O 1
ATOM 2733 N N . THR A 1 355 ? -4.772 -19.184 22.241 1.00 27.33 355 THR A N 1
ATOM 2734 C CA . THR A 1 355 ? -4.380 -18.009 23.029 1.00 27.33 355 THR A CA 1
ATOM 2735 C C . THR A 1 355 ? -2.898 -17.722 22.782 1.00 27.33 355 THR A C 1
ATOM 2737 O O . THR A 1 355 ? -2.048 -18.546 23.115 1.00 27.33 355 THR A O 1
ATOM 2740 N N . LEU A 1 356 ? -2.575 -16.578 22.175 1.00 27.20 356 LEU A N 1
ATOM 2741 C CA . LEU A 1 356 ? -1.199 -16.076 22.079 1.00 27.20 356 LEU A CA 1
ATOM 2742 C C . LEU A 1 356 ? -0.894 -15.218 23.315 1.00 27.20 356 LEU A C 1
ATOM 2744 O O . LEU A 1 356 ? -1.482 -14.154 23.505 1.00 27.20 356 LEU A O 1
ATOM 2748 N N . TYR A 1 357 ? 0.020 -15.685 24.164 1.00 26.28 357 TYR A N 1
ATOM 2749 C CA . TYR A 1 357 ? 0.539 -14.906 25.289 1.00 26.28 357 TYR A CA 1
ATOM 2750 C C . TYR A 1 357 ? 1.702 -14.034 24.805 1.00 26.28 357 TYR A C 1
ATOM 2752 O O . TYR A 1 357 ? 2.680 -14.559 24.276 1.00 26.28 357 TYR A O 1
ATOM 2760 N N . SER A 1 358 ? 1.623 -12.722 25.019 1.00 28.62 358 SER A N 1
ATOM 2761 C CA . SER A 1 358 ? 2.784 -11.830 24.980 1.00 28.62 358 SER A CA 1
ATOM 2762 C C . SER A 1 358 ? 2.839 -11.093 26.310 1.00 28.62 358 SER A C 1
ATOM 2764 O O . SER A 1 358 ? 1.958 -10.297 26.619 1.00 28.62 358 SER A O 1
ATOM 2766 N N . THR A 1 359 ? 3.820 -11.421 27.145 1.00 24.34 359 THR A N 1
ATOM 2767 C CA . THR A 1 359 ? 4.023 -10.767 28.440 1.00 24.34 359 THR A CA 1
ATOM 2768 C C . THR A 1 359 ? 4.857 -9.513 28.209 1.00 24.34 359 THR A C 1
ATOM 2770 O O . THR A 1 359 ? 6.031 -9.610 27.858 1.00 24.34 359 THR A O 1
ATOM 2773 N N . VAL A 1 360 ? 4.276 -8.329 28.410 1.00 28.80 360 VAL A N 1
ATOM 2774 C CA . VAL A 1 360 ? 5.058 -7.090 28.505 1.00 28.80 360 VAL A CA 1
ATOM 2775 C C . VAL A 1 360 ? 5.499 -6.944 29.956 1.00 28.80 360 VAL A C 1
ATOM 2777 O O . VAL A 1 360 ? 4.707 -6.575 30.819 1.00 28.80 360 VAL A O 1
ATOM 2780 N N . THR A 1 361 ? 6.763 -7.260 30.236 1.00 25.78 361 THR A N 1
ATOM 2781 C CA . THR A 1 361 ? 7.400 -6.856 31.490 1.00 25.78 361 THR A CA 1
ATOM 2782 C C . THR A 1 361 ? 7.778 -5.390 31.352 1.00 25.78 361 THR A C 1
ATOM 2784 O O . THR A 1 361 ? 8.752 -5.049 30.681 1.00 25.78 361 THR A O 1
ATOM 2787 N N . GLU A 1 362 ? 6.998 -4.509 31.964 1.00 28.88 362 GLU A N 1
ATOM 2788 C CA . GLU A 1 362 ? 7.435 -3.139 32.177 1.00 28.88 362 GLU A CA 1
ATOM 2789 C C . GLU A 1 362 ? 8.571 -3.182 33.210 1.00 28.88 362 GLU A C 1
ATOM 2791 O O . GLU A 1 362 ? 8.371 -3.581 34.360 1.00 28.88 362 GLU A O 1
ATOM 2796 N N . VAL A 1 363 ? 9.788 -2.803 32.810 1.00 26.36 363 VAL A N 1
ATOM 2797 C CA . VAL A 1 363 ? 10.809 -2.401 33.782 1.00 26.36 363 VAL A CA 1
ATOM 2798 C C . VAL A 1 363 ? 10.366 -1.039 34.294 1.00 26.36 363 VAL A C 1
ATOM 2800 O O . VAL A 1 363 ? 10.810 0.006 33.818 1.00 26.36 363 VAL A O 1
ATOM 2803 N N . VAL A 1 364 ? 9.448 -1.051 35.259 1.00 26.80 364 VAL A N 1
ATOM 2804 C CA . VAL A 1 364 ? 9.249 0.100 36.126 1.00 26.80 364 VAL A CA 1
ATOM 2805 C C . VAL A 1 364 ? 10.589 0.296 36.815 1.00 26.80 364 VAL A C 1
ATOM 2807 O O . VAL A 1 364 ? 11.034 -0.539 37.602 1.00 26.80 364 VAL A O 1
ATOM 2810 N N . LYS A 1 365 ? 11.272 1.383 36.461 1.00 28.05 365 LYS A N 1
ATOM 2811 C CA . LYS A 1 365 ? 12.373 1.913 37.256 1.00 28.05 365 LYS A CA 1
ATOM 2812 C C . LYS A 1 365 ? 11.806 2.047 38.667 1.00 28.05 365 LYS A C 1
ATOM 2814 O O . LYS A 1 365 ? 10.948 2.902 38.883 1.00 28.05 365 LYS A O 1
ATOM 2819 N N . GLU A 1 366 ? 12.207 1.164 39.581 1.00 29.70 366 GLU A N 1
ATOM 2820 C CA . GLU A 1 366 ? 11.855 1.291 40.989 1.00 29.70 366 GLU A CA 1
ATOM 2821 C C . GLU A 1 366 ? 12.269 2.697 41.421 1.00 29.70 366 GLU A C 1
ATOM 2823 O O . GLU A 1 366 ? 13.447 3.012 41.600 1.00 29.70 366 GLU A O 1
ATOM 2828 N N . VAL A 1 367 ? 11.282 3.575 41.571 1.00 30.80 367 VAL A N 1
ATOM 2829 C CA . VAL A 1 367 ? 11.410 4.673 42.508 1.00 30.80 367 VAL A CA 1
ATOM 2830 C C . VAL A 1 367 ? 11.559 3.969 43.843 1.00 30.80 367 VAL A C 1
ATOM 2832 O O . VAL A 1 367 ? 10.604 3.363 44.324 1.00 30.80 367 VAL A O 1
ATOM 2835 N N . LEU A 1 368 ? 12.779 3.988 44.386 1.00 31.38 368 LEU A N 1
ATOM 2836 C CA . LEU A 1 368 ? 13.091 3.549 45.739 1.00 31.38 368 LEU A CA 1
ATOM 2837 C C . LEU A 1 368 ? 12.154 4.284 46.713 1.00 31.38 368 LEU A C 1
ATOM 2839 O O . LEU A 1 368 ? 12.486 5.326 47.278 1.00 31.38 368 LEU A O 1
ATOM 2843 N N . LEU A 1 369 ? 10.975 3.718 46.953 1.00 32.94 369 LEU A N 1
ATOM 2844 C CA . LEU A 1 369 ? 10.204 3.948 48.161 1.00 32.94 369 LEU A CA 1
ATOM 2845 C C . LEU A 1 369 ? 10.926 3.176 49.259 1.00 32.94 369 LEU A C 1
ATOM 2847 O O . LEU A 1 369 ? 10.623 2.039 49.586 1.00 32.94 369 LEU A O 1
ATOM 2851 N N . THR A 1 370 ? 11.984 3.851 49.704 1.00 39.12 370 THR A N 1
ATOM 2852 C CA . THR A 1 370 ? 12.892 3.639 50.828 1.00 39.12 370 THR A CA 1
ATOM 2853 C C . THR A 1 370 ? 12.675 2.407 51.732 1.00 39.12 370 THR A C 1
ATOM 2855 O O . THR A 1 370 ? 11.563 2.153 52.200 1.00 39.12 370 THR A O 1
ATOM 2858 N N . PRO A 1 371 ? 13.772 1.756 52.183 1.00 41.81 371 PRO A N 1
ATOM 2859 C CA . PRO A 1 371 ? 13.761 0.711 53.224 1.00 41.81 371 PRO A CA 1
ATOM 2860 C C . PRO A 1 371 ? 13.156 1.157 54.576 1.00 41.81 371 PRO A C 1
ATOM 2862 O O . PRO A 1 371 ? 13.003 0.349 55.489 1.00 41.81 371 PRO A O 1
ATOM 2865 N N . ILE A 1 372 ? 12.764 2.428 54.699 1.00 42.12 372 ILE A N 1
ATOM 2866 C CA . ILE A 1 372 ? 12.101 3.032 55.855 1.00 42.12 372 ILE A CA 1
ATOM 2867 C C . ILE A 1 372 ? 10.678 2.477 56.041 1.00 42.12 372 ILE A C 1
ATOM 2869 O O . ILE A 1 372 ? 10.281 2.230 57.177 1.00 42.12 372 ILE A O 1
ATOM 2873 N N . ILE A 1 373 ? 9.920 2.218 54.964 1.00 44.22 373 ILE A N 1
ATOM 2874 C CA . ILE A 1 373 ? 8.527 1.732 55.080 1.00 44.22 373 ILE A CA 1
ATOM 2875 C C . ILE A 1 373 ? 8.498 0.266 55.531 1.00 44.22 373 ILE A C 1
ATOM 2877 O O . ILE A 1 373 ? 7.712 -0.103 56.404 1.00 44.22 373 ILE A O 1
ATOM 2881 N N . VAL A 1 374 ? 9.406 -0.559 55.002 1.00 46.72 374 VAL A N 1
ATOM 2882 C CA . VAL A 1 374 ? 9.541 -1.965 55.410 1.00 46.72 374 VAL A CA 1
ATOM 2883 C C . VAL A 1 374 ? 10.078 -2.063 56.840 1.00 46.72 374 VAL A C 1
ATOM 2885 O O . VAL A 1 374 ? 9.541 -2.828 57.638 1.00 46.72 374 VAL A O 1
ATOM 2888 N N . ALA A 1 375 ? 11.060 -1.235 57.218 1.00 46.88 375 ALA A N 1
ATOM 2889 C CA . ALA A 1 375 ? 11.551 -1.180 58.595 1.00 46.88 375 ALA A CA 1
ATOM 2890 C C . ALA A 1 375 ? 10.462 -0.726 59.586 1.00 46.88 375 ALA A C 1
ATOM 2892 O O . ALA A 1 375 ? 10.331 -1.309 60.664 1.00 46.88 375 ALA A O 1
ATOM 2893 N N . ALA A 1 376 ? 9.634 0.256 59.211 1.00 47.94 376 ALA A N 1
ATOM 2894 C CA . ALA A 1 376 ? 8.508 0.707 60.027 1.00 47.94 376 ALA A CA 1
ATOM 2895 C C . ALA A 1 376 ? 7.430 -0.381 60.177 1.00 47.94 376 ALA A C 1
ATOM 2897 O O . ALA A 1 376 ? 6.941 -0.608 61.283 1.00 47.94 376 ALA A O 1
ATOM 2898 N N . ALA A 1 377 ? 7.101 -1.106 59.103 1.00 47.84 377 ALA A N 1
ATOM 2899 C CA . ALA A 1 377 ? 6.137 -2.205 59.151 1.00 47.84 377 ALA A CA 1
ATOM 2900 C C . ALA A 1 377 ? 6.627 -3.368 60.032 1.00 47.84 377 ALA A C 1
ATOM 2902 O O . ALA A 1 377 ? 5.871 -3.882 60.859 1.00 47.84 377 ALA A O 1
ATOM 2903 N N . VAL A 1 378 ? 7.907 -3.738 59.928 1.00 61.81 378 VAL A N 1
ATOM 2904 C CA . VAL A 1 378 ? 8.511 -4.790 60.762 1.00 61.81 378 VAL A CA 1
ATOM 2905 C C . VAL A 1 378 ? 8.572 -4.367 62.233 1.00 61.81 378 VAL A C 1
ATOM 2907 O O . VAL A 1 378 ? 8.250 -5.171 63.109 1.00 61.81 378 VAL A O 1
ATOM 2910 N N . ALA A 1 379 ? 8.895 -3.103 62.526 1.00 57.03 379 ALA A N 1
ATOM 2911 C CA . ALA A 1 379 ? 8.896 -2.581 63.892 1.00 57.03 379 ALA A CA 1
ATOM 2912 C C . ALA A 1 379 ? 7.493 -2.600 64.523 1.00 57.03 379 ALA A C 1
ATOM 2914 O O . ALA A 1 379 ? 7.338 -3.008 65.674 1.00 57.03 379 ALA A O 1
ATOM 2915 N N . VAL A 1 380 ? 6.453 -2.233 63.766 1.00 61.31 380 VAL A N 1
ATOM 2916 C CA . VAL A 1 380 ? 5.061 -2.268 64.246 1.00 61.31 380 VAL A CA 1
ATOM 2917 C C . VAL A 1 380 ? 4.604 -3.704 64.527 1.00 61.31 380 VAL A C 1
ATOM 2919 O O . VAL A 1 380 ? 3.971 -3.954 65.554 1.00 61.31 380 VAL A O 1
ATOM 2922 N N . ILE A 1 381 ? 4.975 -4.664 63.674 1.00 65.19 381 ILE A N 1
ATOM 2923 C CA . ILE A 1 381 ? 4.663 -6.088 63.878 1.00 65.19 381 ILE A CA 1
ATOM 2924 C C . ILE A 1 381 ? 5.403 -6.644 65.102 1.00 65.19 381 ILE A C 1
ATOM 2926 O O . ILE A 1 381 ? 4.801 -7.351 65.911 1.00 65.19 381 ILE A O 1
ATOM 2930 N N . ALA A 1 382 ? 6.676 -6.288 65.293 1.00 62.81 382 ALA A N 1
ATOM 2931 C CA . ALA A 1 382 ? 7.461 -6.724 66.446 1.00 62.81 382 ALA A CA 1
ATOM 2932 C C . ALA A 1 382 ? 6.902 -6.174 67.770 1.00 62.81 382 ALA A C 1
ATOM 2934 O O . ALA A 1 382 ? 6.780 -6.915 68.748 1.00 62.81 382 ALA A O 1
ATOM 2935 N N . VAL A 1 383 ? 6.486 -4.902 67.797 1.00 66.50 383 VAL A N 1
ATOM 2936 C CA . VAL A 1 383 ? 5.851 -4.285 68.973 1.00 66.50 383 VAL A CA 1
ATOM 2937 C C . VAL A 1 383 ? 4.489 -4.924 69.263 1.00 66.50 383 VAL A C 1
ATOM 2939 O O . VAL A 1 383 ? 4.180 -5.210 70.422 1.00 66.50 383 VAL A O 1
ATOM 2942 N N . ALA A 1 384 ? 3.693 -5.222 68.231 1.00 62.72 384 ALA A N 1
ATOM 2943 C CA . ALA A 1 384 ? 2.415 -5.915 68.390 1.00 62.72 384 ALA A CA 1
ATOM 2944 C C . ALA A 1 384 ? 2.592 -7.352 68.918 1.00 62.72 384 ALA A C 1
ATOM 2946 O O . ALA A 1 384 ? 1.852 -7.778 69.808 1.00 62.72 384 ALA A O 1
ATOM 2947 N N . ALA A 1 385 ? 3.603 -8.080 68.434 1.00 64.75 385 ALA A N 1
ATOM 2948 C CA . ALA A 1 385 ? 3.928 -9.425 68.903 1.00 64.75 385 ALA A CA 1
ATOM 2949 C C . ALA A 1 385 ? 4.433 -9.427 70.358 1.00 64.75 385 ALA A C 1
ATOM 2951 O O . ALA A 1 385 ? 3.992 -10.251 71.161 1.00 64.75 385 ALA A O 1
ATOM 2952 N N . ALA A 1 386 ? 5.288 -8.469 70.736 1.00 62.94 386 ALA A N 1
ATOM 2953 C CA . ALA A 1 386 ? 5.777 -8.316 72.107 1.00 62.94 386 ALA A CA 1
ATOM 2954 C C . ALA A 1 386 ? 4.650 -7.943 73.088 1.00 62.94 386 ALA A C 1
ATOM 2956 O O . ALA A 1 386 ? 4.562 -8.502 74.186 1.00 62.94 386 ALA A O 1
ATOM 2957 N N . ALA A 1 387 ? 3.736 -7.058 72.682 1.00 61.09 387 ALA A N 1
ATOM 2958 C CA . ALA A 1 387 ? 2.548 -6.725 73.464 1.00 61.09 387 ALA A CA 1
ATOM 2959 C C . ALA A 1 387 ? 1.627 -7.945 73.648 1.00 61.09 387 ALA A C 1
ATOM 2961 O O . ALA A 1 387 ? 1.159 -8.202 74.759 1.00 61.09 387 ALA A O 1
ATOM 2962 N N . ALA A 1 388 ? 1.423 -8.747 72.597 1.00 60.34 388 ALA A N 1
ATOM 2963 C CA . ALA A 1 388 ? 0.629 -9.974 72.669 1.00 60.34 388 ALA A CA 1
ATOM 2964 C C . ALA A 1 388 ? 1.266 -11.035 73.587 1.00 60.34 388 ALA A C 1
ATOM 2966 O O . ALA A 1 388 ? 0.553 -11.699 74.343 1.00 60.34 388 ALA A O 1
ATOM 2967 N N . LEU A 1 389 ? 2.599 -11.160 73.584 1.00 57.47 389 LEU A N 1
ATOM 2968 C CA . LEU A 1 389 ? 3.318 -12.074 74.478 1.00 57.47 389 LEU A CA 1
ATOM 2969 C C . LEU A 1 389 ? 3.220 -11.637 75.949 1.00 57.47 389 LEU A C 1
ATOM 2971 O O . LEU A 1 389 ? 2.997 -12.469 76.826 1.00 57.47 389 LEU A O 1
ATOM 2975 N N . THR A 1 390 ? 3.312 -10.331 76.213 1.00 53.88 390 THR A N 1
ATOM 2976 C CA . THR A 1 390 ? 3.268 -9.756 77.572 1.00 53.88 390 THR A CA 1
ATOM 2977 C C . THR A 1 390 ? 1.874 -9.860 78.204 1.00 53.88 390 THR A C 1
ATOM 2979 O O . THR A 1 390 ? 1.735 -10.021 79.417 1.00 53.88 390 THR A O 1
ATOM 2982 N N . VAL A 1 391 ? 0.816 -9.819 77.389 1.00 57.62 391 VAL A N 1
ATOM 2983 C CA . VAL A 1 391 ? -0.564 -10.059 77.848 1.00 57.62 391 VAL A CA 1
ATOM 2984 C C . VAL A 1 391 ? -0.800 -11.542 78.163 1.00 57.62 391 VAL A C 1
ATOM 2986 O O . VAL A 1 391 ? -1.602 -11.860 79.042 1.00 57.62 391 VAL A O 1
ATOM 2989 N N . ARG A 1 392 ? -0.081 -12.454 77.496 1.00 52.12 392 ARG A N 1
ATOM 2990 C CA . ARG A 1 392 ? -0.217 -13.902 77.700 1.00 52.12 392 ARG A CA 1
ATOM 2991 C C . ARG A 1 392 ? 0.505 -14.398 78.958 1.00 52.12 392 ARG A C 1
ATOM 2993 O O . ARG A 1 392 ? 0.005 -15.313 79.600 1.00 52.12 392 ARG A O 1
ATOM 3000 N N . THR A 1 393 ? 1.612 -13.770 79.355 1.00 50.94 393 THR A N 1
ATOM 3001 C CA . THR A 1 393 ? 2.374 -14.134 80.567 1.00 50.94 393 THR A CA 1
ATOM 3002 C C . THR A 1 393 ? 1.807 -13.562 81.870 1.00 50.94 393 THR A C 1
ATOM 3004 O O . THR A 1 393 ? 2.150 -14.054 82.935 1.00 50.94 393 THR A O 1
ATOM 3007 N N . ARG A 1 394 ? 0.904 -12.572 81.820 1.00 50.03 394 ARG A N 1
ATOM 3008 C CA . ARG A 1 394 ? 0.211 -12.024 83.010 1.00 50.03 394 ARG A CA 1
ATOM 3009 C C . ARG A 1 394 ? -1.110 -12.724 83.366 1.00 50.03 394 ARG A C 1
ATOM 3011 O O . ARG A 1 394 ? -1.805 -12.276 84.272 1.00 50.03 394 ARG A O 1
ATOM 3018 N N . ARG A 1 395 ? -1.489 -13.776 82.635 1.00 51.00 395 ARG A N 1
ATOM 3019 C CA . ARG A 1 395 ? -2.704 -14.581 82.878 1.00 51.00 395 ARG A CA 1
ATOM 3020 C C . ARG A 1 395 ? -2.405 -16.052 83.212 1.00 51.00 395 ARG A C 1
ATOM 3022 O O . ARG A 1 395 ? -3.310 -16.876 83.107 1.00 51.00 395 ARG A O 1
ATOM 3029 N N . GLY A 1 396 ? -1.159 -16.361 83.571 1.00 45.06 396 GLY A N 1
ATOM 3030 C CA . GLY A 1 396 ? -0.740 -17.645 84.141 1.00 45.06 396 GLY A CA 1
ATOM 3031 C C . GLY A 1 396 ? -0.535 -17.519 85.636 1.00 45.06 396 GLY A C 1
ATOM 3032 O O . GLY A 1 396 ? 0.043 -16.481 86.032 1.00 45.06 396 GLY A O 1
#

Nearest PDB structures (foldseek):
  3o7o-assembly1_A  TM=8.559E-01  e=5.696E-18  Thermotoga maritima
  3vhn-assembly1_A  TM=9.031E-01  e=1.005E-16  Thermotoga maritima
  3amm-assembly1_A  TM=8.982E-01  e=1.114E-16  Thermotoga maritima
  3vho-assembly1_A  TM=8.927E-01  e=9.552E-17  Thermotoga maritima
  3amq-assembly1_A  TM=9.038E-01  e=6.366E-16  Thermotoga maritima

Foldseek 3Di:
DPPVVVVVVVVVVVVVVVPPPPPPPPPWDKWFLAAQDWDKDKAWFQPFQFPKDWHATPPRWTKMWGNFQPFFNDWGDIWMWTGHRQKIKIWDWTWQTDTPDQPDFFRGWGWIKAFQPCEPPPNDHIGDDPQAHPQAFLQSNAFWKWKWFKAKWFDAFDWQAFWKWWKWALDPNDHDAWQQIETEIEGQKGFADCPPPPQKDWDDWDWFFKAWQQDTDIWIWTWIWNNAPPDPGHYIYIYTFTQPPDDDHGMRHDNGHMIMGTSSVSSVVVVVCCCVVPNPPSVRGITGGMIITGTRTGHDRSGIGGIMMMTSTIIIIHDDDPPDRDWPWSFRFDFDFDDDPDPDGDGDGDGDTDTDDDDDDPPPVPPPPDPVVVVVVVVVVVVVVVVVVVVVVVVD